Protein AF-0000000079328866 (afdb_homodimer)

Nearest PDB structures (foldseek):
  4ymw-assembly1_C  TM=9.526E-01  e=9.586E-12  Caldanaerobacter subterraneus subsp. tengcongensis MB4
  3tuz-assembly2_F  TM=8.081E-01  e=8.573E-06  Escherichia coli K-12
  3tui-assembly2_E  TM=7.629E-01  e=1.237E-05  Escherichia coli K-12
  3dhw-assembly1_B  TM=7.877E-01  e=1.539E-04  Escherichia coli K-12
  7mc0-assembly1_B  TM=7.507E-01  e=5.303E-04  Neisseria meningitidis MC58

InterPro domains:
  IPR000515 ABC transporter type 1, transmembrane domain MetI-like [PF00528] (30-203)
  IPR000515 ABC transporter type 1, transmembrane domain MetI-like [PS50928] (15-202)
  IPR000515 ABC transporter type 1, transmembrane domain MetI-like [cd06261] (15-198)
  IPR010065 Amino acid ABC transporter, permease protein, 3-TM do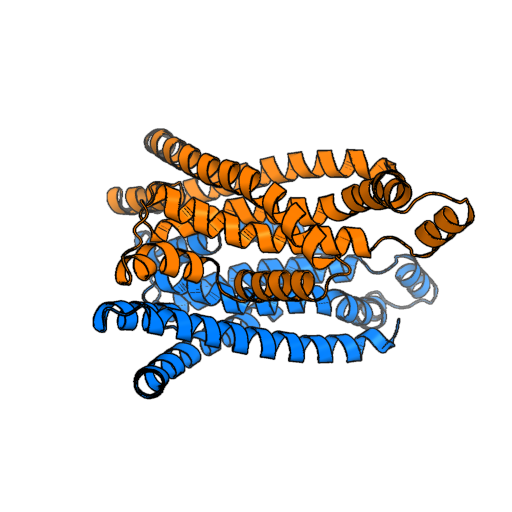main [TIGR01726] (8-105)
  IPR035906 MetI-like superfamily [G3DSA:1.10.3720.10] (1-211)
  IPR035906 MetI-like superfamily [SSF161098] (9-198)
  IPR043429 ABC transporter membrane protein permease protein ArtM/GltK/GlnP/TcyL/YhdX-like [PTHR30614] (10-210)

pLDDT: mean 95.21, std 7.02, range [45.97, 98.94]

Foldseek 3Di:
DVVCVVLVVLLVVLAVLLVVLLVLLCVQLLVLLQVLLCLCPDPDPVSNVVSVVLLCVLVVDDLLVLLCCQAVVVVVVPDHDDLSVSSSVSSSSNVSSVSNVLLNCLLVVDDVCQVVVCVVVVDDPVCCCVPPRPLRSVLSSLVVVLVSSLVSSVCSCSSVVVVDSHNQVSLVVCCVVVVHPVSNVSSVVVNVVVSVVSNVVSVVVSVVSVVVD/DVVCVVLVVLLVVQAVLLVVLLVLLCVQLLVLLQVLLCLCPDPDPVSNVVSVVLLCVLVVDDLLVLLCCQAVVVVVVPDHDQLSVSSSVSSSSNVSSVSNVLLNCLLVVDDVCQVVVCVVVVDDPVCCCVPPRPLRSVLSSLVVVLVSSLVSSVCSCSSVVVVDSHNQVSLVVVCVVVVHPVSNVSSVVVNVVVSVVSNVVSVVVSVVSVVVD

Radius of gyration: 23.21 Å; Cα contacts (8 Å, |Δi|>4): 507; chains: 2; bounding box: 57×63×56 Å

Structure (mmCIF, N/CA/C/O backbone):
data_AF-0000000079328866-model_v1
#
loop_
_entity.id
_entity.type
_entity.pdbx_description
1 polymer 'Amino acid ABC transporter permease'
#
loop_
_atom_site.group_PDB
_atom_site.id
_atom_site.type_symbol
_atom_site.label_atom_id
_atom_site.label_alt_id
_atom_site.label_comp_id
_atom_site.label_asym_id
_atom_site.label_entity_id
_atom_site.label_seq_id
_atom_site.pdbx_PDB_ins_code
_atom_site.Cartn_x
_atom_site.Cartn_y
_atom_site.Cartn_z
_atom_site.occupancy
_atom_site.B_iso_or_equiv
_atom_site.auth_seq_id
_atom_site.auth_comp_id
_atom_site.auth_asym_id
_atom_site.auth_atom_id
_atom_site.pdbx_PDB_model_num
ATOM 1 N N . MET A 1 1 ? 17.172 -3.062 -29.016 1 66.31 1 MET A N 1
ATOM 2 C CA . MET A 1 1 ? 16.125 -2.242 -29.609 1 66.31 1 MET A CA 1
ATOM 3 C C . MET A 1 1 ? 15.086 -3.113 -30.312 1 66.31 1 MET A C 1
ATOM 5 O O . MET A 1 1 ? 13.883 -2.926 -30.125 1 66.31 1 MET A O 1
ATOM 9 N N . THR A 1 2 ? 15.641 -4.188 -30.797 1 81.12 2 THR A N 1
ATOM 10 C CA . THR A 1 2 ? 14.75 -5.047 -31.578 1 81.12 2 THR A CA 1
ATOM 11 C C . THR A 1 2 ? 13.844 -5.855 -30.656 1 81.12 2 THR A C 1
ATOM 13 O O . THR A 1 2 ? 12.641 -5.977 -30.922 1 81.12 2 THR A O 1
ATOM 16 N N . TYR A 1 3 ? 14.344 -6.211 -29.547 1 87.94 3 TYR A N 1
ATOM 17 C CA . TYR A 1 3 ? 13.531 -7.043 -28.672 1 87.94 3 TYR A CA 1
ATOM 18 C C . TYR A 1 3 ? 12.406 -6.234 -28.031 1 87.94 3 TYR A C 1
ATOM 20 O O . TYR A 1 3 ? 11.281 -6.723 -27.906 1 87.94 3 TYR A O 1
ATOM 28 N N . ILE A 1 4 ? 12.758 -5.008 -27.719 1 87.12 4 ILE A N 1
ATOM 29 C CA . ILE A 1 4 ? 11.766 -4.113 -27.125 1 87.12 4 ILE A CA 1
ATOM 30 C C . ILE A 1 4 ? 10.602 -3.922 -28.094 1 87.12 4 ILE A C 1
ATOM 32 O O . ILE A 1 4 ? 9.438 -3.969 -27.688 1 87.12 4 ILE A O 1
ATOM 36 N N . LEU A 1 5 ? 10.93 -3.789 -29.266 1 88.38 5 LEU A N 1
ATOM 37 C CA . LEU A 1 5 ? 9.891 -3.578 -30.281 1 88.38 5 LEU A CA 1
ATOM 38 C C . LEU A 1 5 ? 9.039 -4.832 -30.453 1 88.38 5 LEU A C 1
ATOM 40 O O . LEU A 1 5 ? 7.848 -4.738 -30.766 1 88.38 5 LEU A O 1
ATOM 44 N N . GLU A 1 6 ? 9.609 -5.941 -30.266 1 88.31 6 GLU A N 1
ATOM 45 C CA . GLU A 1 6 ? 8.922 -7.219 -30.406 1 88.31 6 GLU A CA 1
ATOM 46 C C . GLU A 1 6 ? 7.938 -7.453 -29.266 1 88.31 6 GLU A C 1
ATOM 48 O O . GLU A 1 6 ? 6.832 -7.953 -29.484 1 88.31 6 GLU A O 1
ATOM 53 N N . ILE A 1 7 ? 8.289 -7.047 -28.109 1 91.56 7 ILE A N 1
ATOM 54 C CA . ILE A 1 7 ? 7.492 -7.414 -26.938 1 91.56 7 ILE A CA 1
ATOM 55 C C . ILE A 1 7 ? 6.531 -6.277 -26.594 1 91.56 7 ILE A C 1
ATOM 57 O O . ILE A 1 7 ? 5.531 -6.492 -25.906 1 91.56 7 ILE A O 1
ATOM 61 N N . MET A 1 8 ? 6.809 -5.082 -27.094 1 93.44 8 MET A N 1
ATOM 62 C CA . MET A 1 8 ? 6.102 -3.875 -26.688 1 93.44 8 MET A CA 1
ATOM 63 C C . MET A 1 8 ? 4.617 -3.975 -27 1 93.44 8 MET A C 1
ATOM 65 O O . MET A 1 8 ? 3.771 -3.576 -26.203 1 93.44 8 MET A O 1
ATOM 69 N N . PRO A 1 9 ? 4.262 -4.539 -28.156 1 93.69 9 PRO A N 1
ATOM 70 C CA . PRO A 1 9 ? 2.826 -4.664 -28.422 1 93.69 9 PRO A CA 1
ATOM 71 C C . PRO A 1 9 ? 2.098 -5.492 -27.359 1 93.69 9 PRO A C 1
ATOM 73 O O . PRO A 1 9 ? 0.992 -5.137 -26.953 1 93.69 9 PRO A O 1
ATOM 76 N N . GLN A 1 10 ? 2.646 -6.578 -26.953 1 94.94 10 GLN A N 1
ATOM 77 C CA . GLN A 1 10 ? 2.049 -7.406 -25.906 1 94.94 10 GLN A CA 1
ATOM 78 C C . GLN A 1 10 ? 1.97 -6.656 -24.578 1 94.94 10 GLN A C 1
ATOM 80 O O . GLN A 1 10 ? 0.965 -6.738 -23.875 1 94.94 10 GLN A O 1
ATOM 85 N N . VAL A 1 11 ? 3.053 -5.941 -24.281 1 95.88 11 VAL A N 1
ATOM 86 C CA . VAL A 1 11 ? 3.104 -5.172 -23.047 1 95.88 11 VAL A CA 1
ATOM 87 C C . VAL A 1 11 ? 2.023 -4.09 -23.062 1 95.88 11 VAL A C 1
ATOM 89 O O . VAL A 1 11 ? 1.354 -3.859 -22.062 1 95.88 11 VAL A O 1
ATOM 92 N N . LEU A 1 12 ? 1.841 -3.471 -24.188 1 96.62 12 LEU A N 1
ATOM 93 C CA . LEU A 1 12 ? 0.836 -2.422 -24.328 1 96.62 12 LEU A CA 1
ATOM 94 C C . LEU A 1 12 ? -0.571 -2.998 -24.203 1 96.62 12 LEU A C 1
ATOM 96 O O . LEU A 1 12 ? -1.476 -2.338 -23.688 1 96.62 12 LEU A O 1
ATOM 100 N N . GLU A 1 13 ? -0.761 -4.223 -24.719 1 96.81 13 GLU A N 1
ATOM 101 C CA . GLU A 1 13 ? -2.039 -4.902 -24.516 1 96.81 13 GLU A CA 1
ATOM 102 C C . GLU A 1 13 ? -2.303 -5.164 -23.047 1 96.81 13 GLU A C 1
ATOM 104 O O . GLU A 1 13 ? -3.43 -5.004 -22.562 1 96.81 13 GLU A O 1
ATOM 109 N N . GLY A 1 14 ? -1.274 -5.605 -22.312 1 97.81 14 GLY A N 1
ATOM 110 C CA . GLY A 1 14 ? -1.385 -5.754 -20.859 1 97.81 14 GLY A CA 1
ATOM 111 C C . GLY A 1 14 ? -1.671 -4.449 -20.141 1 97.81 14 GLY A C 1
ATOM 112 O O . GLY A 1 14 ? -2.447 -4.418 -19.188 1 97.81 14 GLY A O 1
ATOM 113 N N . LEU A 1 15 ? -0.981 -3.406 -20.641 1 98.44 15 LEU A N 1
ATOM 114 C CA . LEU A 1 15 ? -1.183 -2.078 -20.078 1 98.44 15 LEU A CA 1
ATOM 115 C C . LEU A 1 15 ? -2.639 -1.647 -20.203 1 98.44 15 LEU A C 1
ATOM 117 O O . LEU A 1 15 ? -3.182 -1.002 -19.312 1 98.44 15 LEU A O 1
ATOM 121 N N . LYS A 1 16 ? -3.262 -1.952 -21.312 1 98.31 16 LYS A N 1
ATOM 122 C CA . LYS A 1 16 ? -4.672 -1.635 -21.516 1 98.31 16 LYS A CA 1
ATOM 123 C C . LYS A 1 16 ? -5.531 -2.246 -20.406 1 98.31 16 LYS A C 1
ATOM 125 O O . LYS A 1 16 ? -6.395 -1.576 -19.844 1 98.31 16 LYS A O 1
ATOM 130 N N . VAL A 1 17 ? -5.316 -3.5 -20.141 1 98.38 17 VAL A N 1
ATOM 131 C CA . VAL A 1 17 ? -6.062 -4.195 -19.094 1 98.38 17 VAL A CA 1
ATOM 132 C C . VAL A 1 17 ? -5.766 -3.561 -17.734 1 98.38 17 VAL A C 1
ATOM 134 O O . VAL A 1 17 ? -6.672 -3.346 -16.938 1 98.38 17 VAL A O 1
ATOM 137 N N . THR A 1 18 ? -4.469 -3.271 -17.469 1 98.69 18 THR A N 1
ATOM 138 C CA . THR A 1 18 ? -4.055 -2.588 -16.25 1 98.69 18 THR A CA 1
ATOM 139 C C . THR A 1 18 ? -4.809 -1.273 -16.094 1 98.69 18 THR A C 1
ATOM 141 O O . THR A 1 18 ? -5.363 -1.003 -15.016 1 98.69 18 THR A O 1
ATOM 144 N N . LEU A 1 19 ? -4.891 -0.497 -17.141 1 98.69 19 LEU A N 1
ATOM 145 C CA . LEU A 1 19 ? -5.539 0.808 -17.094 1 98.69 19 LEU A CA 1
ATOM 146 C C . LEU A 1 19 ? -7.051 0.658 -16.953 1 98.69 19 LEU A C 1
ATOM 148 O O . LEU A 1 19 ? -7.707 1.488 -16.328 1 98.69 19 LEU A O 1
ATOM 152 N N . GLU A 1 20 ? -7.613 -0.384 -17.531 1 98.75 20 GLU A N 1
ATOM 153 C CA . GLU A 1 20 ? -9.039 -0.656 -17.375 1 98.75 20 GLU A CA 1
ATOM 154 C C . GLU A 1 20 ? -9.391 -0.96 -15.922 1 98.75 20 GLU A C 1
ATOM 156 O O . GLU A 1 20 ? -10.359 -0.42 -15.383 1 98.75 20 GLU A O 1
ATOM 161 N N . ILE A 1 21 ? -8.625 -1.846 -15.312 1 98.81 21 ILE A N 1
ATOM 162 C CA . ILE A 1 21 ? -8.828 -2.184 -13.906 1 98.81 21 ILE A CA 1
ATOM 163 C C . ILE A 1 21 ? -8.688 -0.931 -13.047 1 98.81 21 ILE A C 1
ATOM 165 O O . ILE A 1 21 ? -9.516 -0.672 -12.172 1 98.81 21 ILE A O 1
ATOM 169 N N . PHE A 1 22 ? -7.633 -0.188 -13.336 1 98.88 22 PHE A N 1
ATOM 170 C CA . PHE A 1 22 ? -7.34 1.052 -12.633 1 98.88 22 PHE A CA 1
ATOM 171 C C . PHE A 1 22 ? -8.508 2.029 -12.742 1 98.88 22 PHE A C 1
ATOM 173 O O . PHE A 1 22 ? -9.023 2.506 -11.734 1 98.88 22 PHE A O 1
ATOM 180 N N . ALA A 1 23 ? -8.945 2.307 -13.938 1 98.81 23 ALA A N 1
ATOM 181 C CA . ALA A 1 23 ? -9.977 3.311 -14.203 1 98.81 23 ALA A CA 1
ATOM 182 C C . ALA A 1 23 ? -11.32 2.893 -13.609 1 98.81 23 ALA A C 1
ATOM 184 O O . ALA A 1 23 ? -11.984 3.689 -12.945 1 98.81 23 ALA A O 1
ATOM 185 N N . LEU A 1 24 ? -11.695 1.701 -13.82 1 98.88 24 LEU A N 1
ATOM 186 C CA . LEU A 1 24 ? -12.984 1.233 -13.328 1 98.88 24 LEU A CA 1
ATOM 187 C C . LEU A 1 24 ? -13.016 1.202 -11.805 1 98.88 24 LEU A C 1
ATOM 189 O O . LEU A 1 24 ? -14.023 1.557 -11.188 1 98.88 24 LEU A O 1
ATOM 193 N N . THR A 1 25 ? -11.922 0.708 -11.188 1 98.94 25 THR A N 1
ATOM 194 C CA . THR A 1 25 ? -11.844 0.711 -9.734 1 98.94 25 THR A CA 1
ATOM 195 C C . THR A 1 25 ? -11.984 2.129 -9.188 1 98.94 25 THR A C 1
ATOM 197 O O . THR A 1 25 ? -12.734 2.359 -8.234 1 98.94 25 THR A O 1
ATOM 200 N N . LEU A 1 26 ? -11.281 3.066 -9.805 1 98.69 26 LEU A N 1
ATOM 201 C CA . LEU A 1 26 ? -11.328 4.449 -9.352 1 98.69 26 LEU A CA 1
ATOM 202 C C . LEU A 1 26 ? -12.742 5.016 -9.492 1 98.69 26 LEU A C 1
ATOM 204 O O . LEU A 1 26 ? -13.258 5.641 -8.562 1 98.69 26 LEU A O 1
ATOM 208 N N . ILE A 1 27 ? -13.352 4.816 -10.586 1 98.75 27 ILE A N 1
ATOM 209 C CA . ILE A 1 27 ? -14.672 5.355 -10.906 1 98.75 27 ILE A CA 1
ATOM 210 C C . ILE A 1 27 ? -15.703 4.809 -9.93 1 98.75 27 ILE A C 1
ATOM 212 O O . ILE A 1 27 ? -16.609 5.527 -9.508 1 98.75 27 ILE A O 1
ATOM 216 N N . LEU A 1 28 ? -15.547 3.596 -9.539 1 98.88 28 LEU A N 1
ATOM 217 C CA . LEU A 1 28 ? -16.531 2.953 -8.688 1 98.88 28 LEU A CA 1
ATOM 218 C C . LEU A 1 28 ? -16.219 3.189 -7.211 1 98.88 28 LEU A C 1
ATOM 220 O O . LEU A 1 28 ? -17.141 3.354 -6.398 1 98.88 28 LEU A O 1
ATOM 224 N N . SER A 1 29 ? -14.977 3.211 -6.875 1 98.88 29 SER A N 1
ATOM 225 C CA . SER A 1 29 ? -14.602 3.244 -5.465 1 98.88 29 SER A CA 1
ATOM 226 C C . SER A 1 29 ? -14.727 4.652 -4.895 1 98.88 29 SER A C 1
ATOM 228 O O . SER A 1 29 ? -14.992 4.824 -3.703 1 98.88 29 SER A O 1
ATOM 230 N N . ILE A 1 30 ? -14.523 5.684 -5.699 1 98.62 30 ILE A N 1
ATOM 231 C CA . ILE A 1 30 ? -14.57 7.055 -5.203 1 98.62 30 ILE A CA 1
ATOM 232 C C . ILE A 1 30 ? -15.992 7.391 -4.746 1 98.62 30 ILE A C 1
ATOM 234 O O . ILE A 1 30 ? -16.203 7.797 -3.602 1 98.62 30 ILE A O 1
ATOM 238 N N . PRO A 1 31 ? -17.062 7.184 -5.609 1 98.62 31 PRO A N 1
ATOM 239 C CA . PRO A 1 31 ? -18.422 7.426 -5.137 1 98.62 31 PRO A CA 1
ATOM 240 C C . PRO A 1 31 ? -18.797 6.562 -3.936 1 98.62 31 PRO A C 1
ATOM 242 O O . PRO A 1 31 ? -19.438 7.047 -3 1 98.62 31 PRO A O 1
ATOM 245 N N . LEU A 1 32 ? -18.406 5.328 -3.959 1 98.81 32 LEU A N 1
ATOM 246 C CA . LEU A 1 32 ? -18.688 4.461 -2.822 1 98.81 32 LEU A CA 1
ATOM 247 C C . LEU A 1 32 ? -17.953 4.949 -1.573 1 98.81 32 LEU A C 1
ATOM 249 O O . LEU A 1 32 ? -18.484 4.836 -0.462 1 98.81 32 LEU A O 1
ATOM 253 N N . GLY A 1 33 ? -16.719 5.406 -1.758 1 98.81 33 GLY A N 1
ATOM 254 C CA . GLY A 1 33 ? -15.969 5.996 -0.658 1 98.81 33 GLY A CA 1
ATOM 255 C C . GLY A 1 33 ? -16.656 7.203 -0.047 1 98.81 33 GLY A C 1
ATOM 256 O O . GLY A 1 33 ? -16.609 7.398 1.169 1 98.81 33 GLY A O 1
ATOM 257 N N . ILE A 1 34 ? -17.281 8.008 -0.891 1 97.75 34 ILE A N 1
ATOM 258 C CA . ILE A 1 34 ? -18.047 9.156 -0.41 1 97.75 34 ILE A CA 1
ATOM 259 C C . ILE A 1 34 ? -19.203 8.68 0.459 1 97.75 34 ILE A C 1
ATOM 261 O O . ILE A 1 34 ? -19.438 9.227 1.539 1 97.75 34 ILE A O 1
ATOM 265 N N . VAL A 1 35 ? -19.922 7.672 0.02 1 98.44 35 VAL A N 1
ATOM 266 C CA . VAL A 1 35 ? -21.016 7.102 0.789 1 98.44 35 VAL A CA 1
ATOM 267 C C . VAL A 1 35 ? -20.5 6.609 2.141 1 98.44 35 VAL A C 1
ATOM 269 O O . VAL A 1 35 ? -21.109 6.883 3.18 1 98.44 35 VAL A O 1
ATOM 272 N N . VAL A 1 36 ? -19.391 5.93 2.164 1 98.75 36 VAL A N 1
ATOM 273 C CA . VAL A 1 36 ? -18.781 5.418 3.393 1 98.75 36 VAL A CA 1
ATOM 274 C C . VAL A 1 36 ? -18.438 6.582 4.32 1 98.75 36 VAL A C 1
ATOM 276 O O . VAL A 1 36 ? -18.703 6.52 5.527 1 98.75 36 VAL A O 1
ATOM 279 N N . ALA A 1 37 ? -17.859 7.633 3.76 1 98.12 37 ALA A N 1
ATOM 280 C CA . ALA A 1 37 ? -17.484 8.797 4.551 1 98.12 37 ALA A CA 1
ATOM 281 C C . ALA A 1 37 ? -18.703 9.438 5.211 1 98.12 37 ALA A C 1
ATOM 283 O O . ALA A 1 37 ? -18.656 9.828 6.383 1 98.12 37 ALA A O 1
ATOM 284 N N . VAL A 1 38 ? -19.797 9.578 4.449 1 95.69 38 VAL A N 1
ATOM 285 C CA . VAL A 1 38 ? -21.031 10.156 4.973 1 95.69 38 VAL A CA 1
ATOM 286 C C . VAL A 1 38 ? -21.578 9.281 6.102 1 95.69 38 VAL A C 1
ATOM 288 O O . VAL A 1 38 ? -22 9.797 7.141 1 95.69 38 VAL A O 1
ATOM 291 N N . MET A 1 39 ? -21.531 8.008 5.906 1 98.19 39 MET A N 1
ATOM 292 C CA . MET A 1 39 ? -22 7.102 6.949 1 98.19 39 MET A CA 1
ATOM 293 C C . MET A 1 39 ? -21.125 7.211 8.195 1 98.19 39 MET A C 1
ATOM 295 O O . MET A 1 39 ? -21.625 7.211 9.32 1 98.19 39 MET A O 1
ATOM 299 N N . ARG A 1 40 ? -19.875 7.336 7.996 1 97.75 40 ARG A N 1
ATOM 300 C CA . ARG A 1 40 ? -18.906 7.395 9.094 1 97.75 40 ARG A CA 1
ATOM 301 C C . ARG A 1 40 ? -19.078 8.672 9.906 1 97.75 40 ARG A C 1
ATOM 303 O O . ARG A 1 40 ? -18.734 8.711 11.094 1 97.75 40 ARG A O 1
ATOM 310 N N . THR A 1 41 ? -19.578 9.75 9.273 1 94.44 41 THR A N 1
ATOM 311 C CA . THR A 1 41 ? -19.719 11.031 9.945 1 94.44 41 THR A CA 1
ATOM 312 C C . THR A 1 41 ? -21.172 11.273 10.352 1 94.44 41 THR A C 1
ATOM 314 O O . THR A 1 41 ? -21.516 12.359 10.812 1 94.44 41 THR A O 1
ATOM 317 N N . SER A 1 42 ? -22.016 10.305 10.156 1 94.19 42 SER A N 1
ATOM 318 C CA . SER A 1 42 ? -23.453 10.414 10.453 1 94.19 42 SER A CA 1
ATOM 319 C C . SER A 1 42 ? -23.703 10.445 11.953 1 94.19 42 SER A C 1
ATOM 321 O O . SER A 1 42 ? -22.891 9.945 12.734 1 94.19 42 SER A O 1
ATOM 323 N N . LYS A 1 43 ? -24.766 11.039 12.375 1 92.88 43 LYS A N 1
ATOM 324 C CA . LYS A 1 43 ? -25.203 11.031 13.766 1 92.88 43 LYS A CA 1
ATOM 325 C C . LYS A 1 43 ? -25.75 9.672 14.164 1 92.88 43 LYS A C 1
ATOM 327 O O . LYS A 1 43 ? -25.797 9.328 15.352 1 92.88 43 LYS A O 1
ATOM 332 N N . SER A 1 44 ? -26.219 8.953 13.219 1 97.19 44 SER A N 1
ATOM 333 C CA . SER A 1 44 ? -26.781 7.625 13.469 1 97.19 44 SER A CA 1
ATOM 334 C C . SER A 1 44 ? -25.703 6.637 13.898 1 97.19 44 SER A C 1
ATOM 336 O O . SER A 1 44 ? -24.75 6.391 13.156 1 97.19 44 SER A O 1
ATOM 338 N N . LEU A 1 45 ? -25.906 6.012 15.039 1 97.38 45 LEU A N 1
ATOM 339 C CA . LEU A 1 45 ? -24.969 5.035 15.57 1 97.38 45 LEU A CA 1
ATOM 340 C C . LEU A 1 45 ? -24.875 3.812 14.664 1 97.38 45 LEU A C 1
ATOM 342 O O . LEU A 1 45 ? -23.797 3.256 14.469 1 97.38 45 LEU A O 1
ATOM 346 N N . ILE A 1 46 ? -25.969 3.443 14.164 1 98.19 46 ILE A N 1
ATOM 347 C CA . ILE A 1 46 ? -26.031 2.254 13.32 1 98.19 46 ILE A CA 1
ATOM 348 C C . ILE A 1 46 ? -25.203 2.465 12.062 1 98.19 46 ILE A C 1
ATOM 350 O O . ILE A 1 46 ? -24.391 1.606 11.695 1 98.19 46 ILE A O 1
ATOM 354 N N . LEU A 1 47 ? -25.281 3.588 11.422 1 98.31 47 LEU A N 1
ATOM 355 C CA . LEU A 1 47 ? -24.531 3.891 10.211 1 98.31 47 LEU A CA 1
ATOM 356 C C . LEU A 1 47 ? -23.031 3.986 10.508 1 98.31 47 LEU A C 1
ATOM 358 O O . LEU A 1 47 ? -22.219 3.49 9.727 1 98.31 47 LEU A O 1
ATOM 362 N N . ARG A 1 48 ? -22.719 4.516 11.562 1 98.12 48 ARG A N 1
ATOM 363 C CA . ARG A 1 48 ? -21.312 4.664 11.961 1 98.12 48 ARG A CA 1
ATOM 364 C C . ARG A 1 48 ? -20.688 3.303 12.234 1 98.12 48 ARG A C 1
ATOM 366 O O . ARG A 1 48 ? -19.547 3.045 11.812 1 98.12 48 ARG A O 1
ATOM 373 N N . GLU A 1 49 ? -21.422 2.455 12.898 1 98 49 GLU A N 1
ATOM 374 C CA . GLU A 1 49 ? -20.875 1.151 13.266 1 98 49 GLU A CA 1
ATOM 375 C C . GLU A 1 49 ? -20.734 0.251 12.039 1 98 49 GLU A C 1
ATOM 377 O O . GLU A 1 49 ? -19.734 -0.474 11.914 1 98 49 GLU A O 1
ATOM 382 N N . ILE A 1 50 ? -21.688 0.29 11.164 1 98.5 50 ILE A N 1
ATOM 383 C CA . ILE A 1 50 ? -21.641 -0.533 9.961 1 98.5 50 ILE A CA 1
ATOM 384 C C . ILE A 1 50 ? -20.469 -0.096 9.078 1 98.5 50 ILE A C 1
ATOM 386 O O . ILE A 1 50 ? -19.672 -0.928 8.625 1 98.5 50 ILE A O 1
ATOM 390 N N . SER A 1 51 ? -20.391 1.218 8.844 1 98.69 51 SER A N 1
ATOM 391 C CA . SER A 1 51 ? -19.297 1.718 8.016 1 98.69 51 SER A CA 1
ATOM 392 C C . SER A 1 51 ? -17.953 1.522 8.695 1 98.69 51 SER A C 1
ATOM 394 O O . SER A 1 51 ? -16.938 1.243 8.039 1 98.69 51 SER A O 1
ATOM 396 N N . GLY A 1 52 ? -17.969 1.627 9.969 1 98.38 52 GLY A N 1
ATOM 397 C CA . GLY A 1 52 ? -16.75 1.375 10.727 1 98.38 52 GLY A CA 1
ATOM 398 C C . GLY A 1 52 ? -16.25 -0.055 10.602 1 98.38 52 GLY A C 1
ATOM 399 O O . GLY A 1 52 ? -15.062 -0.293 10.43 1 98.38 52 GLY A O 1
ATOM 400 N N . LEU A 1 53 ? -17.141 -0.979 10.727 1 98.38 53 LEU A N 1
ATOM 401 C CA . LEU A 1 53 ? -16.812 -2.393 10.586 1 98.38 53 LEU A CA 1
ATOM 402 C C . LEU A 1 53 ? -16.328 -2.697 9.172 1 98.38 53 LEU A C 1
ATOM 404 O O . LEU A 1 53 ? -15.367 -3.449 8.984 1 98.38 53 LEU A O 1
ATOM 408 N N . TYR A 1 54 ? -17.062 -2.123 8.234 1 98.75 54 TYR A N 1
ATOM 409 C CA . TYR A 1 54 ? -16.672 -2.266 6.836 1 98.75 54 TYR A CA 1
ATOM 410 C C . TYR A 1 54 ? -15.242 -1.793 6.617 1 98.75 54 TYR A C 1
ATOM 412 O O . TYR A 1 54 ? -14.422 -2.516 6.043 1 98.75 54 TYR A O 1
ATOM 420 N N . VAL A 1 55 ? -14.906 -0.639 7.102 1 98.75 55 VAL A N 1
ATOM 421 C CA . VAL A 1 55 ? -13.586 -0.043 6.938 1 98.75 55 VAL A CA 1
ATOM 422 C C . VAL A 1 55 ? -12.539 -0.881 7.676 1 98.75 55 VAL A C 1
ATOM 424 O O . VAL A 1 55 ? -11.453 -1.129 7.156 1 98.75 55 VAL A O 1
ATOM 427 N N . LEU A 1 56 ? -12.922 -1.319 8.844 1 97.94 56 LEU A N 1
ATOM 428 C CA . LEU A 1 56 ? -12.023 -2.141 9.648 1 97.94 56 LEU A CA 1
ATOM 429 C C . LEU A 1 56 ? -11.625 -3.404 8.891 1 97.94 56 LEU A C 1
ATOM 431 O O . LEU A 1 56 ? -10.445 -3.752 8.844 1 97.94 56 LEU A O 1
ATOM 435 N N . ILE A 1 57 ? -12.516 -4.016 8.297 1 98.56 57 ILE A N 1
ATOM 436 C CA . ILE A 1 57 ? -12.281 -5.285 7.613 1 98.56 57 ILE A CA 1
ATOM 437 C C . ILE A 1 57 ? -11.484 -5.043 6.336 1 98.56 57 ILE A C 1
ATOM 439 O O . ILE A 1 57 ? -10.469 -5.711 6.094 1 98.56 57 ILE A O 1
ATOM 443 N N . MET A 1 58 ? -11.93 -4.094 5.539 1 98.75 58 MET A N 1
ATOM 444 C CA . MET A 1 58 ? -11.32 -3.873 4.227 1 98.75 58 MET A CA 1
ATOM 445 C C . MET A 1 58 ? -9.914 -3.311 4.363 1 98.75 58 MET A C 1
ATOM 447 O O . MET A 1 58 ? -9.016 -3.678 3.6 1 98.75 58 MET A O 1
ATOM 451 N N . ARG A 1 59 ? -9.641 -2.438 5.32 1 98 59 ARG A N 1
ATOM 452 C CA . ARG A 1 59 ? -8.328 -1.83 5.496 1 98 59 ARG A CA 1
ATOM 453 C C . ARG A 1 59 ? -7.453 -2.67 6.418 1 98 59 ARG A C 1
ATOM 455 O O . ARG A 1 59 ? -6.238 -2.477 6.48 1 98 59 ARG A O 1
ATOM 462 N N . GLY A 1 60 ? -8.125 -3.637 7.121 1 97.94 60 GLY A N 1
ATOM 463 C CA . GLY A 1 60 ? -7.391 -4.418 8.102 1 97.94 60 GLY A CA 1
ATOM 464 C C . GLY A 1 60 ? -6.969 -5.781 7.586 1 97.94 60 GLY A C 1
ATOM 465 O O . GLY A 1 60 ? -6.32 -6.547 8.305 1 97.94 60 GLY A O 1
ATOM 466 N N . THR A 1 61 ? -7.328 -6.117 6.375 1 98.56 61 THR A N 1
ATOM 467 C CA . THR A 1 61 ? -6.926 -7.371 5.75 1 98.56 61 THR A CA 1
ATOM 468 C C . THR A 1 61 ? -6.227 -7.113 4.418 1 98.56 61 THR A C 1
ATOM 470 O O . THR A 1 61 ? -6.438 -6.074 3.791 1 98.56 61 THR A O 1
ATOM 473 N N . PRO A 1 62 ? -5.328 -8.008 4.027 1 98.69 62 PRO A N 1
ATOM 474 C CA . PRO A 1 62 ? -4.625 -7.816 2.758 1 98.69 62 PRO A CA 1
ATOM 475 C C . PRO A 1 62 ? -5.57 -7.805 1.558 1 98.69 62 PRO A C 1
ATOM 477 O O . PRO A 1 62 ? -6.484 -8.625 1.479 1 98.69 62 PRO A O 1
ATOM 480 N N . LEU A 1 63 ? -5.34 -6.852 0.686 1 98.88 63 LEU A N 1
ATOM 481 C CA . LEU A 1 63 ? -6.109 -6.801 -0.553 1 98.88 63 LEU A CA 1
ATOM 482 C C . LEU A 1 63 ? -6 -8.117 -1.313 1 98.88 63 LEU A C 1
ATOM 484 O O . LEU A 1 63 ? -6.984 -8.586 -1.893 1 98.88 63 LEU A O 1
ATOM 488 N N . LEU A 1 64 ? -4.805 -8.742 -1.304 1 98.81 64 LEU A N 1
ATOM 489 C CA . LEU A 1 64 ? -4.621 -10.016 -1.986 1 98.81 64 LEU A CA 1
ATOM 490 C C . LEU A 1 64 ? -5.531 -11.086 -1.394 1 98.81 64 LEU A C 1
ATOM 492 O O . LEU A 1 64 ? -6.098 -11.898 -2.127 1 98.81 64 LEU A O 1
ATOM 496 N N . LEU A 1 65 ? -5.652 -11.109 -0.079 1 98.81 65 LEU A N 1
ATOM 497 C CA . LEU A 1 65 ? -6.574 -12.031 0.574 1 98.81 65 LEU A CA 1
ATOM 498 C C . LEU A 1 65 ? -8.008 -11.797 0.105 1 98.81 65 LEU A C 1
ATOM 500 O O . LEU A 1 65 ? -8.742 -12.75 -0.164 1 98.81 65 LEU A O 1
ATOM 504 N N . GLN A 1 66 ? -8.414 -10.555 0.012 1 98.88 66 GLN A N 1
ATOM 505 C CA . GLN A 1 66 ? -9.758 -10.203 -0.423 1 98.88 66 GLN A CA 1
ATOM 506 C C . GLN A 1 66 ? -10.023 -10.688 -1.847 1 98.88 66 GLN A C 1
ATOM 508 O O . GLN A 1 66 ? -11.094 -11.227 -2.139 1 98.88 66 GLN A O 1
ATOM 513 N N . ILE A 1 67 ? -9.062 -10.523 -2.689 1 98.75 67 ILE A N 1
ATOM 514 C CA . ILE A 1 67 ? -9.172 -10.992 -4.066 1 98.75 67 ILE A CA 1
ATOM 515 C C . ILE A 1 67 ? -9.359 -12.508 -4.082 1 98.75 67 ILE A C 1
ATOM 517 O O . ILE A 1 67 ? -10.234 -13.023 -4.781 1 98.75 67 ILE A O 1
ATOM 521 N N . ILE A 1 68 ? -8.57 -13.211 -3.316 1 98.56 68 ILE A N 1
ATOM 522 C CA . ILE A 1 68 ? -8.594 -14.672 -3.273 1 98.56 68 ILE A CA 1
ATOM 523 C C . ILE A 1 68 ? -9.93 -15.148 -2.711 1 98.56 68 ILE A C 1
ATOM 525 O O . ILE A 1 68 ? -10.523 -16.109 -3.217 1 98.56 68 ILE A O 1
ATOM 529 N N . VAL A 1 69 ? -10.438 -14.477 -1.666 1 98.56 69 VAL A N 1
ATOM 530 C CA . VAL A 1 69 ? -11.719 -14.844 -1.072 1 98.56 69 VAL A CA 1
ATOM 531 C C . VAL A 1 69 ? -12.836 -14.688 -2.107 1 98.56 69 VAL A C 1
ATOM 533 O O . VAL A 1 69 ? -13.664 -15.586 -2.277 1 98.56 69 VAL A O 1
ATOM 536 N N . ILE A 1 70 ? -12.82 -13.648 -2.852 1 98.56 70 ILE A N 1
ATOM 537 C CA . ILE A 1 70 ? -13.906 -13.328 -3.775 1 98.56 70 ILE A CA 1
ATOM 538 C C . ILE A 1 70 ? -13.859 -14.273 -4.973 1 98.56 70 ILE A C 1
ATOM 540 O O . ILE A 1 70 ? -14.891 -14.789 -5.402 1 98.56 70 ILE A O 1
ATOM 544 N N . PHE A 1 71 ? -12.672 -14.562 -5.473 1 98.06 71 PHE A N 1
ATOM 545 C CA . PHE A 1 71 ? -12.578 -15.32 -6.715 1 98.06 71 PHE A CA 1
ATOM 546 C C . PHE A 1 71 ? -12.531 -16.812 -6.43 1 98.06 71 PHE A C 1
ATOM 548 O O . PHE A 1 71 ? -13.133 -17.609 -7.152 1 98.06 71 PHE A O 1
ATOM 555 N N . PHE A 1 72 ? -11.836 -17.234 -5.457 1 96.62 72 PHE A N 1
ATOM 556 C CA . PHE A 1 72 ? -11.641 -18.656 -5.195 1 96.62 72 PHE A CA 1
ATOM 557 C C . PHE A 1 72 ? -12.516 -19.109 -4.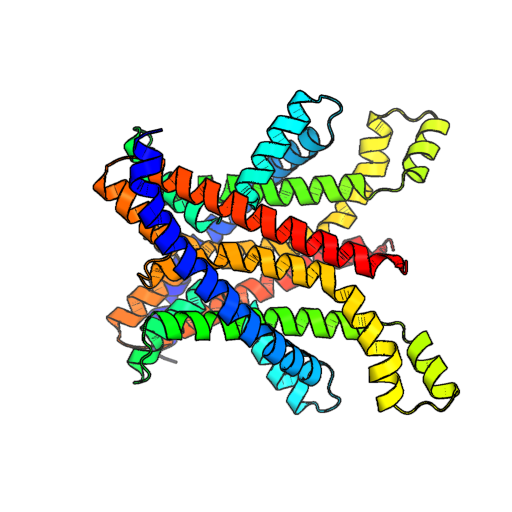031 1 96.62 72 PHE A C 1
ATOM 559 O O . PHE A 1 72 ? -12.883 -20.281 -3.951 1 96.62 72 PHE A O 1
ATOM 566 N N . GLY A 1 73 ? -12.828 -18.234 -3.07 1 96.94 73 GLY A N 1
ATOM 567 C CA . GLY A 1 73 ? -13.555 -18.594 -1.862 1 96.94 73 GLY A CA 1
ATOM 568 C C . GLY A 1 73 ? -15.062 -18.625 -2.055 1 96.94 73 GLY A C 1
ATOM 569 O O . GLY A 1 73 ? -15.711 -19.625 -1.732 1 96.94 73 GLY A O 1
ATOM 570 N N . LEU A 1 74 ? -15.586 -17.594 -2.688 1 97.19 74 LEU A N 1
ATOM 571 C CA . LEU A 1 74 ? -17.031 -17.422 -2.789 1 97.19 74 LEU A CA 1
ATOM 572 C C . LEU A 1 74 ? -17.656 -18.531 -3.623 1 97.19 74 LEU A C 1
ATOM 574 O O . LEU A 1 74 ? -18.797 -18.938 -3.371 1 97.19 74 LEU A O 1
ATOM 578 N N . PRO A 1 75 ? -16.922 -19.031 -4.598 1 96.5 75 PRO A N 1
ATOM 579 C CA . PRO A 1 75 ? -17.516 -20.125 -5.371 1 96.5 75 PRO A CA 1
ATOM 580 C C . PRO A 1 75 ? -17.859 -21.328 -4.512 1 96.5 75 PRO A C 1
ATOM 582 O O . PRO A 1 75 ? -18.781 -22.078 -4.832 1 96.5 75 PRO A O 1
ATOM 585 N N . ILE A 1 76 ? -17.141 -21.562 -3.438 1 94.31 76 ILE A N 1
ATOM 586 C CA . ILE A 1 76 ? -17.359 -22.688 -2.543 1 94.31 76 ILE A CA 1
ATOM 587 C C . ILE A 1 76 ? -18.766 -22.625 -1.956 1 94.31 76 ILE A C 1
ATOM 589 O O . ILE A 1 76 ? -19.375 -23.656 -1.676 1 94.31 76 ILE A O 1
ATOM 593 N N . VAL A 1 77 ? -19.328 -21.375 -1.889 1 94.69 77 VAL A N 1
ATOM 594 C CA . VAL A 1 77 ? -20.672 -21.219 -1.342 1 94.69 77 VAL A CA 1
ATOM 595 C C . VAL A 1 77 ? -21.656 -20.859 -2.461 1 94.69 77 VAL A C 1
ATOM 597 O O . VAL A 1 77 ? -22.719 -20.312 -2.203 1 94.69 77 VAL A O 1
ATOM 600 N N . GLY A 1 78 ? -21.25 -21 -3.744 1 95.81 78 GLY A N 1
ATOM 601 C CA . GLY A 1 78 ? -22.172 -20.938 -4.871 1 95.81 78 GLY A CA 1
ATOM 602 C C . GLY A 1 78 ? -22.156 -19.594 -5.582 1 95.81 78 GLY A C 1
ATOM 603 O O . GLY A 1 78 ? -22.922 -19.359 -6.512 1 95.81 78 GLY A O 1
ATOM 604 N N . ILE A 1 79 ? -21.312 -18.625 -5.242 1 97.19 79 ILE A N 1
ATOM 605 C CA . ILE A 1 79 ? -21.203 -17.328 -5.879 1 97.19 79 ILE A CA 1
ATOM 606 C C . ILE A 1 79 ? -19.938 -17.266 -6.738 1 97.19 79 ILE A C 1
ATOM 608 O O . ILE A 1 79 ? -18.828 -17.297 -6.215 1 97.19 79 ILE A O 1
ATOM 612 N N . THR A 1 80 ? -20.172 -17.219 -8.031 1 96.94 80 THR A N 1
ATOM 613 C CA . THR A 1 80 ? -19.031 -17.281 -8.938 1 96.94 80 THR A CA 1
ATOM 614 C C . THR A 1 80 ? -18.922 -16 -9.766 1 96.94 80 THR A C 1
ATOM 616 O O . THR A 1 80 ? -19.938 -15.445 -10.188 1 96.94 80 THR A O 1
ATOM 619 N N . PHE A 1 81 ? -17.766 -15.453 -9.836 1 97.56 81 PHE A N 1
ATOM 620 C CA . PHE A 1 81 ? -17.422 -14.32 -10.688 1 97.56 81 PHE A CA 1
ATOM 621 C C . PHE A 1 81 ? -16.406 -14.719 -11.742 1 97.56 81 PHE A C 1
ATOM 623 O O . PHE A 1 81 ? -15.555 -15.578 -11.5 1 97.56 81 PHE A O 1
ATOM 630 N N . ASP A 1 82 ? -16.562 -14.086 -12.914 1 98.12 82 ASP A N 1
ATOM 631 C CA . ASP A 1 82 ? -15.422 -14.148 -13.82 1 98.12 82 ASP A CA 1
ATOM 632 C C . ASP A 1 82 ? -14.227 -13.375 -13.266 1 98.12 82 ASP A C 1
ATOM 634 O O . ASP A 1 82 ? -14.383 -12.57 -12.344 1 98.12 82 ASP A O 1
ATOM 638 N N . ARG A 1 83 ? -13.016 -13.664 -13.805 1 98.19 83 ARG A N 1
ATOM 639 C CA . ARG A 1 83 ? -11.773 -13.102 -13.289 1 98.19 83 ARG A CA 1
ATOM 640 C C . ARG A 1 83 ? -11.844 -11.586 -13.211 1 98.19 83 ARG A C 1
ATOM 642 O O . ARG A 1 83 ? -11.586 -11 -12.156 1 98.19 83 ARG A O 1
ATOM 649 N N . PHE A 1 84 ? -12.242 -10.922 -14.328 1 98.62 84 PHE A N 1
ATOM 650 C CA . PHE A 1 84 ? -12.211 -9.469 -14.414 1 98.62 84 PHE A CA 1
ATOM 651 C C . PHE A 1 84 ? -13.219 -8.852 -13.453 1 98.62 84 PHE A C 1
ATOM 653 O O . PHE A 1 84 ? -12.867 -8.008 -12.625 1 98.62 84 PHE A O 1
ATOM 660 N N . PRO A 1 85 ? -14.492 -9.273 -13.398 1 98.56 85 PRO A N 1
ATOM 661 C CA . PRO A 1 85 ? -15.453 -8.742 -12.422 1 98.56 85 PRO A CA 1
ATOM 662 C C . PRO A 1 85 ? -15.031 -9 -10.984 1 98.56 85 PRO A C 1
ATOM 664 O O . PRO A 1 85 ? -15.281 -8.172 -10.102 1 98.56 85 PRO A O 1
ATOM 667 N N . ALA A 1 86 ? -14.445 -10.18 -10.727 1 98.62 86 ALA A N 1
ATOM 668 C CA . ALA A 1 86 ? -13.969 -10.484 -9.375 1 98.62 86 ALA A CA 1
ATOM 669 C C . ALA A 1 86 ? -12.938 -9.453 -8.922 1 98.62 86 ALA A C 1
ATOM 671 O O . ALA A 1 86 ? -12.984 -8.977 -7.785 1 98.62 86 ALA A O 1
ATOM 672 N N . ALA A 1 87 ? -12.016 -9.148 -9.836 1 98.75 87 ALA A N 1
ATOM 673 C CA . ALA A 1 87 ? -10.984 -8.156 -9.547 1 98.75 87 ALA A CA 1
ATOM 674 C C . ALA A 1 87 ? -11.609 -6.793 -9.242 1 98.75 87 ALA A C 1
ATOM 676 O O . ALA A 1 87 ? -11.297 -6.176 -8.219 1 98.75 87 ALA A O 1
ATOM 677 N N . ILE A 1 88 ? -12.516 -6.355 -10.109 1 98.88 88 ILE A N 1
ATOM 678 C CA . ILE A 1 88 ? -13.148 -5.051 -9.969 1 98.88 88 ILE A CA 1
ATOM 679 C C . ILE A 1 88 ? -13.906 -4.988 -8.641 1 98.88 88 ILE A C 1
ATOM 681 O O . ILE A 1 88 ? -13.836 -3.99 -7.926 1 98.88 88 ILE A O 1
ATOM 685 N N . PHE A 1 89 ? -14.594 -6.02 -8.352 1 98.88 89 PHE A N 1
ATOM 686 C CA . PHE A 1 89 ? -15.383 -6.082 -7.125 1 98.88 89 PHE A CA 1
ATOM 687 C C . PHE A 1 89 ? -14.492 -5.977 -5.895 1 98.88 89 PHE A C 1
ATOM 689 O O . PHE A 1 89 ? -14.75 -5.164 -5.004 1 98.88 89 PHE A O 1
ATOM 696 N N . ALA A 1 90 ? -13.461 -6.801 -5.836 1 98.81 90 ALA A N 1
ATOM 697 C CA . ALA A 1 90 ? -12.547 -6.805 -4.699 1 98.81 90 ALA A CA 1
ATOM 698 C C . ALA A 1 90 ? -11.852 -5.457 -4.547 1 98.81 90 ALA A C 1
ATOM 700 O O . ALA A 1 90 ? -11.812 -4.891 -3.453 1 98.81 90 ALA A O 1
ATOM 701 N N . PHE A 1 91 ? -11.328 -4.895 -5.668 1 98.94 91 PHE A N 1
ATOM 702 C CA . PHE A 1 91 ? -10.609 -3.627 -5.652 1 98.94 91 PHE A CA 1
ATOM 703 C C . PHE A 1 91 ? -11.539 -2.486 -5.242 1 98.94 91 PHE A C 1
ATOM 705 O O . PHE A 1 91 ? -11.156 -1.623 -4.449 1 98.94 91 PHE A O 1
ATOM 712 N N . THR A 1 92 ? -12.703 -2.506 -5.801 1 98.94 92 THR A N 1
ATOM 713 C CA . THR A 1 92 ? -13.656 -1.436 -5.52 1 98.94 92 THR A CA 1
ATOM 714 C C . THR A 1 92 ? -14 -1.396 -4.035 1 98.94 92 THR A C 1
ATOM 716 O O . THR A 1 92 ? -13.961 -0.334 -3.41 1 98.94 92 THR A O 1
ATOM 719 N N . LEU A 1 93 ? -14.336 -2.523 -3.463 1 98.88 93 LEU A N 1
ATOM 720 C CA . LEU A 1 93 ? -14.688 -2.584 -2.049 1 98.88 93 LEU A CA 1
ATOM 721 C C . LEU A 1 93 ? -13.516 -2.154 -1.176 1 98.88 93 LEU A C 1
ATOM 723 O O . LEU A 1 93 ? -13.695 -1.425 -0.199 1 98.88 93 LEU A O 1
ATOM 727 N N . ASN A 1 94 ? -12.344 -2.621 -1.526 1 98.88 94 ASN A N 1
ATOM 728 C CA . ASN A 1 94 ? -11.156 -2.275 -0.751 1 98.88 94 ASN A CA 1
ATOM 729 C C . ASN A 1 94 ? -10.852 -0.782 -0.824 1 98.88 94 ASN A C 1
ATOM 731 O O . ASN A 1 94 ? -10.766 -0.112 0.206 1 98.88 94 ASN A O 1
ATOM 735 N N . TYR A 1 95 ? -10.766 -0.242 -2.014 1 98.94 95 TYR A N 1
ATOM 736 C CA . TYR A 1 95 ? -10.367 1.148 -2.195 1 98.94 95 TYR A CA 1
ATOM 737 C C . TYR A 1 95 ? -11.461 2.098 -1.732 1 98.94 95 TYR A C 1
ATOM 739 O O . TYR A 1 95 ? -11.188 3.227 -1.319 1 98.94 95 TYR A O 1
ATOM 747 N N . ALA A 1 96 ? -12.75 1.649 -1.807 1 98.94 96 ALA A N 1
ATOM 748 C CA . ALA A 1 96 ? -13.82 2.461 -1.241 1 98.94 96 ALA A CA 1
ATOM 749 C C . ALA A 1 96 ? -13.594 2.715 0.246 1 98.94 96 ALA A C 1
ATOM 751 O O . ALA A 1 96 ? -13.875 3.805 0.748 1 98.94 96 ALA A O 1
ATOM 752 N N . ALA A 1 97 ? -13.172 1.736 0.933 1 98.94 97 ALA A N 1
ATOM 753 C CA . ALA A 1 97 ? -12.875 1.894 2.354 1 98.94 97 ALA A CA 1
ATOM 754 C C . ALA A 1 97 ? -11.758 2.906 2.572 1 98.94 97 ALA A C 1
ATOM 756 O O . ALA A 1 97 ? -11.844 3.754 3.465 1 98.94 97 ALA A O 1
ATOM 757 N N . TYR A 1 98 ? -10.734 2.838 1.764 1 98.69 98 TYR A N 1
ATOM 758 C CA . TYR A 1 98 ? -9.617 3.77 1.88 1 98.69 98 TYR A CA 1
ATOM 759 C C . TYR A 1 98 ? -10.055 5.191 1.546 1 98.69 98 TYR A C 1
ATOM 761 O O . TYR A 1 98 ? -9.766 6.129 2.291 1 98.69 98 TYR A O 1
ATOM 769 N N . PHE A 1 99 ? -10.742 5.324 0.482 1 98.81 99 PHE A N 1
ATOM 770 C CA . PHE A 1 99 ? -11.234 6.645 0.11 1 98.81 99 PHE A CA 1
ATOM 771 C C . PHE A 1 99 ? -12.219 7.164 1.15 1 98.81 99 PHE A C 1
ATOM 773 O O . PHE A 1 99 ? -12.203 8.352 1.487 1 98.81 99 PHE A O 1
ATOM 780 N N . GLY A 1 100 ? -13.078 6.285 1.624 1 98.75 100 GLY A N 1
ATOM 781 C CA . GLY A 1 100 ? -14.016 6.691 2.66 1 98.75 100 GLY A CA 1
ATOM 782 C C . GLY A 1 100 ? -13.336 7.289 3.877 1 98.75 100 GLY A C 1
ATOM 783 O O . GLY A 1 100 ? -13.773 8.328 4.387 1 98.75 100 GLY A O 1
ATOM 784 N N . GLU A 1 101 ? -12.328 6.664 4.324 1 98.25 101 GLU A N 1
ATOM 785 C CA . GLU A 1 101 ? -11.594 7.152 5.492 1 98.25 101 GLU A CA 1
ATOM 786 C C . GLU A 1 101 ? -10.875 8.461 5.184 1 98.25 101 GLU A C 1
ATOM 788 O O . GLU A 1 101 ? -10.758 9.328 6.047 1 98.25 101 GLU A O 1
ATOM 793 N N . ILE A 1 102 ? -10.336 8.578 4 1 98.19 102 ILE A N 1
ATOM 794 C CA . ILE A 1 102 ? -9.68 9.812 3.58 1 98.19 102 ILE A CA 1
ATOM 795 C C . ILE A 1 102 ? -10.688 10.961 3.576 1 98.19 102 ILE A C 1
ATOM 797 O O . ILE A 1 102 ? -10.414 12.031 4.121 1 98.19 102 ILE A O 1
ATOM 801 N N . PHE A 1 103 ? -11.836 10.664 3.029 1 98 103 PHE A N 1
ATOM 802 C CA . PHE A 1 103 ? -12.875 11.68 2.961 1 98 103 PHE A CA 1
ATOM 803 C C . PHE A 1 103 ? -13.391 12.023 4.352 1 98 103 PHE A C 1
ATOM 805 O O . PHE A 1 103 ? -13.602 13.195 4.672 1 98 103 PHE A O 1
ATOM 812 N N . ARG A 1 104 ? -13.641 11.062 5.133 1 97.62 104 ARG A N 1
ATOM 813 C CA . ARG A 1 104 ? -14.055 11.305 6.512 1 97.62 104 ARG A CA 1
ATOM 814 C C . ARG A 1 104 ? -13.047 12.188 7.238 1 97.62 104 ARG A C 1
ATOM 816 O O . ARG A 1 104 ? -13.43 13.156 7.902 1 97.62 104 ARG A O 1
ATOM 823 N N . SER A 1 105 ? -11.766 11.82 7.125 1 96.81 105 SER A N 1
ATOM 824 C CA . SER A 1 105 ? -10.703 12.586 7.77 1 96.81 105 SER A CA 1
ATOM 825 C C . SER A 1 105 ? -10.672 14.023 7.25 1 96.81 105 SER A C 1
ATOM 827 O O . SER A 1 105 ? -10.398 14.953 8.008 1 96.81 105 SER A O 1
ATOM 829 N N . GLY A 1 106 ? -10.859 14.172 5.965 1 95.94 106 GLY A N 1
ATOM 830 C CA . GLY A 1 106 ? -10.938 15.5 5.387 1 95.94 106 GLY A CA 1
ATOM 831 C C . GLY A 1 106 ? -12.055 16.344 5.969 1 95.94 106 GLY A C 1
ATOM 832 O O . GLY A 1 106 ? -11.844 17.516 6.305 1 95.94 106 GLY A O 1
ATOM 833 N N . ILE A 1 107 ? -13.18 15.797 6.152 1 94.62 107 ILE A N 1
ATOM 834 C CA . ILE A 1 107 ? -14.336 16.484 6.715 1 94.62 107 ILE A CA 1
ATOM 835 C C . ILE A 1 107 ? -14.062 16.844 8.172 1 94.62 107 ILE A C 1
ATOM 837 O O . ILE A 1 107 ? -14.336 17.969 8.602 1 94.62 107 ILE A O 1
ATOM 841 N N . MET A 1 108 ? -13.477 15.938 8.875 1 94.06 108 MET A N 1
ATOM 842 C CA . MET A 1 108 ? -13.258 16.109 10.312 1 94.06 108 MET A CA 1
ATOM 843 C C . MET A 1 108 ? -12.102 17.078 10.57 1 94.06 108 MET A C 1
ATOM 845 O O . MET A 1 108 ? -11.945 17.562 11.688 1 94.06 108 MET A O 1
ATOM 849 N N . SER A 1 109 ? -11.312 17.266 9.578 1 93.5 109 SER A N 1
ATOM 850 C CA . SER A 1 109 ? -10.141 18.109 9.75 1 93.5 109 SER A CA 1
ATOM 851 C C . SER A 1 109 ? -10.523 19.578 9.758 1 93.5 109 SER A C 1
ATOM 853 O O . SER A 1 109 ? -9.703 20.438 10.102 1 93.5 109 SER A O 1
ATOM 855 N N . ILE A 1 110 ? -11.742 19.922 9.422 1 92.31 110 ILE A N 1
ATOM 856 C CA . ILE A 1 110 ? -12.18 21.312 9.336 1 92.31 110 ILE A CA 1
ATOM 857 C C . ILE A 1 110 ? -12.398 21.875 10.742 1 92.31 110 ILE A C 1
ATOM 859 O O . ILE A 1 110 ? -13.008 21.219 11.586 1 92.31 110 ILE A O 1
ATOM 863 N N . ASP A 1 111 ? -11.961 23.094 10.992 1 90.62 111 ASP A N 1
ATOM 864 C CA . ASP A 1 111 ? -11.977 23.766 12.289 1 90.62 111 ASP A CA 1
ATOM 865 C C . ASP A 1 111 ? -13.406 23.969 12.789 1 90.62 111 ASP A C 1
ATOM 867 O O . ASP A 1 111 ? -14.258 24.469 12.055 1 90.62 111 ASP A O 1
ATOM 871 N N . ASP A 1 112 ? -13.555 23.703 13.977 1 90.06 112 ASP A N 1
ATOM 872 C CA . ASP A 1 112 ? -14.867 23.875 14.594 1 90.06 112 ASP A CA 1
ATOM 873 C C . ASP A 1 112 ? -15.273 25.344 14.633 1 90.06 112 ASP A C 1
ATOM 875 O O . ASP A 1 112 ? -16.453 25.672 14.57 1 90.06 112 ASP A O 1
ATOM 879 N N . GLY A 1 113 ? -14.234 26.125 14.766 1 89.31 113 GLY A N 1
ATOM 880 C CA . GLY A 1 113 ? -14.508 27.562 14.773 1 89.31 113 GLY A CA 1
ATOM 881 C C . GLY A 1 113 ? -15.227 28.031 13.531 1 89.31 113 GLY A C 1
ATOM 882 O O . GLY A 1 113 ? -16.125 28.859 13.609 1 89.31 113 GLY A O 1
ATOM 883 N N . GLN A 1 114 ? -14.828 27.484 12.414 1 90.81 114 GLN A N 1
ATOM 884 C CA . GLN A 1 114 ? -15.484 27.812 11.148 1 90.81 114 GLN A CA 1
ATOM 885 C C . GLN A 1 114 ? -16.938 27.375 11.156 1 90.81 114 GLN A C 1
ATOM 887 O O . GLN A 1 114 ? -17.828 28.109 10.703 1 90.81 114 GLN A O 1
ATOM 892 N N . VAL A 1 115 ? -17.203 26.25 11.703 1 90.62 115 VAL A N 1
ATOM 893 C CA . VAL A 1 115 ? -18.547 25.688 11.758 1 90.62 115 VAL A CA 1
ATOM 894 C C . VAL A 1 115 ? -19.391 26.469 12.758 1 90.62 115 VAL A C 1
ATOM 896 O O . VAL A 1 115 ? -20.516 26.844 12.453 1 90.62 115 VAL A O 1
ATOM 899 N N . GLU A 1 116 ? -18.797 26.734 13.898 1 92.62 116 GLU A N 1
ATOM 900 C CA . GLU A 1 116 ? -19.484 27.5 14.938 1 92.62 116 GLU A CA 1
ATOM 901 C C . GLU A 1 116 ? -19.812 28.922 14.469 1 92.62 116 GLU A C 1
ATOM 903 O O . GLU A 1 116 ? -20.891 29.438 14.734 1 92.62 116 GLU A O 1
ATOM 908 N N . GLY A 1 117 ? -18.797 29.453 13.906 1 92.75 117 GLY A N 1
ATOM 909 C CA . GLY A 1 117 ? -19.016 30.781 13.367 1 92.75 117 GLY A CA 1
ATOM 910 C C . GLY A 1 117 ? -20.172 30.844 12.391 1 92.75 117 GLY A C 1
ATOM 911 O O . GLY A 1 117 ? -20.984 31.766 12.43 1 92.75 117 GLY A O 1
ATOM 912 N N . ALA A 1 118 ? -20.234 29.922 11.5 1 92.69 118 ALA A N 1
ATOM 913 C CA . ALA A 1 118 ? -21.312 29.859 10.508 1 92.69 118 ALA A CA 1
ATOM 914 C C . ALA A 1 118 ? -22.672 29.625 11.18 1 92.69 118 ALA A C 1
ATOM 916 O O . ALA A 1 118 ? -23.688 30.156 10.727 1 92.69 118 ALA A O 1
ATOM 917 N N . GLN A 1 119 ? -22.672 28.844 12.211 1 91.69 119 GLN A N 1
ATOM 918 C CA . GLN A 1 119 ? -23.891 28.578 12.961 1 91.69 119 GLN A CA 1
ATOM 919 C C . GLN A 1 119 ? -24.406 29.844 13.641 1 91.69 119 GLN A C 1
ATOM 921 O O . GLN A 1 119 ? -25.609 30.094 13.672 1 91.69 119 GLN A O 1
ATOM 926 N N . VAL A 1 120 ? -23.516 30.578 14.141 1 94.38 120 VAL A N 1
ATOM 927 C CA . VAL A 1 120 ? -23.859 31.828 14.797 1 94.38 120 VAL A CA 1
ATOM 928 C C . VAL A 1 120 ? -24.469 32.812 13.781 1 94.38 120 VAL A C 1
ATOM 930 O O . VAL A 1 120 ? -25.359 33.594 14.125 1 94.38 120 VAL A O 1
ATOM 933 N N . LEU A 1 121 ? -23.969 32.719 12.57 1 94.25 121 LEU A N 1
ATOM 934 C CA . LEU A 1 121 ? -24.453 33.594 11.5 1 94.25 121 LEU A CA 1
ATOM 935 C C . LEU A 1 121 ? -25.797 33.125 10.977 1 94.25 121 LEU A C 1
ATOM 937 O O . LEU A 1 121 ? -26.406 33.75 10.125 1 94.25 121 LEU A O 1
ATOM 941 N N . GLY A 1 122 ? -26.297 31.969 11.461 1 93.31 122 GLY A N 1
ATOM 942 C CA . GLY A 1 122 ? -27.625 31.484 11.141 1 93.31 122 GLY A CA 1
ATOM 943 C C . GLY A 1 122 ? -27.641 30.562 9.93 1 93.31 122 GLY A C 1
ATOM 944 O O . GLY A 1 122 ? -28.719 30.297 9.375 1 93.31 122 GLY A O 1
ATOM 945 N N . LEU A 1 123 ? -26.5 30.203 9.516 1 93.38 123 LEU A N 1
ATOM 946 C CA . LEU A 1 123 ? -26.469 29.281 8.383 1 93.38 123 LEU A CA 1
ATOM 947 C C . LEU A 1 123 ? -26.984 27.906 8.781 1 93.38 123 LEU A C 1
ATOM 949 O O . LEU A 1 123 ? -26.719 27.438 9.891 1 93.38 123 LEU A O 1
ATOM 953 N N . SER A 1 124 ? -27.734 27.297 7.863 1 94 124 SER A N 1
ATOM 954 C CA . SER A 1 124 ? -28.234 25.953 8.109 1 94 124 SER A CA 1
ATOM 955 C C . SER A 1 124 ? -27.125 24.906 8.008 1 94 124 SER A C 1
ATOM 957 O O . SER A 1 124 ? -26.078 25.172 7.391 1 94 124 SER A O 1
ATOM 959 N N . SER A 1 125 ? -27.359 23.75 8.594 1 90.06 125 SER A N 1
ATOM 960 C CA . SER A 1 125 ? -26.391 22.672 8.562 1 90.06 125 SER A CA 1
ATOM 961 C C . SER A 1 125 ? -26.047 22.266 7.133 1 90.06 125 SER A C 1
ATOM 963 O O . SER A 1 125 ? -24.906 21.953 6.82 1 90.06 125 SER A O 1
ATOM 965 N N . LYS A 1 126 ? -27.047 22.266 6.371 1 92.19 126 LYS A N 1
ATOM 966 C CA . LYS A 1 126 ? -26.844 21.938 4.965 1 92.19 126 LYS A CA 1
ATOM 967 C C . LYS A 1 126 ? -25.969 22.969 4.266 1 92.19 126 LYS A C 1
ATOM 969 O O . LYS A 1 126 ? -25.062 22.609 3.504 1 92.19 126 LYS A O 1
ATOM 974 N N . ASN A 1 127 ? -26.25 24.203 4.555 1 93.62 127 ASN A N 1
ATOM 975 C CA . ASN A 1 127 ? -25.453 25.281 3.973 1 93.62 127 ASN A CA 1
ATOM 976 C C . ASN A 1 127 ? -24.016 25.25 4.477 1 93.62 127 ASN A C 1
ATOM 978 O O . ASN A 1 127 ? -23.062 25.453 3.705 1 93.62 127 ASN A O 1
ATOM 982 N N . ILE A 1 128 ? -23.875 24.969 5.719 1 93.69 128 ILE A N 1
ATOM 983 C CA . ILE A 1 128 ? -22.547 24.891 6.32 1 93.69 128 ILE A CA 1
ATOM 984 C C . ILE A 1 128 ? -21.766 23.75 5.68 1 93.69 128 ILE A C 1
ATOM 986 O O . ILE A 1 128 ? -20.594 23.938 5.301 1 93.69 128 ILE A O 1
ATOM 990 N N . PHE A 1 129 ? -22.422 22.672 5.504 1 90.75 129 PHE A N 1
ATOM 991 C CA . PHE A 1 129 ? -21.75 21.516 4.945 1 90.75 129 PHE A CA 1
ATOM 992 C C . PHE A 1 129 ? -21.328 21.766 3.504 1 90.75 129 PHE A C 1
ATOM 994 O O . PHE A 1 129 ? -20.172 21.562 3.146 1 90.75 129 PHE A O 1
ATOM 1001 N N . PHE A 1 130 ? -22.188 22.281 2.688 1 92.31 130 PHE A N 1
ATOM 1002 C CA . PHE A 1 130 ? -21.938 22.375 1.253 1 92.31 130 PHE A CA 1
ATOM 1003 C C . PHE A 1 130 ? -21.109 23.609 0.925 1 92.31 130 PHE A C 1
ATOM 1005 O O . PHE A 1 130 ? -20.328 23.594 -0.022 1 92.31 130 PHE A O 1
ATOM 1012 N N . ARG A 1 131 ? -21.156 24.625 1.758 1 92.25 131 ARG A N 1
ATOM 1013 C CA . ARG A 1 131 ? -20.516 25.891 1.406 1 92.25 131 ARG A CA 1
ATOM 1014 C C . ARG A 1 131 ? -19.203 26.062 2.166 1 92.25 131 ARG A C 1
ATOM 1016 O O . ARG A 1 131 ? -18.312 26.797 1.713 1 92.25 131 ARG A O 1
ATOM 1023 N N . ILE A 1 132 ? -19.094 25.422 3.244 1 92.56 132 ILE A N 1
ATOM 1024 C CA . ILE A 1 132 ? -17.922 25.688 4.078 1 92.56 132 ILE A CA 1
ATOM 1025 C C . ILE A 1 132 ? -17.094 24.406 4.23 1 92.56 132 ILE A C 1
ATOM 1027 O O . ILE A 1 132 ? -15.945 24.359 3.803 1 92.56 132 ILE A O 1
ATOM 1031 N N . ILE A 1 133 ? -17.75 23.375 4.707 1 92.62 133 ILE A N 1
ATOM 1032 C CA . ILE A 1 133 ? -17.031 22.172 5.066 1 92.62 133 ILE A CA 1
ATOM 1033 C C . ILE A 1 133 ? -16.562 21.438 3.805 1 92.62 133 ILE A C 1
ATOM 1035 O O . ILE A 1 133 ? -15.375 21.172 3.637 1 92.62 133 ILE A O 1
ATOM 1039 N N . LEU A 1 134 ? -17.422 21.25 2.91 1 92.06 134 LEU A N 1
ATOM 1040 C CA . LEU A 1 134 ? -17.172 20.375 1.763 1 92.06 134 LEU A CA 1
ATOM 1041 C C . LEU A 1 134 ? -16.078 20.953 0.878 1 92.06 134 LEU A C 1
ATOM 1043 O O . LEU A 1 134 ? -15.141 20.25 0.506 1 92.06 134 LEU A O 1
ATOM 1047 N N . PRO A 1 135 ? -16.172 22.203 0.536 1 92.19 135 PRO A N 1
ATOM 1048 C CA . PRO A 1 135 ? -15.109 22.766 -0.311 1 92.19 135 PRO A CA 1
ATOM 1049 C C . PRO A 1 135 ? -13.734 22.703 0.342 1 92.19 135 PRO A C 1
ATOM 1051 O O . PRO A 1 135 ? -12.742 22.406 -0.329 1 92.19 135 PRO A O 1
ATOM 1054 N N . GLN A 1 136 ? -13.625 22.953 1.611 1 93.5 136 GLN A N 1
ATOM 1055 C CA . GLN A 1 136 ? -12.359 22.906 2.33 1 93.5 136 GLN A CA 1
ATOM 1056 C C . GLN A 1 136 ? -11.859 21.484 2.48 1 93.5 136 GLN A C 1
ATOM 1058 O O . GLN A 1 136 ? -10.664 21.219 2.336 1 93.5 136 GLN A O 1
ATOM 1063 N N . ALA A 1 137 ? -12.797 20.641 2.754 1 93.94 137 ALA A N 1
ATOM 1064 C CA . ALA A 1 137 ? -12.445 19.219 2.885 1 93.94 137 ALA A CA 1
ATOM 1065 C C . ALA A 1 137 ? -11.891 18.672 1.573 1 93.94 137 ALA A C 1
ATOM 1067 O O . ALA A 1 137 ? -10.945 17.875 1.577 1 93.94 137 ALA A O 1
ATOM 1068 N N . PHE A 1 138 ? -12.477 19.062 0.525 1 93.06 138 PHE A N 1
ATOM 1069 C CA . PHE A 1 138 ? -12.047 18.625 -0.796 1 93.06 138 PHE A CA 1
ATOM 1070 C C . PHE A 1 138 ? -10.578 18.984 -1.037 1 93.06 138 PHE A C 1
ATOM 1072 O O . PHE A 1 138 ? -9.812 18.156 -1.533 1 93.06 138 PHE A O 1
ATOM 1079 N N . LYS A 1 139 ? -10.156 20.141 -0.671 1 92.31 139 LYS A N 1
ATOM 1080 C CA . LYS A 1 139 ? -8.781 20.578 -0.835 1 92.31 139 LYS A CA 1
ATOM 1081 C C . LYS A 1 139 ? -7.828 19.75 0.031 1 92.31 139 LYS A C 1
ATOM 1083 O O . LYS A 1 139 ? -6.73 19.406 -0.404 1 92.31 139 LYS A O 1
ATOM 1088 N N . ARG A 1 140 ? -8.312 19.422 1.168 1 93.94 140 ARG A N 1
ATOM 1089 C CA . ARG A 1 140 ? -7.469 18.734 2.137 1 93.94 140 ARG A CA 1
ATOM 1090 C C . ARG A 1 140 ? -7.246 17.281 1.729 1 93.94 140 ARG A C 1
ATOM 1092 O O . ARG A 1 140 ? -6.234 16.672 2.094 1 93.94 140 ARG A O 1
ATOM 1099 N N . VAL A 1 141 ? -8.141 16.734 0.96 1 96.44 141 VAL A N 1
ATOM 1100 C CA . VAL A 1 141 ? -8.062 15.297 0.706 1 96.44 141 VAL A CA 1
ATOM 1101 C C . VAL A 1 141 ? -7.309 15.039 -0.594 1 96.44 141 VAL A C 1
ATOM 1103 O O . VAL A 1 141 ? -6.941 13.898 -0.892 1 96.44 141 VAL A O 1
ATOM 1106 N N . ILE A 1 142 ? -6.969 16.062 -1.336 1 95.56 142 ILE A N 1
ATOM 1107 C CA . ILE A 1 142 ? -6.367 15.906 -2.654 1 95.56 142 ILE A CA 1
ATOM 1108 C C . ILE A 1 142 ? -5.043 15.148 -2.531 1 95.56 142 ILE A C 1
ATOM 1110 O O . ILE A 1 142 ? -4.82 14.156 -3.229 1 95.56 142 ILE A O 1
ATOM 1114 N N . PRO A 1 143 ? -4.129 15.5 -1.587 1 94.38 143 PRO A N 1
ATOM 1115 C CA . PRO A 1 143 ? -2.84 14.812 -1.503 1 94.38 143 PRO A CA 1
ATOM 1116 C C . PRO A 1 143 ? -2.982 13.336 -1.154 1 94.38 143 PRO A C 1
ATOM 1118 O O . PRO A 1 143 ? -2.451 12.477 -1.862 1 94.38 143 PRO A O 1
ATOM 1121 N N . PRO A 1 144 ? -3.777 13.016 -0.1 1 96.5 144 PRO A N 1
ATOM 1122 C CA . PRO A 1 144 ? -3.895 11.586 0.208 1 96.5 144 PRO A CA 1
ATOM 1123 C C . PRO A 1 144 ? -4.645 10.812 -0.872 1 96.5 144 PRO A C 1
ATOM 1125 O O . PRO A 1 144 ? -4.375 9.625 -1.084 1 96.5 144 PRO A O 1
ATOM 1128 N N . VAL A 1 145 ? -5.613 11.398 -1.535 1 97.31 145 VAL A N 1
ATOM 1129 C CA . VAL A 1 145 ? -6.297 10.758 -2.652 1 97.31 145 VAL A CA 1
ATOM 1130 C C . VAL A 1 145 ? -5.297 10.484 -3.777 1 97.31 145 VAL A C 1
ATOM 1132 O O . VAL A 1 145 ? -5.293 9.398 -4.359 1 97.31 145 VAL A O 1
ATOM 1135 N N . ALA A 1 146 ? -4.43 11.5 -4.074 1 96.12 146 ALA A N 1
ATOM 1136 C CA . ALA A 1 146 ? -3.391 11.336 -5.086 1 96.12 146 ALA A CA 1
ATOM 1137 C C . ALA A 1 146 ? -2.486 10.148 -4.754 1 96.12 146 ALA A C 1
ATOM 1139 O O . ALA A 1 146 ? -2.137 9.359 -5.633 1 96.12 146 ALA A O 1
ATOM 1140 N N . ASN A 1 147 ? -2.162 10.016 -3.523 1 95.44 147 ASN A N 1
ATOM 1141 C CA . ASN A 1 147 ? -1.333 8.898 -3.084 1 95.44 147 ASN A CA 1
ATOM 1142 C C . ASN A 1 147 ? -2.029 7.559 -3.307 1 95.44 147 ASN A C 1
ATOM 1144 O O . ASN A 1 147 ? -1.407 6.602 -3.764 1 95.44 147 ASN A O 1
ATOM 1148 N N . GLU A 1 148 ? -3.32 7.516 -2.969 1 97.62 148 GLU A N 1
ATOM 1149 C CA . GLU A 1 148 ? -4.074 6.281 -3.156 1 97.62 148 GLU A CA 1
ATOM 1150 C C . GLU A 1 148 ? -4.203 5.93 -4.637 1 97.62 148 GLU A C 1
ATOM 1152 O O . GLU A 1 148 ? -4.207 4.75 -5 1 97.62 148 GLU A O 1
ATOM 1157 N N . ILE A 1 149 ? -4.32 6.926 -5.426 1 98 149 ILE A N 1
ATOM 1158 C CA . ILE A 1 149 ? -4.449 6.707 -6.863 1 98 149 ILE A CA 1
ATOM 1159 C C . ILE A 1 149 ? -3.162 6.094 -7.41 1 98 149 ILE A C 1
ATOM 1161 O O . ILE A 1 149 ? -3.203 5.133 -8.18 1 98 149 ILE A O 1
ATOM 1165 N N . THR A 1 150 ? -2.008 6.602 -7.07 1 97.5 150 THR A N 1
ATOM 1166 C CA . THR A 1 150 ? -0.739 6.051 -7.531 1 97.5 150 THR A CA 1
ATOM 1167 C C . THR A 1 150 ? -0.52 4.648 -6.969 1 97.5 150 THR A C 1
ATOM 1169 O O . THR A 1 150 ? 0.026 3.779 -7.652 1 97.5 150 THR A O 1
ATOM 1172 N N . THR A 1 151 ? -0.942 4.422 -5.734 1 98.12 151 THR A N 1
ATOM 1173 C CA . THR A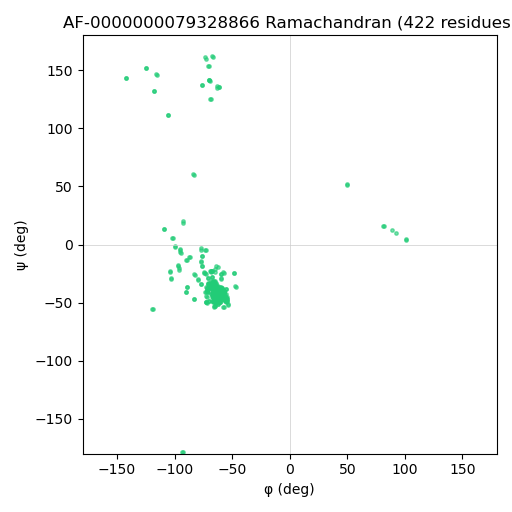 1 151 ? -0.85 3.096 -5.133 1 98.12 151 THR A CA 1
ATOM 1174 C C . THR A 1 151 ? -1.701 2.09 -5.906 1 98.12 151 THR A C 1
ATOM 1176 O O . THR A 1 151 ? -1.294 0.942 -6.098 1 98.12 151 THR A O 1
ATOM 1179 N N . LEU A 1 152 ? -2.887 2.533 -6.32 1 98.75 152 LEU A N 1
ATOM 1180 C CA . LEU A 1 152 ? -3.801 1.663 -7.051 1 98.75 152 LEU A CA 1
ATOM 1181 C C . LEU A 1 152 ? -3.156 1.15 -8.336 1 98.75 152 LEU A C 1
ATOM 1183 O O . LEU A 1 152 ? -3.352 -0.006 -8.711 1 98.75 152 LEU A O 1
ATOM 1187 N N . VAL A 1 153 ? -2.389 1.973 -9.008 1 98.31 153 VAL A N 1
ATOM 1188 C CA . VAL A 1 153 ? -1.693 1.539 -10.211 1 98.31 153 VAL A CA 1
ATOM 1189 C C . VAL A 1 153 ? -0.81 0.335 -9.898 1 98.31 153 VAL A C 1
ATOM 1191 O O . VAL A 1 153 ? -0.828 -0.664 -10.617 1 98.31 153 VAL A O 1
ATOM 1194 N N . LYS A 1 154 ? -0.072 0.409 -8.867 1 98.5 154 LYS A N 1
ATOM 1195 C CA . LYS A 1 154 ? 0.834 -0.664 -8.469 1 98.5 154 LYS A CA 1
ATOM 1196 C C . LYS A 1 154 ? 0.061 -1.896 -8.008 1 98.5 154 LYS A C 1
ATOM 1198 O O . LYS A 1 154 ? 0.441 -3.027 -8.32 1 98.5 154 LYS A O 1
ATOM 1203 N N . ASP A 1 155 ? -1.092 -1.661 -7.305 1 98.69 155 ASP A N 1
ATOM 1204 C CA . ASP A 1 155 ? -1.89 -2.76 -6.77 1 98.69 155 ASP A CA 1
ATOM 1205 C C . ASP A 1 155 ? -2.533 -3.568 -7.895 1 98.69 155 ASP A C 1
ATOM 1207 O O . ASP A 1 155 ? -2.912 -4.727 -7.695 1 98.69 155 ASP A O 1
ATOM 1211 N N . THR A 1 156 ? -2.686 -2.938 -9.07 1 98.69 156 THR A N 1
ATOM 1212 C CA . THR A 1 156 ? -3.279 -3.67 -10.18 1 98.69 156 THR A CA 1
ATOM 1213 C C . THR A 1 156 ? -2.477 -4.934 -10.484 1 98.69 156 THR A C 1
ATOM 1215 O O . THR A 1 156 ? -3.014 -5.898 -11.031 1 98.69 156 THR A O 1
ATOM 1218 N N . SER A 1 157 ? -1.212 -4.945 -10.125 1 98.69 157 SER A N 1
ATOM 1219 C CA . SER A 1 157 ? -0.379 -6.117 -10.359 1 98.69 157 SER A CA 1
ATOM 1220 C C . SER A 1 157 ? -0.897 -7.328 -9.594 1 98.69 157 SER A C 1
ATOM 1222 O O . SER A 1 157 ? -0.601 -8.469 -9.945 1 98.69 157 SER A O 1
ATOM 1224 N N . LEU A 1 158 ? -1.702 -7.145 -8.578 1 98.75 158 LEU A N 1
ATOM 1225 C CA . LEU A 1 158 ? -2.164 -8.219 -7.707 1 98.75 158 LEU A CA 1
ATOM 1226 C C . LEU A 1 158 ? -3.102 -9.164 -8.453 1 98.75 158 LEU A C 1
ATOM 1228 O O . LEU A 1 158 ? -3.258 -10.32 -8.078 1 98.75 158 LEU A O 1
ATOM 1232 N N . VAL A 1 159 ? -3.711 -8.688 -9.516 1 98.25 159 VAL A N 1
ATOM 1233 C CA . VAL A 1 159 ? -4.664 -9.531 -10.227 1 98.25 159 VAL A CA 1
ATOM 1234 C C . VAL A 1 159 ? -3.918 -10.609 -11.008 1 98.25 159 VAL A C 1
ATOM 1236 O O . VAL A 1 159 ? -4.535 -11.492 -11.602 1 98.25 159 VAL A O 1
ATOM 1239 N N . TYR A 1 160 ? -2.578 -10.523 -10.977 1 97.69 160 TYR A N 1
ATOM 1240 C CA . TYR A 1 160 ? -1.728 -11.609 -11.453 1 97.69 160 TYR A CA 1
ATOM 1241 C C . TYR A 1 160 ? -2.188 -12.945 -10.883 1 97.69 160 TYR A C 1
ATOM 1243 O O . TYR A 1 160 ? -2.16 -13.969 -11.578 1 97.69 160 TYR A O 1
ATOM 1251 N N . VAL A 1 161 ? -2.645 -12.922 -9.68 1 96.44 161 VAL A N 1
ATOM 1252 C CA . VAL A 1 161 ? -3.029 -14.141 -8.977 1 96.44 161 VAL A CA 1
ATOM 1253 C C . VAL A 1 161 ? -4.277 -14.742 -9.617 1 96.44 161 VAL A C 1
ATOM 1255 O O . VAL A 1 161 ? -4.531 -15.938 -9.5 1 96.44 161 VAL A O 1
ATOM 1258 N N . LEU A 1 162 ? -5.062 -13.945 -10.305 1 97.62 162 LEU A N 1
ATOM 1259 C CA . LEU A 1 162 ? -6.285 -14.398 -10.961 1 97.62 162 LEU A CA 1
ATOM 1260 C C . LEU A 1 162 ? -5.996 -14.914 -12.359 1 97.62 162 LEU A C 1
ATOM 1262 O O . LEU A 1 162 ? -6.879 -15.484 -13.016 1 97.62 162 LEU A O 1
ATOM 1266 N N . GLY A 1 163 ? -4.793 -14.68 -12.852 1 96.94 163 GLY A N 1
ATOM 1267 C CA . GLY A 1 163 ? -4.441 -15.086 -14.203 1 96.94 163 GLY A CA 1
ATOM 1268 C C . GLY A 1 163 ? -4.918 -14.109 -15.258 1 96.94 163 GLY A C 1
ATOM 1269 O O . GLY A 1 163 ? -5.031 -14.469 -16.438 1 96.94 163 GLY A O 1
ATOM 1270 N N . LEU A 1 164 ? -5.27 -12.938 -14.805 1 97.62 164 LEU A N 1
ATOM 1271 C CA . LEU A 1 164 ? -5.652 -11.914 -15.766 1 97.62 164 LEU A CA 1
ATOM 1272 C C . LEU A 1 164 ? -4.445 -11.438 -16.562 1 97.62 164 LEU A C 1
ATOM 1274 O O . LEU A 1 164 ? -3.355 -11.266 -16.016 1 97.62 164 LEU A O 1
ATOM 1278 N N . ASP A 1 165 ? -4.648 -11.195 -17.844 1 96.56 165 ASP A N 1
ATOM 1279 C CA . ASP A 1 165 ? -3.545 -10.812 -18.734 1 96.56 165 ASP A CA 1
ATOM 1280 C C . ASP A 1 165 ? -3.266 -9.312 -18.641 1 96.56 165 ASP A C 1
ATOM 1282 O O . ASP A 1 165 ? -3.375 -8.602 -19.641 1 96.56 165 ASP A O 1
ATOM 1286 N N . GLU A 1 166 ? -2.93 -8.906 -17.422 1 97.81 166 GLU A N 1
ATOM 1287 C CA . GLU A 1 166 ? -2.459 -7.531 -17.234 1 97.81 166 GLU A CA 1
ATOM 1288 C C . GLU A 1 166 ? -0.938 -7.453 -17.328 1 97.81 166 GLU A C 1
ATOM 1290 O O . GLU A 1 166 ? -0.275 -8.453 -17.609 1 97.81 166 GLU A O 1
ATOM 1295 N N . MET A 1 167 ? -0.289 -6.309 -17.156 1 98 167 MET A N 1
ATOM 1296 C CA . MET A 1 167 ? 1.097 -6.012 -17.516 1 98 167 MET A CA 1
ATOM 1297 C C . MET A 1 167 ? 2.049 -7.004 -16.859 1 98 167 MET A C 1
ATOM 1299 O O . MET A 1 167 ? 2.945 -7.535 -17.516 1 98 167 MET A O 1
ATOM 1303 N N . LEU A 1 168 ? 1.867 -7.258 -15.586 1 98.06 168 LEU A N 1
ATOM 1304 C CA . LEU A 1 168 ? 2.805 -8.117 -14.883 1 98.06 168 LEU A CA 1
ATOM 1305 C C . LEU A 1 168 ? 2.73 -9.547 -15.406 1 98.06 168 LEU A C 1
ATOM 1307 O O . LEU A 1 168 ? 3.764 -10.18 -15.641 1 98.06 168 LEU A O 1
ATOM 1311 N N . LYS A 1 169 ? 1.517 -10.078 -15.594 1 97.94 169 LYS A N 1
ATOM 1312 C CA . LYS A 1 169 ? 1.379 -11.438 -16.109 1 97.94 169 LYS A CA 1
ATOM 1313 C C . LYS A 1 169 ? 1.992 -11.562 -17.5 1 97.94 169 LYS A C 1
ATOM 1315 O O . LYS A 1 169 ? 2.691 -12.531 -17.797 1 97.94 169 LYS A O 1
ATOM 1320 N N . ILE A 1 170 ? 1.686 -10.594 -18.344 1 97.31 170 ILE A N 1
ATOM 1321 C CA . ILE A 1 170 ? 2.217 -10.602 -19.703 1 97.31 170 ILE A CA 1
ATOM 1322 C C . ILE A 1 170 ? 3.744 -10.609 -19.656 1 97.31 170 ILE A C 1
ATOM 1324 O O . ILE A 1 170 ? 4.391 -11.344 -20.406 1 97.31 170 ILE A O 1
ATOM 1328 N N . GLY A 1 171 ? 4.324 -9.727 -18.812 1 97.12 171 GLY A N 1
ATOM 1329 C CA . GLY A 1 171 ? 5.77 -9.695 -18.656 1 97.12 171 GLY A CA 1
ATOM 1330 C C . GLY A 1 171 ? 6.344 -11.023 -18.188 1 97.12 171 GLY A C 1
ATOM 1331 O O . GLY A 1 171 ? 7.363 -11.484 -18.703 1 97.12 171 GLY A O 1
ATOM 1332 N N . LYS A 1 172 ? 5.656 -11.617 -17.203 1 97.19 172 LYS A N 1
ATOM 1333 C CA . LYS A 1 172 ? 6.117 -12.891 -16.672 1 97.19 172 LYS A CA 1
ATOM 1334 C C . LYS A 1 172 ? 6.043 -13.992 -17.719 1 97.19 172 LYS A C 1
ATOM 1336 O O . LYS A 1 172 ? 6.957 -14.805 -17.844 1 97.19 172 LYS A O 1
ATOM 1341 N N . MET A 1 173 ? 4.957 -14.062 -18.484 1 96.88 173 MET A N 1
ATOM 1342 C CA . MET A 1 173 ? 4.789 -15.047 -19.547 1 96.88 173 MET A CA 1
ATOM 1343 C C . MET A 1 173 ? 5.875 -14.891 -20.609 1 96.88 173 MET A C 1
ATOM 1345 O O . MET A 1 173 ? 6.457 -15.875 -21.062 1 96.88 173 MET A O 1
ATOM 1349 N N . ALA A 1 174 ? 6.109 -13.664 -21 1 96.81 174 ALA A N 1
ATOM 1350 C CA . ALA A 1 174 ? 7.129 -13.383 -22 1 96.81 174 ALA A CA 1
ATOM 1351 C C . ALA A 1 174 ? 8.516 -13.742 -21.484 1 96.81 174 ALA A C 1
ATOM 1353 O O . ALA A 1 174 ? 9.352 -14.258 -22.234 1 96.81 174 ALA A O 1
ATOM 1354 N N . ALA A 1 175 ? 8.797 -13.406 -20.234 1 96.44 175 ALA A N 1
ATOM 1355 C CA . ALA A 1 175 ? 10.086 -13.734 -19.625 1 96.44 175 ALA A CA 1
ATOM 1356 C C . ALA A 1 175 ? 10.336 -15.242 -19.672 1 96.44 175 ALA A C 1
ATOM 1358 O O . ALA A 1 175 ? 11.453 -15.688 -19.938 1 96.44 175 ALA A O 1
ATOM 1359 N N . ASN A 1 176 ? 9.297 -16 -19.406 1 95.56 176 ASN A N 1
ATOM 1360 C CA . ASN A 1 176 ? 9.406 -17.453 -19.422 1 95.56 176 ASN A CA 1
ATOM 1361 C C . ASN A 1 176 ? 9.586 -17.984 -20.844 1 95.56 176 ASN A C 1
ATOM 1363 O O . ASN A 1 176 ? 10.453 -18.828 -21.094 1 95.56 176 ASN A O 1
ATOM 1367 N N . ARG A 1 177 ? 8.727 -17.484 -21.688 1 95.12 177 ARG A N 1
ATOM 1368 C CA . ARG A 1 177 ? 8.734 -17.922 -23.078 1 95.12 177 ARG A CA 1
ATOM 1369 C C . ARG A 1 177 ? 10.094 -17.656 -23.719 1 95.12 177 ARG A C 1
ATOM 1371 O O . ARG A 1 177 ? 10.641 -18.516 -24.406 1 95.12 177 ARG A O 1
ATOM 1378 N N . ASP A 1 178 ? 10.633 -16.438 -23.438 1 95.69 178 ASP A N 1
ATOM 1379 C CA . ASP A 1 178 ? 11.852 -16 -24.125 1 95.69 178 ASP A CA 1
ATOM 1380 C C . ASP A 1 178 ? 13.094 -16.312 -23.281 1 95.69 178 ASP A C 1
ATOM 1382 O O . ASP A 1 178 ? 14.219 -16.062 -23.703 1 95.69 178 ASP A O 1
ATOM 1386 N N . VAL A 1 179 ? 12.852 -16.828 -22.094 1 95.62 179 VAL A N 1
ATOM 1387 C CA . VAL A 1 179 ? 13.93 -17.094 -21.156 1 95.62 179 VAL A CA 1
ATOM 1388 C C . VAL A 1 179 ? 14.82 -15.859 -21.031 1 95.62 179 VAL A C 1
ATOM 1390 O O . VAL A 1 179 ? 16.031 -15.938 -21.234 1 95.62 179 VAL A O 1
ATOM 1393 N N . SER A 1 180 ? 14.234 -14.812 -20.781 1 96.5 180 SER A N 1
ATOM 1394 C CA . SER A 1 180 ? 14.914 -13.523 -20.688 1 96.5 180 SER A CA 1
ATOM 1395 C C . SER A 1 180 ? 14.32 -12.664 -19.578 1 96.5 180 SER A C 1
ATOM 1397 O O . SER A 1 180 ? 13.102 -12.656 -19.375 1 96.5 180 SER A O 1
ATOM 1399 N N . LEU A 1 181 ? 15.195 -11.914 -18.891 1 96 181 LEU A N 1
ATOM 1400 C CA . LEU A 1 181 ? 14.797 -11 -17.828 1 96 181 LEU A CA 1
ATOM 1401 C C . LEU A 1 181 ? 14.211 -9.719 -18.406 1 96 181 LEU A C 1
ATOM 1403 O O . LEU A 1 181 ? 13.523 -8.969 -17.703 1 96 181 LEU A O 1
ATOM 1407 N N . MET A 1 182 ? 14.398 -9.477 -19.609 1 95.81 182 MET A N 1
ATOM 1408 C CA . MET A 1 182 ? 14.148 -8.188 -20.25 1 95.81 182 MET A CA 1
ATOM 1409 C C . MET A 1 182 ? 12.664 -7.84 -20.203 1 95.81 182 MET A C 1
ATOM 1411 O O . MET A 1 182 ? 12.297 -6.699 -19.922 1 95.81 182 MET A O 1
ATOM 1415 N N . PRO A 1 183 ? 11.766 -8.805 -20.469 1 97.19 183 PRO A N 1
ATOM 1416 C CA . PRO A 1 183 ? 10.344 -8.445 -20.422 1 97.19 183 PRO A CA 1
ATOM 1417 C C . PRO A 1 183 ? 9.914 -7.898 -19.062 1 97.19 183 PRO A C 1
ATOM 1419 O O . PRO A 1 183 ? 9.125 -6.949 -19 1 97.19 183 PRO A O 1
ATOM 1422 N N . LEU A 1 184 ? 10.414 -8.469 -18.031 1 97.75 184 LEU A N 1
ATOM 1423 C CA . LEU A 1 184 ? 10.078 -8 -16.688 1 97.75 184 LEU A CA 1
ATOM 1424 C C . LEU A 1 184 ? 10.633 -6.602 -16.453 1 97.75 184 LEU A C 1
ATOM 1426 O O . LEU A 1 184 ? 9.969 -5.766 -15.828 1 97.75 184 LEU A O 1
ATOM 1430 N N . LEU A 1 185 ? 11.797 -6.332 -16.891 1 97.44 185 LEU A N 1
ATOM 1431 C CA . LEU A 1 185 ? 12.398 -5.008 -16.75 1 97.44 185 LEU A CA 1
ATOM 1432 C C . LEU A 1 185 ? 11.617 -3.975 -17.562 1 97.44 185 LEU A C 1
ATOM 1434 O O . LEU A 1 185 ? 11.43 -2.846 -17.094 1 97.44 185 LEU A O 1
ATOM 1438 N N . ILE A 1 186 ? 11.211 -4.371 -18.75 1 97.62 186 ILE A N 1
ATOM 1439 C CA . ILE A 1 186 ? 10.422 -3.482 -19.594 1 97.62 186 ILE A CA 1
ATOM 1440 C C . ILE A 1 186 ? 9.102 -3.141 -18.891 1 97.62 186 ILE A C 1
ATOM 1442 O O . ILE A 1 186 ? 8.703 -1.975 -18.844 1 97.62 186 ILE A O 1
ATOM 1446 N N . VAL A 1 187 ? 8.422 -4.148 -18.344 1 98.31 187 VAL A N 1
ATOM 1447 C CA . VAL A 1 187 ? 7.191 -3.938 -17.594 1 98.31 187 VAL A CA 1
ATOM 1448 C C . VAL A 1 187 ? 7.449 -2.98 -16.438 1 98.31 187 VAL A C 1
ATOM 1450 O O . VAL A 1 187 ? 6.645 -2.086 -16.172 1 98.31 187 VAL A O 1
ATOM 1453 N N . GLY A 1 188 ? 8.594 -3.195 -15.711 1 98.44 188 GLY A N 1
ATOM 1454 C CA . GLY A 1 188 ? 8.977 -2.283 -14.641 1 98.44 188 GLY A CA 1
ATOM 1455 C C . GLY A 1 188 ? 9.102 -0.844 -15.102 1 98.44 188 GLY A C 1
ATOM 1456 O O . GLY A 1 188 ? 8.617 0.073 -14.438 1 98.44 188 GLY A O 1
ATOM 1457 N N . VAL A 1 189 ? 9.695 -0.654 -16.219 1 98.12 189 VAL A N 1
ATOM 1458 C CA . VAL A 1 189 ? 9.883 0.68 -16.781 1 98.12 189 VAL A CA 1
ATOM 1459 C C . VAL A 1 189 ? 8.523 1.285 -17.141 1 98.12 189 VAL A C 1
ATOM 1461 O O . VAL A 1 189 ? 8.289 2.473 -16.906 1 98.12 189 VAL A O 1
ATOM 1464 N N . VAL A 1 190 ? 7.645 0.512 -17.719 1 98.31 190 VAL A N 1
ATOM 1465 C CA . VAL A 1 190 ? 6.324 1.009 -18.094 1 98.31 190 VAL A CA 1
ATOM 1466 C C . VAL A 1 190 ? 5.555 1.411 -16.828 1 98.31 190 VAL A C 1
ATOM 1468 O O . VAL A 1 190 ? 4.902 2.457 -16.812 1 98.31 190 VAL A O 1
ATOM 1471 N N . TYR A 1 191 ? 5.637 0.575 -15.82 1 98.5 191 TYR A N 1
ATOM 1472 C CA . TYR A 1 191 ? 5.023 0.965 -14.562 1 98.5 191 TYR A CA 1
ATOM 1473 C C . TYR A 1 191 ? 5.555 2.311 -14.086 1 98.5 191 TYR A C 1
ATOM 1475 O O . TYR A 1 191 ? 4.789 3.174 -13.656 1 98.5 191 TYR A O 1
ATOM 1483 N N . LEU A 1 192 ? 6.871 2.492 -14.133 1 98.38 192 LEU A N 1
ATOM 1484 C CA . LEU A 1 192 ? 7.5 3.732 -13.695 1 98.38 192 LEU A CA 1
ATOM 1485 C C . LEU A 1 192 ? 6.965 4.922 -14.484 1 98.38 192 LEU A C 1
ATOM 1487 O O . LEU A 1 192 ? 6.695 5.98 -13.914 1 98.38 192 LEU A O 1
ATOM 1491 N N . ILE A 1 193 ? 6.82 4.723 -15.719 1 98.31 193 ILE A N 1
ATOM 1492 C CA . ILE A 1 193 ? 6.34 5.785 -16.594 1 98.31 193 ILE A CA 1
ATOM 1493 C C . ILE A 1 193 ? 4.891 6.121 -16.25 1 98.31 193 ILE A C 1
ATOM 1495 O O . ILE A 1 193 ? 4.535 7.293 -16.109 1 98.31 193 ILE A O 1
ATOM 1499 N N . VAL A 1 194 ? 4.02 5.113 -16.125 1 98.25 194 VAL A N 1
ATOM 1500 C CA . VAL A 1 194 ? 2.611 5.312 -15.812 1 98.25 194 VAL A CA 1
ATOM 1501 C C . VAL A 1 194 ? 2.48 6.027 -14.469 1 98.25 194 VAL A C 1
ATOM 1503 O O . VAL A 1 194 ? 1.723 6.992 -14.344 1 98.25 194 VAL A O 1
ATOM 1506 N N . ILE A 1 195 ? 3.256 5.578 -13.508 1 97.38 195 ILE A N 1
ATOM 1507 C CA . ILE A 1 195 ? 3.219 6.176 -12.172 1 97.38 195 ILE A CA 1
ATOM 1508 C C . ILE A 1 195 ? 3.695 7.621 -12.242 1 97.38 195 ILE A C 1
ATOM 1510 O O . ILE A 1 195 ? 3.105 8.508 -11.617 1 97.38 195 ILE A O 1
ATOM 1514 N N . ALA A 1 196 ? 4.75 7.859 -12.992 1 96.62 196 ALA A N 1
ATOM 1515 C CA . ALA A 1 196 ? 5.258 9.219 -13.172 1 96.62 196 ALA A CA 1
ATOM 1516 C C . ALA A 1 196 ? 4.203 10.117 -13.805 1 96.62 196 ALA A C 1
ATOM 1518 O O . ALA A 1 196 ? 4.031 11.266 -13.398 1 96.62 196 ALA A O 1
ATOM 1519 N N . ILE A 1 197 ? 3.523 9.633 -14.758 1 97.44 197 ILE A N 1
ATOM 1520 C CA . ILE A 1 197 ? 2.479 10.391 -15.438 1 97.44 197 ILE A CA 1
ATOM 1521 C C . ILE A 1 197 ? 1.373 10.75 -14.453 1 97.44 197 ILE A C 1
ATOM 1523 O O . ILE A 1 197 ? 0.998 11.914 -14.328 1 97.44 197 ILE A O 1
ATOM 1527 N N . PHE A 1 198 ? 0.9 9.789 -13.695 1 96.12 198 PHE A N 1
ATOM 1528 C CA . PHE A 1 198 ? -0.185 10.047 -12.758 1 96.12 198 PHE A CA 1
ATOM 1529 C C . PHE A 1 198 ? 0.277 10.961 -11.633 1 96.12 198 PHE A C 1
ATOM 1531 O O . PHE A 1 198 ? -0.482 11.812 -11.172 1 96.12 198 PHE A O 1
ATOM 1538 N N . THR A 1 199 ? 1.498 10.727 -11.234 1 94.75 199 THR A N 1
ATOM 1539 C CA . THR A 1 199 ? 2.047 11.594 -10.203 1 94.75 199 THR A CA 1
ATOM 1540 C C . THR A 1 199 ? 2.086 13.047 -10.672 1 94.75 199 THR A C 1
ATOM 1542 O O . THR A 1 199 ? 1.69 13.953 -9.945 1 94.75 199 THR A O 1
ATOM 1545 N N . GLN A 1 200 ? 2.518 13.312 -11.875 1 95.19 200 GLN A N 1
ATOM 1546 C CA . GLN A 1 200 ? 2.619 14.656 -12.43 1 95.19 200 GLN A CA 1
ATOM 1547 C C . GLN A 1 200 ? 1.238 15.281 -12.625 1 95.19 200 GLN A C 1
ATOM 1549 O O . GLN A 1 200 ? 1.038 16.453 -12.336 1 95.19 200 GLN A O 1
ATOM 1554 N N . VAL A 1 201 ? 0.352 14.492 -13.102 1 95.31 201 VAL A N 1
ATOM 1555 C CA . VAL A 1 201 ? -1.01 14.969 -13.312 1 95.31 201 VAL A CA 1
ATOM 1556 C C . VAL A 1 201 ? -1.638 15.359 -11.977 1 95.31 201 VAL A C 1
ATOM 1558 O O . VAL A 1 201 ? -2.254 16.422 -11.859 1 95.31 201 VAL A O 1
ATOM 1561 N N . LEU A 1 202 ? -1.455 14.531 -11 1 92.56 202 LEU A N 1
ATOM 1562 C CA . LEU A 1 202 ? -2.064 14.758 -9.688 1 92.56 202 LEU A CA 1
ATOM 1563 C C . LEU A 1 202 ? -1.388 15.922 -8.969 1 92.56 202 LEU A C 1
ATOM 1565 O O . LEU A 1 202 ? -2.039 16.656 -8.227 1 92.56 202 LEU A O 1
ATOM 1569 N N . LYS A 1 203 ? -0.119 16.062 -9.18 1 92.31 203 LYS A N 1
ATOM 1570 C CA . LYS A 1 203 ? 0.598 17.219 -8.633 1 92.31 203 LYS A CA 1
ATOM 1571 C C . LYS A 1 203 ? 0.058 18.516 -9.203 1 92.31 203 LYS A C 1
ATOM 1573 O O . LYS A 1 203 ? -0.083 19.516 -8.477 1 92.31 203 LYS A O 1
ATOM 1578 N N . LYS A 1 204 ? -0.192 18.578 -10.469 1 93 204 LYS A N 1
ATOM 1579 C CA . LYS A 1 204 ? -0.76 19.766 -11.109 1 93 204 LYS A CA 1
ATOM 1580 C C . LYS A 1 204 ? -2.133 20.094 -10.531 1 93 204 LYS A C 1
ATOM 1582 O O . LYS A 1 204 ? -2.461 21.266 -10.32 1 93 204 LYS A O 1
ATOM 1587 N N . ILE A 1 205 ? -2.871 19.062 -10.234 1 90.12 205 ILE A N 1
ATOM 1588 C CA . ILE A 1 205 ? -4.188 19.25 -9.633 1 90.12 205 ILE A CA 1
ATOM 1589 C C . ILE A 1 205 ? -4.031 19.797 -8.219 1 90.12 205 ILE A C 1
ATOM 1591 O O . ILE A 1 205 ? -4.766 20.703 -7.812 1 90.12 205 ILE A O 1
ATOM 1595 N N . GLU A 1 206 ? -3.082 19.234 -7.512 1 88.75 206 GLU A N 1
ATOM 1596 C CA . GLU A 1 206 ? -2.807 19.688 -6.156 1 88.75 206 GLU A CA 1
ATOM 1597 C C . GLU A 1 206 ? -2.4 21.156 -6.137 1 88.75 206 GLU A C 1
ATOM 1599 O O . GLU A 1 206 ? -2.828 21.922 -5.266 1 88.75 206 GLU A O 1
ATOM 1604 N N . GLU A 1 207 ? -1.573 21.594 -7.035 1 88.69 207 GLU A N 1
ATOM 1605 C CA . GLU A 1 207 ? -1.071 22.953 -7.105 1 88.69 207 GLU A CA 1
ATOM 1606 C C . GLU A 1 207 ? -2.188 23.938 -7.457 1 88.69 207 GLU A C 1
ATOM 1608 O O . GLU A 1 207 ? -2.195 25.078 -6.98 1 88.69 207 GLU A O 1
ATOM 1613 N N . LYS A 1 208 ? -2.986 23.5 -8.211 1 85.69 208 LYS A N 1
ATOM 1614 C CA . LYS A 1 208 ? -4.109 24.359 -8.602 1 85.69 208 LYS A CA 1
ATOM 1615 C C . LYS A 1 208 ? -5.02 24.641 -7.406 1 85.69 208 LYS A C 1
ATOM 1617 O O . LYS A 1 208 ? -5.559 25.734 -7.281 1 85.69 208 LYS A O 1
ATOM 1622 N N . TYR A 1 209 ? -5.105 23.734 -6.547 1 80 209 TYR A N 1
ATOM 1623 C CA . TYR A 1 209 ? -5.996 23.891 -5.406 1 80 209 TYR A CA 1
ATOM 1624 C C . TYR A 1 209 ? -5.234 24.406 -4.188 1 80 209 TYR A C 1
ATOM 1626 O O . TYR A 1 209 ? -5.836 24.781 -3.18 1 80 209 TYR A O 1
ATOM 1634 N N . ASP A 1 210 ? -3.865 24.25 -4.078 1 70.56 210 ASP A N 1
ATOM 1635 C CA . ASP A 1 210 ? -3.033 24.766 -2.994 1 70.56 210 ASP A CA 1
ATOM 1636 C C . ASP A 1 210 ? -3.029 26.297 -2.984 1 70.56 210 ASP A C 1
ATOM 1638 O O . ASP A 1 210 ? -2.635 26.906 -1.994 1 70.56 210 ASP A O 1
ATOM 1642 N N . TYR A 1 211 ? -3.357 27.016 -4.07 1 50.72 211 TYR A N 1
ATOM 1643 C CA . TYR A 1 211 ? -3.285 28.484 -4.094 1 50.72 211 TYR A CA 1
ATOM 1644 C C . TYR A 1 211 ? -3.959 29.078 -2.865 1 50.72 211 TYR A C 1
ATOM 1646 O O . TYR A 1 211 ? -3.57 30.156 -2.398 1 50.72 211 TYR A O 1
ATOM 1654 N N . TYR A 1 212 ? -4.824 28.438 -2.27 1 47.69 212 TYR A N 1
ATOM 1655 C CA . TYR A 1 212 ? -5.48 29.188 -1.202 1 47.69 212 TYR A CA 1
ATOM 1656 C C . TYR A 1 212 ? -4.797 28.953 0.136 1 47.69 212 TYR A C 1
ATOM 1658 O O . TYR A 1 212 ? -5.363 29.234 1.193 1 47.69 212 TYR A O 1
ATOM 1666 N N . LYS A 1 213 ? -3.541 28.453 0.207 1 46.09 213 LYS A N 1
ATOM 1667 C CA . LYS A 1 213 ? -2.84 28.578 1.481 1 46.09 213 LYS A CA 1
ATOM 1668 C C . LYS A 1 213 ? -2.211 29.953 1.631 1 46.09 213 LYS A C 1
ATOM 1670 O O . LYS A 1 213 ? -1.723 30.531 0.656 1 46.09 213 LYS A O 1
ATOM 1675 N N . MET B 1 1 ? -16.906 -24.469 16.078 1 66.31 1 MET B N 1
ATOM 1676 C CA . MET B 1 1 ? -15.852 -24.406 17.078 1 66.31 1 MET B CA 1
ATOM 1677 C C . MET B 1 1 ? -14.82 -25.5 16.859 1 66.31 1 MET B C 1
ATOM 1679 O O . MET B 1 1 ? -13.617 -25.234 16.875 1 66.31 1 MET B O 1
ATOM 1683 N N . THR B 1 2 ? -15.352 -26.547 16.344 1 81.19 2 THR B N 1
ATOM 1684 C CA . THR B 1 2 ? -14.469 -27.703 16.172 1 81.19 2 THR B CA 1
ATOM 1685 C C . THR B 1 2 ? -13.555 -27.5 14.961 1 81.19 2 THR B C 1
ATOM 1687 O O . THR B 1 2 ? -12.359 -27.781 15.023 1 81.19 2 THR B O 1
ATOM 1690 N N . TYR B 1 3 ? -14.055 -26.859 13.984 1 88 3 TYR B N 1
ATOM 1691 C CA . TYR B 1 3 ? -13.25 -26.703 12.773 1 88 3 TYR B CA 1
ATOM 1692 C C . TYR B 1 3 ? -12.117 -25.719 13 1 88 3 TYR B C 1
ATOM 1694 O O . TYR B 1 3 ? -11 -25.922 12.539 1 88 3 TYR B O 1
ATOM 1702 N N . ILE B 1 4 ? -12.477 -24.672 13.75 1 87.25 4 ILE B N 1
ATOM 1703 C CA . ILE B 1 4 ? -11.484 -23.656 14.062 1 87.25 4 ILE B CA 1
ATOM 1704 C C . ILE B 1 4 ? -10.32 -24.281 14.82 1 87.25 4 ILE B C 1
ATOM 1706 O O . ILE B 1 4 ? -9.156 -24 14.523 1 87.25 4 ILE B O 1
ATOM 1710 N N . LEU B 1 5 ? -10.633 -25.109 15.672 1 88.56 5 LEU B N 1
ATOM 1711 C CA . LEU B 1 5 ? -9.602 -25.766 16.469 1 88.56 5 LEU B CA 1
ATOM 1712 C C . LEU B 1 5 ? -8.75 -26.688 15.602 1 88.56 5 LEU B C 1
ATOM 1714 O O . LEU B 1 5 ? -7.562 -26.875 15.875 1 88.56 5 LEU B O 1
ATOM 1718 N N . GLU B 1 6 ? -9.328 -27.25 14.625 1 88.38 6 GLU B N 1
ATOM 1719 C CA . GLU B 1 6 ? -8.641 -28.172 13.727 1 88.38 6 GLU B CA 1
ATOM 1720 C C . GLU B 1 6 ? -7.66 -27.438 12.828 1 88.38 6 GLU B C 1
ATOM 1722 O O . GLU B 1 6 ? -6.555 -27.922 12.57 1 88.38 6 GLU B O 1
ATOM 1727 N N . ILE B 1 7 ? -8.008 -26.281 12.406 1 91.62 7 ILE B N 1
ATOM 1728 C CA . ILE B 1 7 ? -7.207 -25.609 11.391 1 91.62 7 ILE B CA 1
ATOM 1729 C C . ILE B 1 7 ? -6.242 -24.625 12.047 1 91.62 7 ILE B C 1
ATOM 1731 O O . ILE B 1 7 ? -5.238 -24.234 11.453 1 91.62 7 ILE B O 1
ATOM 1735 N N . MET B 1 8 ? -6.52 -24.266 13.297 1 93.62 8 MET B N 1
ATOM 1736 C CA . MET B 1 8 ? -5.809 -23.172 13.969 1 93.62 8 MET B CA 1
ATOM 1737 C C . MET B 1 8 ? -4.324 -23.5 14.094 1 93.62 8 MET B C 1
ATOM 1739 O O . MET B 1 8 ? -3.479 -22.625 13.891 1 93.62 8 MET B O 1
ATOM 1743 N N . PRO B 1 9 ? -3.975 -24.75 14.383 1 93.75 9 PRO B N 1
ATOM 1744 C CA . PRO B 1 9 ? -2.539 -25.031 14.445 1 93.75 9 PRO B CA 1
ATOM 1745 C C . PRO B 1 9 ? -1.814 -24.734 13.141 1 93.75 9 PRO B C 1
ATOM 1747 O O . PRO B 1 9 ? -0.706 -24.203 13.148 1 93.75 9 PRO B O 1
ATOM 1750 N N . GLN B 1 10 ? -2.363 -25.094 12.031 1 95 10 GLN B N 1
ATOM 1751 C CA . GLN B 1 10 ? -1.769 -24.812 10.727 1 95 10 GLN B CA 1
ATOM 1752 C C . GLN B 1 10 ? -1.685 -23.312 10.477 1 95 10 GLN B C 1
ATOM 1754 O O . GLN B 1 10 ? -0.679 -22.812 9.969 1 95 10 GLN B O 1
ATOM 1759 N N . VAL B 1 11 ? -2.764 -22.625 10.844 1 96.06 11 VAL B N 1
ATOM 1760 C CA . VAL B 1 11 ? -2.812 -21.172 10.664 1 96.06 11 VAL B CA 1
ATOM 1761 C C . VAL B 1 11 ? -1.729 -20.516 11.508 1 96.06 11 VAL B C 1
ATOM 1763 O O . VAL B 1 11 ? -1.056 -19.578 11.047 1 96.06 11 VAL B O 1
ATOM 1766 N N . LEU B 1 12 ? -1.541 -20.984 12.703 1 96.69 12 LEU B N 1
ATOM 1767 C CA . LEU B 1 12 ? -0.532 -20.438 13.602 1 96.69 12 LEU B CA 1
ATOM 1768 C C . LEU B 1 12 ? 0.873 -20.719 13.07 1 96.69 12 LEU B C 1
ATOM 1770 O O . LEU B 1 12 ? 1.78 -19.891 13.258 1 96.69 12 LEU B O 1
ATOM 1774 N N . GLU B 1 13 ? 1.055 -21.891 12.438 1 96.81 13 GLU B N 1
ATOM 1775 C CA . GLU B 1 13 ? 2.33 -22.172 11.789 1 96.81 13 GLU B CA 1
ATOM 1776 C C . GLU B 1 13 ? 2.594 -21.188 10.648 1 96.81 13 GLU B C 1
ATOM 1778 O O . GLU B 1 13 ? 3.721 -20.719 10.477 1 96.81 13 GLU B O 1
ATOM 1783 N N . GLY B 1 14 ? 1.562 -20.891 9.852 1 97.81 14 GLY B N 1
ATOM 1784 C CA . GLY B 1 14 ? 1.672 -19.859 8.82 1 97.81 14 GLY B CA 1
ATOM 1785 C C . GLY B 1 14 ? 1.963 -18.484 9.383 1 97.81 14 GLY B C 1
ATOM 1786 O O . GLY B 1 14 ? 2.74 -17.719 8.805 1 97.81 14 GLY B O 1
ATOM 1787 N N . LEU B 1 15 ? 1.279 -18.219 10.508 1 98.44 15 LEU B N 1
ATOM 1788 C CA . LEU B 1 15 ? 1.485 -16.938 11.18 1 98.44 15 LEU B CA 1
ATOM 1789 C C . LEU B 1 15 ? 2.945 -16.766 11.586 1 98.44 15 LEU B C 1
ATOM 1791 O O . LEU B 1 15 ? 3.49 -15.664 11.516 1 98.44 15 LEU B O 1
ATOM 1795 N N . LYS B 1 16 ? 3.557 -17.812 12.055 1 98.31 16 LYS B N 1
ATOM 1796 C CA . LYS B 1 16 ? 4.969 -17.766 12.422 1 98.31 16 LYS B CA 1
ATOM 1797 C C . LYS B 1 16 ? 5.824 -17.297 11.25 1 98.31 16 LYS B C 1
ATOM 1799 O O . LYS B 1 16 ? 6.695 -16.438 11.406 1 98.31 16 LYS B O 1
ATOM 1804 N N . VAL B 1 17 ? 5.609 -17.891 10.102 1 98.38 17 VAL B N 1
ATOM 1805 C CA . VAL B 1 17 ? 6.359 -17.516 8.906 1 98.38 17 VAL B CA 1
ATOM 1806 C C . VAL B 1 17 ? 6.062 -16.062 8.539 1 98.38 17 VAL B C 1
ATOM 1808 O O . VAL B 1 17 ? 6.973 -15.305 8.195 1 98.38 17 VAL B O 1
ATOM 1811 N N . THR B 1 18 ? 4.773 -15.68 8.594 1 98.69 18 THR B N 1
ATOM 1812 C CA . THR B 1 18 ? 4.359 -14.305 8.352 1 98.69 18 THR B CA 1
ATOM 1813 C C . THR B 1 18 ? 5.117 -13.344 9.258 1 98.69 18 THR B C 1
ATOM 1815 O O . THR B 1 18 ? 5.672 -12.344 8.797 1 98.69 18 THR B O 1
ATOM 1818 N N . LEU B 1 19 ? 5.195 -13.656 10.531 1 98.69 19 LEU B N 1
ATOM 1819 C CA . LEU B 1 19 ? 5.852 -12.797 11.516 1 98.69 19 LEU B CA 1
ATOM 1820 C C . LEU B 1 19 ? 7.359 -12.789 11.312 1 98.69 19 LEU B C 1
ATOM 1822 O O . LEU B 1 19 ? 8.016 -11.781 11.555 1 98.69 19 LEU B O 1
ATOM 1826 N N . GLU B 1 20 ? 7.918 -13.898 10.867 1 98.75 20 GLU B N 1
ATOM 1827 C CA . GLU B 1 20 ? 9.344 -13.953 10.555 1 98.75 20 GLU B CA 1
ATOM 1828 C C . GLU B 1 20 ? 9.695 -13.023 9.398 1 98.75 20 GLU B C 1
ATOM 1830 O O . GLU B 1 20 ? 10.664 -12.266 9.477 1 98.75 20 GLU B O 1
ATOM 1835 N N . ILE B 1 21 ? 8.93 -13.109 8.328 1 98.81 21 ILE B N 1
ATOM 1836 C CA . ILE B 1 21 ? 9.141 -12.242 7.176 1 98.81 21 ILE B CA 1
ATOM 1837 C C . ILE B 1 21 ? 8.992 -10.781 7.602 1 98.81 21 ILE B C 1
ATOM 1839 O O . ILE B 1 21 ? 9.82 -9.938 7.246 1 98.81 21 ILE B O 1
ATOM 1843 N N . PHE B 1 22 ? 7.949 -10.539 8.359 1 98.88 22 PHE B N 1
ATOM 1844 C CA . PHE B 1 22 ? 7.66 -9.203 8.875 1 98.88 22 PHE B CA 1
ATOM 1845 C C . PHE B 1 22 ? 8.828 -8.68 9.703 1 98.88 22 PHE B C 1
ATOM 1847 O O . PHE B 1 22 ? 9.344 -7.598 9.438 1 98.88 22 PHE B O 1
ATOM 1854 N N . ALA B 1 23 ? 9.266 -9.422 10.68 1 98.81 23 ALA B N 1
ATOM 1855 C CA . ALA B 1 23 ? 10.297 -9 11.625 1 98.81 23 ALA B CA 1
ATOM 1856 C C . ALA B 1 23 ? 11.641 -8.805 10.922 1 98.81 23 ALA B C 1
ATOM 1858 O O . ALA B 1 23 ? 12.312 -7.789 11.117 1 98.81 23 ALA B O 1
ATOM 1859 N N . LEU B 1 24 ? 12.016 -9.727 10.133 1 98.88 24 LEU B N 1
ATOM 1860 C CA . LEU B 1 24 ? 13.305 -9.648 9.461 1 98.88 24 LEU B CA 1
ATOM 1861 C C . LEU B 1 24 ? 13.336 -8.484 8.477 1 98.88 24 LEU B C 1
ATOM 1863 O O . LEU B 1 24 ? 14.344 -7.789 8.359 1 98.88 24 LEU B O 1
ATOM 1867 N N . THR B 1 25 ? 12.234 -8.312 7.695 1 98.94 25 THR B N 1
ATOM 1868 C CA . THR B 1 25 ? 12.164 -7.188 6.777 1 98.94 25 THR B CA 1
ATOM 1869 C C . THR B 1 25 ? 12.312 -5.867 7.531 1 98.94 25 THR B C 1
ATOM 1871 O O . THR B 1 25 ? 13.062 -4.984 7.102 1 98.94 25 THR B O 1
ATOM 1874 N N . LEU B 1 26 ? 11.609 -5.758 8.648 1 98.69 26 LEU B N 1
ATOM 1875 C CA . LEU B 1 26 ? 11.672 -4.527 9.438 1 98.69 26 LEU B CA 1
ATOM 1876 C C . LEU B 1 26 ? 13.078 -4.285 9.961 1 98.69 26 LEU B C 1
ATOM 1878 O O . LEU B 1 26 ? 13.602 -3.172 9.859 1 98.69 26 LEU B O 1
ATOM 1882 N N . ILE B 1 27 ? 13.688 -5.266 10.5 1 98.75 27 ILE B N 1
ATOM 1883 C CA . ILE B 1 27 ? 15 -5.176 11.117 1 98.75 27 ILE B CA 1
ATOM 1884 C C . ILE B 1 27 ? 16.031 -4.766 10.078 1 98.75 27 ILE B C 1
ATOM 1886 O O . ILE B 1 27 ? 16.953 -3.988 10.367 1 98.75 27 ILE B O 1
ATOM 1890 N N . LEU B 1 28 ? 15.883 -5.227 8.891 1 98.88 28 LEU B N 1
ATOM 1891 C CA . LEU B 1 28 ? 16.875 -4.977 7.855 1 98.88 28 LEU B CA 1
ATOM 1892 C C . LEU B 1 28 ? 16.562 -3.684 7.109 1 98.88 28 LEU B C 1
ATOM 1894 O O . LEU B 1 28 ? 17.484 -2.949 6.723 1 98.88 28 LEU B O 1
ATOM 1898 N N . SER B 1 29 ? 15.312 -3.406 6.906 1 98.88 29 SER B N 1
ATOM 1899 C CA . SER B 1 29 ? 14.945 -2.289 6.047 1 98.88 29 SER B CA 1
ATOM 1900 C C . SER B 1 29 ? 15.07 -0.958 6.781 1 98.88 29 SER B C 1
ATOM 1902 O O . SER B 1 29 ? 15.344 0.074 6.164 1 98.88 29 SER B O 1
ATOM 1904 N N . ILE B 1 30 ? 14.875 -0.941 8.086 1 98.56 30 ILE B N 1
ATOM 1905 C CA . ILE B 1 30 ? 14.93 0.308 8.844 1 98.56 30 ILE B CA 1
ATOM 1906 C C . ILE B 1 30 ? 16.344 0.869 8.805 1 98.56 30 ILE B C 1
ATOM 1908 O O . ILE B 1 30 ? 16.562 2.014 8.398 1 98.56 30 ILE B O 1
ATOM 1912 N N . PRO B 1 31 ? 17.422 0.07 9.195 1 98.62 31 PRO B N 1
ATOM 1913 C CA . PRO B 1 31 ? 18.781 0.584 9.078 1 98.62 31 PRO B CA 1
ATOM 1914 C C . PRO B 1 31 ? 19.156 0.969 7.648 1 98.62 31 PRO B C 1
ATOM 1916 O O . PRO B 1 31 ? 19.797 1.997 7.43 1 98.62 31 PRO B O 1
ATOM 1919 N N . LEU B 1 32 ? 18.766 0.173 6.707 1 98.81 32 LEU B N 1
ATOM 1920 C CA . LEU B 1 32 ? 19.031 0.504 5.316 1 98.81 32 LEU B CA 1
ATOM 1921 C C . LEU B 1 32 ? 18.312 1.784 4.906 1 98.81 32 LEU B C 1
ATOM 1923 O O . LEU B 1 32 ? 18.844 2.574 4.121 1 98.81 32 LEU B O 1
ATOM 1927 N N . GLY B 1 33 ? 17.078 1.934 5.379 1 98.81 33 GLY B N 1
ATOM 1928 C CA . GLY B 1 33 ? 16.328 3.162 5.141 1 98.81 33 GLY B CA 1
ATOM 1929 C C . GLY B 1 33 ? 17.016 4.395 5.691 1 98.81 33 GLY B C 1
ATOM 1930 O O . GLY B 1 33 ? 16.984 5.461 5.078 1 98.81 33 GLY B O 1
ATOM 1931 N N . ILE B 1 34 ? 17.656 4.242 6.84 1 97.69 34 ILE B N 1
ATOM 1932 C CA . ILE B 1 34 ? 18.422 5.336 7.43 1 97.69 34 ILE B CA 1
ATOM 1933 C C . ILE B 1 34 ? 19.578 5.711 6.512 1 97.69 34 ILE B C 1
ATOM 1935 O O . ILE B 1 34 ? 19.828 6.891 6.254 1 97.69 34 ILE B O 1
ATOM 1939 N N . VAL B 1 35 ? 20.281 4.73 6.004 1 98.44 35 VAL B N 1
ATOM 1940 C CA . VAL B 1 35 ? 21.375 4.965 5.074 1 98.44 35 VAL B CA 1
ATOM 1941 C C . VAL B 1 35 ? 20.859 5.707 3.842 1 98.44 35 VAL B C 1
ATOM 1943 O O . VAL B 1 35 ? 21.469 6.684 3.398 1 98.44 35 VAL B O 1
ATOM 1946 N N . VAL B 1 36 ? 19.75 5.301 3.303 1 98.75 36 VAL B N 1
ATOM 1947 C CA . VAL B 1 36 ? 19.141 5.938 2.133 1 98.75 36 VAL B CA 1
ATOM 1948 C C . VAL B 1 36 ? 18.812 7.391 2.453 1 98.75 36 VAL B C 1
ATOM 1950 O O . VAL B 1 36 ? 19.062 8.289 1.644 1 98.75 36 VAL B O 1
ATOM 1953 N N . ALA B 1 37 ? 18.234 7.617 3.625 1 98.06 37 ALA B N 1
ATOM 1954 C CA . ALA B 1 37 ? 17.859 8.969 4.031 1 98.06 37 ALA B CA 1
ATOM 1955 C C . ALA B 1 37 ? 19.078 9.883 4.105 1 98.06 37 ALA B C 1
ATOM 1957 O O . ALA B 1 37 ? 19.031 11.031 3.668 1 98.06 37 ALA B O 1
ATOM 1958 N N . VAL B 1 38 ? 20.188 9.383 4.695 1 95.69 38 VAL B N 1
ATOM 1959 C CA . VAL B 1 38 ? 21.422 10.148 4.809 1 95.69 38 VAL B CA 1
ATOM 1960 C C . VAL B 1 38 ? 21.953 10.469 3.42 1 95.69 38 VAL B C 1
ATOM 1962 O O . VAL B 1 38 ? 22.391 11.602 3.16 1 95.69 38 VAL B O 1
ATOM 1965 N N . MET B 1 39 ? 21.906 9.516 2.555 1 98.19 39 MET B N 1
ATOM 1966 C CA . MET B 1 39 ? 22.375 9.75 1.188 1 98.19 39 MET B CA 1
ATOM 1967 C C . MET B 1 39 ? 21.5 10.781 0.49 1 98.19 39 MET B C 1
ATOM 1969 O O . MET B 1 39 ? 22 11.648 -0.223 1 98.19 39 MET B O 1
ATOM 1973 N N . ARG B 1 40 ? 20.234 10.711 0.724 1 97.69 40 ARG B N 1
ATOM 1974 C CA . ARG B 1 40 ? 19.281 11.602 0.08 1 97.69 40 ARG B CA 1
ATOM 1975 C C . ARG B 1 40 ? 19.453 13.039 0.551 1 97.69 40 ARG B C 1
ATOM 1977 O O . ARG B 1 40 ? 19.109 13.984 -0.163 1 97.69 40 ARG B O 1
ATOM 1984 N N . THR B 1 41 ? 19.953 13.219 1.792 1 94.38 41 THR B N 1
ATOM 1985 C CA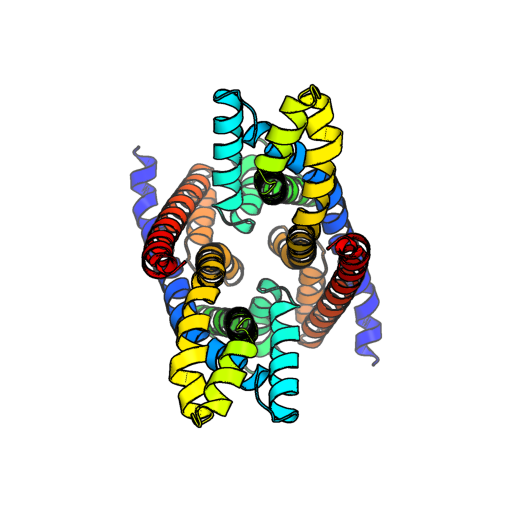 . THR B 1 41 ? 20.109 14.555 2.367 1 94.38 41 THR B CA 1
ATOM 1986 C C . THR B 1 41 ? 21.562 15.016 2.297 1 94.38 41 THR B C 1
ATOM 1988 O O . THR B 1 41 ? 21.906 16.062 2.848 1 94.38 41 THR B O 1
ATOM 1991 N N . SER B 1 42 ? 22.406 14.25 1.667 1 94.12 42 SER B N 1
ATOM 1992 C CA . SER B 1 42 ? 23.828 14.547 1.561 1 94.12 42 SER B CA 1
ATOM 1993 C C . SER B 1 42 ? 24.078 15.742 0.641 1 94.12 42 SER B C 1
ATOM 1995 O O . SER B 1 42 ? 23.266 16.031 -0.239 1 94.12 42 SER B O 1
ATOM 1997 N N . LYS B 1 43 ? 25.156 16.438 0.835 1 92.81 43 LYS B N 1
ATOM 1998 C CA . LYS B 1 43 ? 25.578 17.516 -0.047 1 92.81 43 LYS B CA 1
ATOM 1999 C C . LYS B 1 43 ? 26.141 16.969 -1.36 1 92.81 43 LYS B C 1
ATOM 2001 O O . LYS B 1 43 ? 26.172 17.672 -2.369 1 92.81 43 LYS B O 1
ATOM 2006 N N . SER B 1 44 ? 26.594 15.781 -1.339 1 97.12 44 SER B N 1
ATOM 2007 C CA . SER B 1 44 ? 27.156 15.141 -2.525 1 97.12 44 SER B CA 1
ATOM 2008 C C . SER B 1 44 ? 26.062 14.859 -3.559 1 97.12 44 SER B C 1
ATOM 2010 O O . SER B 1 44 ? 25.109 14.125 -3.279 1 97.12 44 SER B O 1
ATOM 2012 N N . LEU B 1 45 ? 26.266 15.352 -4.766 1 97.38 45 LEU B N 1
ATOM 2013 C CA . LEU B 1 45 ? 25.312 15.148 -5.855 1 97.38 45 LEU B CA 1
ATOM 2014 C C . LEU B 1 45 ? 25.219 13.672 -6.23 1 97.38 45 LEU B C 1
ATOM 2016 O O . LEU B 1 45 ? 24.141 13.172 -6.535 1 97.38 45 LEU B O 1
ATOM 2020 N N . ILE B 1 46 ? 26.328 13.047 -6.211 1 98.19 46 ILE B N 1
ATOM 2021 C CA . ILE B 1 46 ? 26.391 11.641 -6.605 1 98.19 46 ILE B CA 1
ATOM 2022 C C . ILE B 1 46 ? 25.547 10.797 -5.645 1 98.19 46 ILE B C 1
ATOM 2024 O O . ILE B 1 46 ? 24.75 9.969 -6.078 1 98.19 46 ILE B O 1
ATOM 2028 N N . LEU B 1 47 ? 25.641 11.008 -4.375 1 98.31 47 LEU B N 1
ATOM 2029 C CA . LEU B 1 47 ? 24.891 10.258 -3.373 1 98.31 47 LEU B CA 1
ATOM 2030 C C . LEU B 1 47 ? 23.406 10.547 -3.479 1 98.31 47 LEU B C 1
ATOM 2032 O O . LEU B 1 47 ? 22.578 9.633 -3.375 1 98.31 47 LEU B O 1
ATOM 2036 N N . ARG B 1 48 ? 23.078 11.703 -3.729 1 98.12 48 ARG B N 1
ATOM 2037 C CA . ARG B 1 48 ? 21.672 12.102 -3.861 1 98.12 48 ARG B CA 1
ATOM 2038 C C . ARG B 1 48 ? 21.031 11.461 -5.086 1 98.12 48 ARG B C 1
ATOM 2040 O O . ARG B 1 48 ? 19.906 10.969 -5.016 1 98.12 48 ARG B O 1
ATOM 2047 N N . GLU B 1 49 ? 21.781 11.438 -6.16 1 98 49 GLU B N 1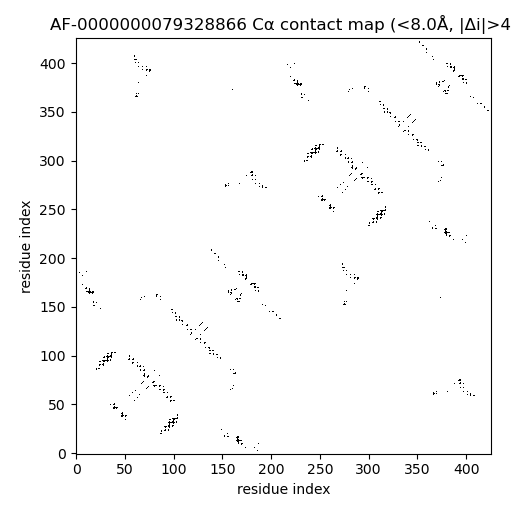
ATOM 2048 C CA . GLU B 1 49 ? 21.234 10.898 -7.402 1 98 49 GLU B CA 1
ATOM 2049 C C . GLU B 1 49 ? 21.094 9.383 -7.328 1 98 49 GLU B C 1
ATOM 2051 O O . GLU B 1 49 ? 20.094 8.828 -7.809 1 98 49 GLU B O 1
ATOM 2056 N N . ILE B 1 50 ? 22.047 8.727 -6.742 1 98.5 50 ILE B N 1
ATOM 2057 C CA . ILE B 1 50 ? 22 7.273 -6.617 1 98.5 50 ILE B CA 1
ATOM 2058 C C . ILE B 1 50 ? 20.828 6.867 -5.723 1 98.5 50 ILE B C 1
ATOM 2060 O O . ILE B 1 50 ? 20.031 5.992 -6.082 1 98.5 50 ILE B O 1
ATOM 2064 N N . SER B 1 51 ? 20.75 7.516 -4.559 1 98.69 51 SER B N 1
ATOM 2065 C CA . SER B 1 51 ? 19.656 7.191 -3.646 1 98.69 51 SER B CA 1
ATOM 2066 C C . SER B 1 51 ? 18.312 7.602 -4.23 1 98.69 51 SER B C 1
ATOM 2068 O O . SER B 1 51 ? 17.297 6.914 -4.027 1 98.69 51 SER B O 1
ATOM 2070 N N . GLY B 1 52 ? 18.328 8.648 -4.945 1 98.31 52 GLY B N 1
ATOM 2071 C CA . GLY B 1 52 ? 17.109 9.078 -5.617 1 98.31 52 GLY B CA 1
ATOM 2072 C C . GLY B 1 52 ? 16.609 8.078 -6.648 1 98.31 52 GLY B C 1
ATOM 2073 O O . GLY B 1 52 ? 15.414 7.801 -6.727 1 98.31 52 GLY B O 1
ATOM 2074 N N . LEU B 1 53 ? 17.5 7.59 -7.441 1 98.31 53 LEU B N 1
ATOM 2075 C CA . LEU B 1 53 ? 17.156 6.586 -8.445 1 98.31 53 LEU B CA 1
ATOM 2076 C C . LEU B 1 53 ? 16.672 5.297 -7.789 1 98.31 53 LEU B C 1
ATOM 2078 O O . LEU B 1 53 ? 15.719 4.68 -8.25 1 98.31 53 LEU B O 1
ATOM 2082 N N . TYR B 1 54 ? 17.422 4.934 -6.762 1 98.75 54 TYR B N 1
ATOM 2083 C CA . TYR B 1 54 ? 17.031 3.76 -5.988 1 98.75 54 TYR B CA 1
ATOM 2084 C C . TYR B 1 54 ? 15.594 3.895 -5.484 1 98.75 54 TYR B C 1
ATOM 2086 O O . TYR B 1 54 ? 14.773 2.996 -5.68 1 98.75 54 TYR B O 1
ATOM 2094 N N . VAL B 1 55 ? 15.258 5.004 -4.898 1 98.75 55 VAL B N 1
ATOM 2095 C CA . VAL B 1 55 ? 13.938 5.258 -4.332 1 98.75 55 VAL B CA 1
ATOM 2096 C C . VAL B 1 55 ? 12.891 5.305 -5.449 1 98.75 55 VAL B C 1
ATOM 2098 O O . VAL B 1 55 ? 11.805 4.746 -5.309 1 98.75 55 VAL B O 1
ATOM 2101 N N . LEU B 1 56 ? 13.273 5.934 -6.52 1 97.94 56 LEU B N 1
ATOM 2102 C CA . LEU B 1 56 ? 12.375 6.039 -7.664 1 97.94 56 LEU B CA 1
ATOM 2103 C C . LEU B 1 56 ? 11.969 4.66 -8.164 1 97.94 56 LEU B C 1
ATOM 2105 O O . LEU B 1 56 ? 10.781 4.402 -8.398 1 97.94 56 LEU B O 1
ATOM 2109 N N . ILE B 1 57 ? 12.852 3.809 -8.266 1 98.56 57 ILE B N 1
ATOM 2110 C CA . ILE B 1 57 ? 12.617 2.479 -8.812 1 98.56 57 ILE B CA 1
ATOM 2111 C C . ILE B 1 57 ? 11.812 1.642 -7.82 1 98.56 57 ILE B C 1
ATOM 2113 O O . ILE B 1 57 ? 10.805 1.039 -8.18 1 98.56 57 ILE B O 1
ATOM 2117 N N . MET B 1 58 ? 12.266 1.625 -6.578 1 98.75 58 MET B N 1
ATOM 2118 C CA . MET B 1 58 ? 11.664 0.749 -5.578 1 98.75 58 MET B CA 1
ATOM 2119 C C . MET B 1 58 ? 10.258 1.214 -5.223 1 98.75 58 MET B C 1
ATOM 2121 O O . MET B 1 58 ? 9.359 0.393 -5.02 1 98.75 58 MET B O 1
ATOM 2125 N N . ARG B 1 59 ? 9.984 2.502 -5.16 1 98 59 ARG B N 1
ATOM 2126 C CA . ARG B 1 59 ? 8.672 3.023 -4.797 1 98 59 ARG B CA 1
ATOM 2127 C C . ARG B 1 59 ? 7.793 3.215 -6.031 1 98 59 ARG B C 1
ATOM 2129 O O . ARG B 1 59 ? 6.578 3.389 -5.914 1 98 59 ARG B O 1
ATOM 2136 N N . GLY B 1 60 ? 8.461 3.145 -7.223 1 97.94 60 GLY B N 1
ATOM 2137 C CA . GLY B 1 60 ? 7.727 3.416 -8.445 1 97.94 60 GLY B CA 1
ATOM 2138 C C . GLY B 1 60 ? 7.301 2.158 -9.18 1 97.94 60 GLY B C 1
ATOM 2139 O O . GLY B 1 60 ? 6.645 2.23 -10.219 1 97.94 60 GLY B O 1
ATOM 2140 N N . THR B 1 61 ? 7.656 1.01 -8.672 1 98.62 61 THR B N 1
ATOM 2141 C CA . THR B 1 61 ? 7.246 -0.266 -9.25 1 98.62 61 THR B CA 1
ATOM 2142 C C . THR B 1 61 ? 6.547 -1.133 -8.211 1 98.62 61 THR B C 1
ATOM 2144 O O . THR B 1 61 ? 6.762 -0.961 -7.004 1 98.62 61 THR B O 1
ATOM 2147 N N . PRO B 1 62 ? 5.645 -1.998 -8.656 1 98.75 62 PRO B N 1
ATOM 2148 C CA . PRO B 1 62 ? 4.938 -2.857 -7.707 1 98.75 62 PRO B CA 1
ATOM 2149 C C . PRO B 1 62 ? 5.879 -3.783 -6.938 1 98.75 62 PRO B C 1
ATOM 2151 O O . PRO B 1 62 ? 6.793 -4.367 -7.523 1 98.75 62 PRO B O 1
ATOM 2154 N N . LEU B 1 63 ? 5.652 -3.863 -5.645 1 98.88 63 LEU B N 1
ATOM 2155 C CA . LEU B 1 63 ? 6.418 -4.793 -4.82 1 98.88 63 LEU B CA 1
ATOM 2156 C C . LEU B 1 63 ? 6.305 -6.215 -5.363 1 98.88 63 LEU B C 1
ATOM 2158 O O . LEU B 1 63 ? 7.285 -6.965 -5.363 1 98.88 63 LEU B O 1
ATOM 2162 N N . LEU B 1 64 ? 5.105 -6.598 -5.852 1 98.81 64 LEU B N 1
ATOM 2163 C CA . LEU B 1 64 ? 4.914 -7.934 -6.406 1 98.81 64 LEU B CA 1
ATOM 2164 C C . LEU B 1 64 ? 5.824 -8.156 -7.613 1 98.81 64 LEU B C 1
ATOM 2166 O O . LEU B 1 64 ? 6.387 -9.234 -7.781 1 98.81 64 LEU B O 1
ATOM 2170 N N . LEU B 1 65 ? 5.953 -7.148 -8.453 1 98.81 65 LEU B N 1
ATOM 2171 C CA . LEU B 1 65 ? 6.871 -7.23 -9.586 1 98.81 65 LEU B CA 1
ATOM 2172 C C . LEU B 1 65 ? 8.305 -7.453 -9.109 1 98.81 65 LEU B C 1
ATOM 2174 O O . LEU B 1 65 ? 9.031 -8.266 -9.68 1 98.81 65 LEU B O 1
ATOM 2178 N N . GLN B 1 66 ? 8.719 -6.738 -8.094 1 98.88 66 GLN B N 1
ATOM 2179 C CA . GLN B 1 66 ? 10.062 -6.855 -7.547 1 98.88 66 GLN B CA 1
ATOM 2180 C C . GLN B 1 66 ? 10.328 -8.266 -7.02 1 98.88 66 GLN B C 1
ATOM 2182 O O . GLN B 1 66 ? 11.391 -8.828 -7.254 1 98.88 66 GLN B O 1
ATOM 2187 N N .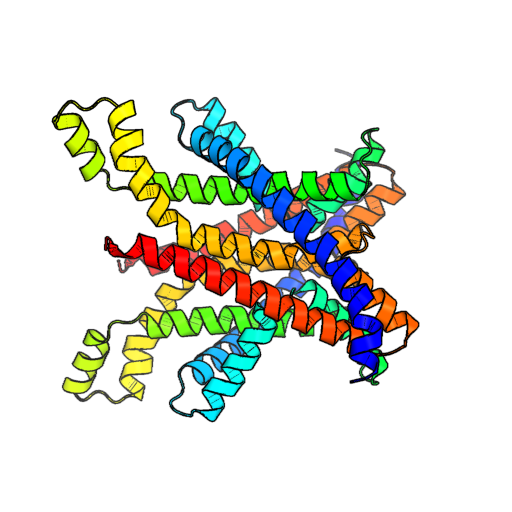 ILE B 1 67 ? 9.359 -8.812 -6.363 1 98.81 67 ILE B N 1
ATOM 2188 C CA . ILE B 1 67 ? 9.461 -10.172 -5.855 1 98.81 67 ILE B CA 1
ATOM 2189 C C . ILE B 1 67 ? 9.648 -11.141 -7.02 1 98.81 67 ILE B C 1
ATOM 2191 O O . ILE B 1 67 ? 10.523 -12.016 -6.98 1 98.81 67 ILE B O 1
ATOM 2195 N N . ILE B 1 68 ? 8.859 -10.992 -8.047 1 98.56 68 ILE B N 1
ATOM 2196 C CA . ILE B 1 68 ? 8.875 -11.875 -9.211 1 98.56 68 ILE B CA 1
ATOM 2197 C C . ILE B 1 68 ? 10.211 -11.75 -9.938 1 98.56 68 ILE B C 1
ATOM 2199 O O . ILE B 1 68 ? 10.797 -12.75 -10.367 1 98.56 68 ILE B O 1
ATOM 2203 N N . VAL B 1 69 ? 10.719 -10.523 -10.086 1 98.56 69 VAL B N 1
ATOM 2204 C CA . VAL B 1 69 ? 12 -10.297 -10.742 1 98.56 69 VAL B CA 1
ATOM 2205 C C . VAL B 1 69 ? 13.109 -11.008 -9.969 1 98.56 69 VAL B C 1
ATOM 2207 O O . VAL B 1 69 ? 13.938 -11.711 -10.562 1 98.56 69 VAL B O 1
ATOM 2210 N N . ILE B 1 70 ? 13.102 -10.922 -8.695 1 98.56 70 ILE B N 1
ATOM 2211 C CA . ILE B 1 70 ? 14.188 -11.438 -7.867 1 98.56 70 ILE B CA 1
ATOM 2212 C C . ILE B 1 70 ? 14.133 -12.969 -7.844 1 98.56 70 ILE B C 1
ATOM 2214 O O . ILE B 1 70 ? 15.164 -13.633 -7.98 1 98.56 70 ILE B O 1
ATOM 2218 N N . PHE B 1 71 ? 12.953 -13.539 -7.746 1 98.12 71 PHE B N 1
ATOM 2219 C CA . PHE B 1 71 ? 12.859 -14.977 -7.555 1 98.12 71 PHE B CA 1
ATOM 2220 C C . PHE B 1 71 ? 12.797 -15.703 -8.898 1 98.12 71 PHE B C 1
ATOM 2222 O O . PHE B 1 71 ? 13.398 -16.766 -9.062 1 98.12 71 PHE B O 1
ATOM 2229 N N . PHE B 1 72 ? 12.094 -15.203 -9.82 1 96.75 72 PHE B N 1
ATOM 2230 C CA . PHE B 1 72 ? 11.898 -15.898 -11.086 1 96.75 72 PHE B CA 1
ATOM 2231 C C . PHE B 1 72 ? 12.766 -15.281 -12.18 1 96.75 72 PHE B C 1
ATOM 2233 O O . PHE B 1 72 ? 13.125 -15.961 -13.148 1 96.75 72 PHE B O 1
ATOM 2240 N N . GLY B 1 73 ? 13.094 -13.984 -12.109 1 97.06 73 GLY B N 1
ATOM 2241 C CA . GLY B 1 73 ? 13.82 -13.273 -13.156 1 97.06 73 GLY B CA 1
ATOM 2242 C C . GLY B 1 73 ? 15.32 -13.453 -13.062 1 97.06 73 GLY B C 1
ATOM 2243 O O . GLY B 1 73 ? 15.969 -13.828 -14.039 1 97.06 73 GLY B O 1
ATOM 2244 N N . LEU B 1 74 ? 15.852 -13.297 -11.867 1 97.25 74 LEU B N 1
ATOM 2245 C CA . LEU B 1 74 ? 17.297 -13.266 -11.672 1 97.25 74 LEU B CA 1
ATOM 2246 C C . LEU B 1 74 ? 17.906 -14.617 -12 1 97.25 74 LEU B C 1
ATOM 2248 O O . LEU B 1 74 ? 19.047 -14.688 -12.484 1 97.25 74 LEU B O 1
ATOM 2252 N N . PRO B 1 75 ? 17.188 -15.68 -11.766 1 96.56 75 PRO B N 1
ATOM 2253 C CA . PRO B 1 75 ? 17.781 -16.969 -12.125 1 96.56 75 PRO B CA 1
ATOM 2254 C C . PRO B 1 75 ? 18.109 -17.078 -13.617 1 96.56 75 PRO B C 1
ATOM 2256 O O . PRO B 1 75 ? 19.031 -17.812 -14 1 96.56 75 PRO B O 1
ATOM 2259 N N . ILE B 1 76 ? 17.375 -16.391 -14.461 1 94.5 76 ILE B N 1
ATOM 2260 C CA . ILE B 1 76 ? 17.594 -16.422 -15.906 1 94.5 76 ILE B CA 1
ATOM 2261 C C . ILE B 1 76 ? 19 -15.93 -16.219 1 94.5 76 ILE B C 1
ATOM 2263 O O . ILE B 1 76 ? 19.609 -16.375 -17.203 1 94.5 76 ILE B O 1
ATOM 2267 N N . VAL B 1 77 ? 19.578 -15.086 -15.305 1 94.81 77 VAL B N 1
ATOM 2268 C CA . VAL B 1 77 ? 20.922 -14.578 -15.539 1 94.81 77 VAL B CA 1
ATOM 2269 C C . VAL B 1 77 ? 21.906 -15.227 -14.555 1 94.81 77 VAL B C 1
ATOM 2271 O O . VAL B 1 77 ? 22.984 -14.688 -14.297 1 94.81 77 VAL B O 1
ATOM 2274 N N . GLY B 1 78 ? 21.5 -16.297 -13.852 1 95.94 78 GLY B N 1
ATOM 2275 C CA . GLY B 1 78 ? 22.422 -17.141 -13.094 1 95.94 78 GLY B CA 1
ATOM 2276 C C . GLY B 1 78 ? 22.406 -16.828 -11.609 1 95.94 78 GLY B C 1
ATOM 2277 O O . GLY B 1 78 ? 23.172 -17.406 -10.844 1 95.94 78 GLY B O 1
ATOM 2278 N N . ILE B 1 79 ? 21.578 -15.961 -11.07 1 97.19 79 ILE B N 1
ATOM 2279 C CA . ILE B 1 79 ? 21.469 -15.625 -9.656 1 97.19 79 ILE B CA 1
ATOM 2280 C C . ILE B 1 79 ? 20.203 -16.25 -9.07 1 97.19 79 ILE B C 1
ATOM 2282 O O . ILE B 1 79 ? 19.094 -15.852 -9.406 1 97.19 79 ILE B O 1
ATOM 2286 N N . THR B 1 80 ? 20.422 -17.234 -8.203 1 96.94 80 THR B N 1
ATOM 2287 C CA . THR B 1 80 ? 19.281 -17.969 -7.68 1 96.94 80 THR B CA 1
ATOM 2288 C C . THR B 1 80 ? 19.188 -17.797 -6.164 1 96.94 80 THR B C 1
ATOM 2290 O O . THR B 1 80 ? 20.203 -17.781 -5.469 1 96.94 80 THR B O 1
ATOM 2293 N N . PHE B 1 81 ? 18.031 -17.5 -5.691 1 97.56 81 PHE B N 1
ATOM 2294 C CA . PHE B 1 81 ? 17.719 -17.438 -4.27 1 97.56 81 PHE B CA 1
ATOM 2295 C C . PHE B 1 81 ? 16.688 -18.5 -3.906 1 97.56 81 PHE B C 1
ATOM 2297 O O . PHE B 1 81 ? 15.828 -18.844 -4.723 1 97.56 81 PHE B O 1
ATOM 2304 N N . ASP B 1 82 ? 16.844 -19 -2.682 1 98.12 82 ASP B N 1
ATOM 2305 C CA . ASP B 1 82 ? 15.703 -19.75 -2.146 1 98.12 82 ASP B CA 1
ATOM 2306 C C . ASP B 1 82 ? 14.516 -18.828 -1.899 1 98.12 82 ASP B C 1
ATOM 2308 O O . ASP B 1 82 ? 14.664 -17.594 -1.856 1 98.12 82 ASP B O 1
ATOM 2312 N N . ARG B 1 83 ? 13.305 -19.422 -1.774 1 98.19 83 ARG B N 1
ATOM 2313 C CA . ARG B 1 83 ? 12.055 -18.672 -1.668 1 98.19 83 ARG B CA 1
ATOM 2314 C C . ARG B 1 83 ? 12.133 -17.641 -0.542 1 98.19 83 ARG B C 1
ATOM 2316 O O . ARG B 1 83 ? 11.875 -16.453 -0.757 1 98.19 83 ARG B O 1
ATOM 2323 N N . PHE B 1 84 ? 12.531 -18.094 0.673 1 98.56 84 PHE B N 1
ATOM 2324 C CA . PHE B 1 84 ? 12.508 -17.25 1.853 1 98.56 84 PHE B CA 1
ATOM 2325 C C . PHE B 1 84 ? 13.516 -16.109 1.722 1 98.56 84 PHE B C 1
ATOM 2327 O O . PHE B 1 84 ? 13.164 -14.938 1.854 1 98.56 84 PHE B O 1
ATOM 2334 N N . PRO B 1 85 ? 14.789 -16.344 1.365 1 98.56 85 PRO B N 1
ATOM 2335 C CA . PRO B 1 85 ? 15.75 -15.25 1.155 1 98.56 85 PRO B CA 1
ATOM 2336 C C . PRO B 1 85 ? 15.32 -14.289 0.045 1 98.56 85 PRO B C 1
ATOM 2338 O O . PRO B 1 85 ? 15.578 -13.086 0.13 1 98.56 85 PRO B O 1
ATOM 2341 N N . ALA B 1 86 ? 14.742 -14.836 -1.033 1 98.62 86 ALA B N 1
ATOM 2342 C CA . ALA B 1 86 ? 14.266 -13.984 -2.115 1 98.62 86 ALA B CA 1
ATOM 2343 C C . ALA B 1 86 ? 13.234 -12.984 -1.607 1 98.62 86 ALA B C 1
ATOM 2345 O O . ALA B 1 86 ? 13.281 -11.797 -1.959 1 98.62 86 ALA B O 1
ATOM 2346 N N . ALA B 1 87 ? 12.312 -13.492 -0.797 1 98.75 87 ALA B N 1
ATOM 2347 C CA . ALA B 1 87 ? 11.289 -12.633 -0.208 1 98.75 87 ALA B CA 1
ATOM 2348 C C . ALA B 1 87 ? 11.914 -11.539 0.652 1 98.75 87 ALA B C 1
ATOM 2350 O O . ALA B 1 87 ? 11.602 -10.359 0.489 1 98.75 87 ALA B O 1
ATOM 2351 N N . ILE B 1 88 ? 12.812 -11.945 1.541 1 98.88 88 ILE B N 1
ATOM 2352 C CA . ILE B 1 88 ? 13.453 -11.008 2.461 1 98.88 88 ILE B CA 1
ATOM 2353 C C . ILE B 1 88 ? 14.211 -9.945 1.672 1 98.88 88 ILE B C 1
ATOM 2355 O O . ILE B 1 88 ? 14.148 -8.758 1.991 1 98.88 88 ILE B O 1
ATOM 2359 N N . PHE B 1 89 ? 14.898 -10.367 0.687 1 98.88 89 PHE B N 1
ATOM 2360 C CA . PHE B 1 89 ? 15.695 -9.461 -0.132 1 98.88 89 PHE B CA 1
ATOM 2361 C C . PHE B 1 89 ? 14.805 -8.438 -0.828 1 98.88 89 PHE B C 1
ATOM 2363 O O . PHE B 1 89 ? 15.062 -7.234 -0.759 1 98.88 89 PHE B O 1
ATOM 2370 N N . ALA B 1 90 ? 13.766 -8.914 -1.499 1 98.81 90 ALA B N 1
ATOM 2371 C CA . ALA B 1 90 ? 12.852 -8.031 -2.221 1 98.81 90 ALA B CA 1
ATOM 2372 C C . ALA B 1 90 ? 12.164 -7.062 -1.269 1 98.81 90 ALA B C 1
ATOM 2374 O O . ALA B 1 90 ? 12.133 -5.855 -1.52 1 98.81 90 ALA B O 1
ATOM 2375 N N . PHE B 1 91 ? 11.648 -7.574 -0.131 1 98.94 91 PHE B N 1
ATOM 2376 C CA . PHE B 1 91 ? 10.938 -6.754 0.843 1 98.94 91 PHE B CA 1
ATOM 2377 C C . PHE B 1 91 ? 11.867 -5.723 1.466 1 98.94 91 PHE B C 1
ATOM 2379 O O . PHE B 1 91 ? 11.484 -4.559 1.636 1 98.94 91 PHE B O 1
ATOM 2386 N N . THR B 1 92 ? 13.023 -6.168 1.805 1 98.94 92 THR B N 1
ATOM 2387 C CA . THR B 1 92 ? 13.984 -5.277 2.455 1 98.94 92 THR B CA 1
ATOM 2388 C C . THR B 1 92 ? 14.328 -4.102 1.547 1 98.94 92 THR B C 1
ATOM 2390 O O . THR B 1 92 ? 14.297 -2.947 1.976 1 98.94 92 THR B O 1
ATOM 2393 N N . LEU B 1 93 ? 14.656 -4.375 0.31 1 98.88 93 LEU B N 1
ATOM 2394 C CA . LEU B 1 93 ? 15.016 -3.318 -0.63 1 98.88 93 LEU B CA 1
ATOM 2395 C C . LEU B 1 93 ? 13.844 -2.365 -0.848 1 98.88 93 LEU B C 1
ATOM 2397 O O . LEU B 1 93 ? 14.031 -1.147 -0.896 1 98.88 93 LEU B O 1
ATOM 2401 N N . ASN B 1 94 ? 12.672 -2.93 -0.987 1 98.88 94 ASN B N 1
ATOM 2402 C CA . ASN B 1 94 ? 11.484 -2.107 -1.208 1 98.88 94 ASN B CA 1
ATOM 2403 C C . ASN B 1 94 ? 11.188 -1.22 -0.003 1 98.88 94 ASN B C 1
ATOM 2405 O O . ASN B 1 94 ? 11.102 0.003 -0.132 1 98.88 94 ASN B O 1
ATOM 2409 N N . TYR B 1 95 ? 11.102 -1.799 1.163 1 98.94 95 TYR B N 1
ATOM 2410 C CA . TYR B 1 95 ? 10.703 -1.062 2.357 1 98.94 95 TYR B CA 1
ATOM 2411 C C . TYR B 1 95 ? 11.805 -0.107 2.801 1 98.94 95 TYR B C 1
ATOM 2413 O O . TYR B 1 95 ? 11.531 0.926 3.414 1 98.94 95 TYR B O 1
ATOM 2421 N N . ALA B 1 96 ? 13.086 -0.446 2.502 1 98.94 96 ALA B N 1
ATOM 2422 C CA . ALA B 1 96 ? 14.164 0.501 2.773 1 98.94 96 ALA B CA 1
ATOM 2423 C C . ALA B 1 96 ? 13.938 1.816 2.033 1 98.94 96 ALA B C 1
ATOM 2425 O O . ALA B 1 96 ? 14.227 2.893 2.562 1 98.94 96 ALA B O 1
ATOM 2426 N N . ALA B 1 97 ? 13.523 1.724 0.843 1 98.94 97 ALA B N 1
ATOM 2427 C CA . ALA B 1 97 ? 13.227 2.928 0.068 1 98.94 97 ALA B CA 1
ATOM 2428 C C . ALA B 1 97 ? 12.117 3.742 0.717 1 98.94 97 ALA B C 1
ATOM 2430 O O . ALA B 1 97 ? 12.211 4.969 0.81 1 98.94 97 ALA B O 1
ATOM 2431 N N . TYR B 1 98 ? 11.086 3.078 1.173 1 98.69 98 TYR B N 1
ATOM 2432 C CA . TYR B 1 98 ? 9.977 3.764 1.825 1 98.69 98 TYR B CA 1
ATOM 2433 C C . TYR B 1 98 ? 10.422 4.398 3.137 1 98.69 98 TYR B C 1
ATOM 2435 O O . TYR B 1 98 ? 10.133 5.566 3.396 1 98.69 98 TYR B O 1
ATOM 2443 N N . PHE B 1 99 ? 11.102 3.65 3.912 1 98.81 99 PHE B N 1
ATOM 2444 C CA . PHE B 1 99 ? 11.602 4.191 5.172 1 98.81 99 PHE B CA 1
ATOM 2445 C C . PHE B 1 99 ? 12.586 5.324 4.922 1 98.81 99 PHE B C 1
ATOM 2447 O O . PHE B 1 99 ? 12.578 6.332 5.629 1 98.81 99 PHE B O 1
ATOM 2454 N N . GLY B 1 100 ? 13.445 5.133 3.939 1 98.75 100 GLY B N 1
ATOM 2455 C CA . GLY B 1 100 ? 14.391 6.188 3.598 1 98.75 100 GLY B CA 1
ATOM 2456 C C . GLY B 1 100 ? 13.719 7.516 3.297 1 98.75 100 GLY B C 1
ATOM 2457 O O . GLY B 1 100 ? 14.156 8.562 3.777 1 98.75 100 GLY B O 1
ATOM 2458 N N . GLU B 1 101 ? 12.695 7.469 2.533 1 98.25 101 GLU B N 1
ATOM 2459 C CA . GLU B 1 101 ? 11.969 8.688 2.176 1 98.25 101 GLU B CA 1
ATOM 2460 C C . GLU B 1 101 ? 11.25 9.273 3.387 1 98.25 101 GLU B C 1
ATOM 2462 O O . GLU B 1 101 ? 11.141 10.492 3.518 1 98.25 101 GLU B O 1
ATOM 2467 N N . ILE B 1 102 ? 10.719 8.43 4.223 1 98.19 102 ILE B N 1
ATOM 2468 C CA . ILE B 1 102 ? 10.062 8.883 5.445 1 98.19 102 ILE B CA 1
ATOM 2469 C C . ILE B 1 102 ? 11.078 9.602 6.336 1 98.19 102 ILE B C 1
ATOM 2471 O O . ILE B 1 102 ? 10.812 10.703 6.824 1 98.19 102 ILE B O 1
ATOM 2475 N N . PHE B 1 103 ? 12.219 8.984 6.453 1 98 103 PHE B N 1
ATOM 2476 C CA . PHE B 1 103 ? 13.266 9.578 7.281 1 98 103 PHE B CA 1
ATOM 2477 C C . PHE B 1 103 ? 13.781 10.875 6.664 1 98 103 PHE B C 1
ATOM 2479 O O . PHE B 1 103 ? 13.992 11.859 7.371 1 98 103 PHE B O 1
ATOM 2486 N N . ARG B 1 104 ? 14.023 10.867 5.426 1 97.62 104 ARG B N 1
ATOM 2487 C CA . ARG B 1 104 ? 14.438 12.094 4.742 1 97.62 104 ARG B CA 1
ATOM 2488 C C . ARG B 1 104 ? 13.43 13.211 4.973 1 97.62 104 ARG B C 1
ATOM 2490 O O . ARG B 1 104 ? 13.82 14.336 5.297 1 97.62 104 ARG B O 1
ATOM 2497 N N . SER B 1 105 ? 12.148 12.891 4.754 1 96.81 105 SER B N 1
ATOM 2498 C CA . SER B 1 105 ? 11.094 13.883 4.949 1 96.81 105 SER B CA 1
ATOM 2499 C C . SER B 1 105 ? 11.062 14.383 6.387 1 96.81 105 SER B C 1
ATOM 2501 O O . SER B 1 105 ? 10.789 15.555 6.637 1 96.81 105 SER B O 1
ATOM 2503 N N . GLY B 1 106 ? 11.258 13.484 7.312 1 95.88 106 GLY B N 1
ATOM 2504 C CA . GLY B 1 106 ? 11.336 13.875 8.711 1 95.88 106 GLY B CA 1
ATOM 2505 C C . GLY B 1 106 ? 12.453 14.859 8.992 1 95.88 106 GLY B C 1
ATOM 2506 O O . GLY B 1 106 ? 12.25 15.859 9.695 1 95.88 106 GLY B O 1
ATOM 2507 N N . ILE B 1 107 ? 13.57 14.656 8.445 1 94.56 107 ILE B N 1
ATOM 2508 C CA . ILE B 1 107 ? 14.734 15.523 8.617 1 94.56 107 ILE B CA 1
ATOM 2509 C C . ILE B 1 107 ? 14.461 16.875 7.98 1 94.56 107 ILE B C 1
ATOM 2511 O O . ILE B 1 107 ? 14.734 17.922 8.586 1 94.56 107 ILE B O 1
ATOM 2515 N N . MET B 1 108 ? 13.867 16.859 6.832 1 94 108 MET B N 1
ATOM 2516 C CA . MET B 1 108 ? 13.641 18.078 6.062 1 94 108 MET B CA 1
ATOM 2517 C C . MET B 1 108 ? 12.492 18.891 6.652 1 94 108 MET B C 1
ATOM 2519 O O . MET B 1 108 ? 12.336 20.062 6.336 1 94 108 MET B O 1
ATOM 2523 N N . SER B 1 109 ? 11.711 18.234 7.426 1 93.44 109 SER B N 1
ATOM 2524 C CA . SER B 1 109 ? 10.539 18.906 7.98 1 93.44 109 SER B CA 1
ATOM 2525 C C . SER B 1 109 ? 10.922 19.844 9.117 1 93.44 109 SER B C 1
ATOM 2527 O O . SER B 1 109 ? 10.109 20.656 9.57 1 93.44 109 SER B O 1
ATOM 2529 N N . ILE B 1 110 ? 12.148 19.797 9.594 1 92.25 110 ILE B N 1
ATOM 2530 C CA . ILE B 1 110 ? 12.586 20.609 10.727 1 92.25 110 ILE B CA 1
ATOM 2531 C C . ILE B 1 110 ? 12.805 22.047 10.281 1 92.25 110 ILE B C 1
ATOM 2533 O O . ILE B 1 110 ? 13.406 22.297 9.234 1 92.25 110 ILE B O 1
ATOM 2537 N N . ASP B 1 111 ? 12.367 23.016 11.062 1 90.44 111 ASP B N 1
ATOM 2538 C CA . ASP B 1 111 ? 12.375 24.438 10.766 1 90.44 111 ASP B CA 1
ATOM 2539 C C . ASP B 1 111 ? 13.805 24.969 10.609 1 90.44 111 ASP B C 1
ATOM 2541 O O . ASP B 1 111 ? 14.656 24.719 11.461 1 90.44 111 ASP B O 1
ATOM 2545 N N . ASP B 1 112 ? 13.945 25.703 9.641 1 89.94 112 ASP B N 1
ATOM 2546 C CA . ASP B 1 112 ? 15.25 26.281 9.375 1 89.94 112 ASP B CA 1
ATOM 2547 C C . ASP B 1 112 ? 15.664 27.25 10.492 1 89.94 112 ASP B C 1
ATOM 2549 O O . ASP B 1 112 ? 16.859 27.406 10.773 1 89.94 112 ASP B O 1
ATOM 2553 N N . GLY B 1 113 ? 14.641 27.844 11.031 1 89.25 113 GLY B N 1
ATOM 2554 C CA . GLY B 1 113 ? 14.914 28.75 12.133 1 89.25 113 GLY B CA 1
ATOM 2555 C C . GLY B 1 113 ? 15.641 28.094 13.281 1 89.25 113 GLY B C 1
ATOM 2556 O O . GLY B 1 113 ? 16.547 28.672 13.875 1 89.25 113 GLY B O 1
ATOM 2557 N N . GLN B 1 114 ? 15.234 26.875 13.547 1 90.69 114 GLN B N 1
ATOM 2558 C CA . GLN B 1 114 ? 15.891 26.109 14.594 1 90.69 114 GLN B CA 1
ATOM 2559 C C . GLN B 1 114 ? 17.344 25.828 14.242 1 90.69 114 GLN B C 1
ATOM 2561 O O . GLN B 1 114 ? 18.234 25.938 15.102 1 90.69 114 GLN B O 1
ATOM 2566 N N . VAL B 1 115 ? 17.594 25.547 13.031 1 90.44 115 VAL B N 1
ATOM 2567 C CA . VAL B 1 115 ? 18.938 25.234 12.555 1 90.44 115 VAL B CA 1
ATOM 2568 C C . VAL B 1 115 ? 19.781 26.5 12.523 1 90.44 115 VAL B C 1
ATOM 2570 O O . VAL B 1 115 ? 20.922 26.516 13.008 1 90.44 115 VAL B O 1
ATOM 2573 N N . GLU B 1 116 ? 19.203 27.562 12.031 1 92.56 116 GLU B N 1
ATOM 2574 C CA . GLU B 1 116 ? 19.891 28.844 11.961 1 92.56 116 GLU B CA 1
ATOM 2575 C C . GLU B 1 116 ? 20.219 29.375 13.359 1 92.56 116 GLU B C 1
ATOM 2577 O O . GLU B 1 116 ? 21.297 29.906 13.586 1 92.56 116 GLU B O 1
ATOM 2582 N N . GLY B 1 117 ? 19.219 29.281 14.125 1 92.69 117 GLY B N 1
ATOM 2583 C CA . GLY B 1 117 ? 19.438 29.703 15.492 1 92.69 117 GLY B CA 1
ATOM 2584 C C . GLY B 1 117 ? 20.609 28.969 16.156 1 92.69 117 GLY B C 1
ATOM 2585 O O . GLY B 1 117 ? 21.422 29.594 16.844 1 92.69 117 GLY B O 1
ATOM 2586 N N . ALA B 1 118 ? 20.656 27.703 15.992 1 92.62 118 ALA B N 1
ATOM 2587 C CA . ALA B 1 118 ? 21.734 26.891 16.562 1 92.62 118 ALA B CA 1
ATOM 2588 C C . ALA B 1 118 ? 23.078 27.266 15.953 1 92.62 118 ALA B C 1
ATOM 2590 O O . ALA B 1 118 ? 24.109 27.234 16.641 1 92.62 118 ALA B O 1
ATOM 2591 N N . GLN B 1 119 ? 23.078 27.578 14.695 1 91.56 119 GLN B N 1
ATOM 2592 C CA . GLN B 1 119 ? 24.297 28 14.008 1 91.56 119 GLN B CA 1
ATOM 2593 C C . GLN B 1 119 ? 24.812 29.328 14.562 1 91.56 119 GLN B C 1
ATOM 2595 O O . GLN B 1 119 ? 26.016 29.5 14.727 1 91.56 119 GLN B O 1
ATOM 2600 N N . VAL B 1 120 ? 23.922 30.172 14.828 1 94.31 120 VAL B N 1
ATOM 2601 C CA . VAL B 1 120 ? 24.281 31.469 15.383 1 94.31 120 VAL B CA 1
ATOM 2602 C C . VAL B 1 120 ? 24.891 31.297 16.766 1 94.31 120 VAL B C 1
ATOM 2604 O O . VAL B 1 120 ? 25.781 32.062 17.156 1 94.31 120 VAL B O 1
ATOM 2607 N N . LEU B 1 121 ? 24.391 30.297 17.484 1 94.19 121 LEU B N 1
ATOM 2608 C CA . LEU B 1 121 ? 24.875 30.016 18.828 1 94.19 121 LEU B CA 1
ATOM 2609 C C . LEU B 1 121 ? 26.219 29.297 18.766 1 94.19 121 LEU B C 1
ATOM 2611 O O . LEU B 1 121 ? 26.844 29.047 19.812 1 94.19 121 LEU B O 1
ATOM 2615 N N . GLY B 1 122 ? 26.719 28.969 17.562 1 93.25 122 GLY B N 1
ATOM 2616 C CA . GLY B 1 122 ? 28.047 28.406 17.375 1 93.25 122 GLY B CA 1
ATOM 2617 C C . GLY B 1 122 ? 28.078 26.891 17.453 1 93.25 122 GLY B C 1
ATOM 2618 O O . GLY B 1 122 ? 29.141 26.297 17.578 1 93.25 122 GLY B O 1
ATOM 2619 N N . LEU B 1 123 ? 26.938 26.344 17.422 1 93.25 123 LEU B N 1
ATOM 2620 C CA . LEU B 1 123 ? 26.906 24.875 17.438 1 93.25 123 LEU B CA 1
ATOM 2621 C C . LEU B 1 123 ? 27.422 24.312 16.109 1 93.25 123 LEU B C 1
ATOM 2623 O O . LEU B 1 123 ? 27.156 24.875 15.047 1 93.25 123 LEU B O 1
ATOM 2627 N N . SER B 1 124 ? 28.156 23.219 16.219 1 94 124 SER B N 1
ATOM 2628 C CA . SER B 1 124 ? 28.656 22.562 15.016 1 94 124 SER B CA 1
ATOM 2629 C C . SER B 1 124 ? 27.547 21.828 14.281 1 94 124 SER B C 1
ATOM 2631 O O . SER B 1 124 ? 26.5 21.516 14.867 1 94 124 SER B O 1
ATOM 2633 N N . SER B 1 125 ? 27.781 21.531 13.008 1 89.94 125 SER B N 1
ATOM 2634 C CA . SER B 1 125 ? 26.781 20.828 12.195 1 89.94 125 SER B CA 1
ATOM 2635 C C . SER B 1 125 ? 26.453 19.469 12.789 1 89.94 125 SER B C 1
ATOM 2637 O O . SER B 1 125 ? 25.297 19.031 12.75 1 89.94 125 SER B O 1
ATOM 2639 N N . LYS B 1 126 ? 27.438 18.891 13.273 1 92.06 126 LYS B N 1
ATOM 2640 C CA . LYS B 1 126 ? 27.25 17.594 13.906 1 92.06 126 LYS B CA 1
ATOM 2641 C C . LYS B 1 126 ? 26.375 17.703 15.148 1 92.06 126 LYS B C 1
ATOM 2643 O O . LYS B 1 126 ? 25.469 16.891 15.359 1 92.06 126 LYS B O 1
ATOM 2648 N N . ASN B 1 127 ? 26.656 18.703 15.922 1 93.62 127 ASN B N 1
ATOM 2649 C CA . ASN B 1 127 ? 25.875 18.938 17.125 1 93.62 127 ASN B CA 1
ATOM 2650 C C . ASN B 1 127 ? 24.438 19.312 16.781 1 93.62 127 ASN B C 1
ATOM 2652 O O . ASN B 1 127 ? 23.5 18.828 17.438 1 93.62 127 ASN B O 1
ATOM 2656 N N . ILE B 1 128 ? 24.297 20.094 15.789 1 93.62 128 ILE B N 1
ATOM 2657 C CA . ILE B 1 128 ? 22.969 20.516 15.359 1 93.62 128 ILE B CA 1
ATOM 2658 C C . ILE B 1 128 ? 22.172 19.297 14.891 1 93.62 128 ILE B C 1
ATOM 2660 O O . ILE B 1 128 ? 21.016 19.125 15.273 1 93.62 128 ILE B O 1
ATOM 2664 N N . PHE B 1 129 ? 22.828 18.484 14.156 1 90.62 129 PHE B N 1
ATOM 2665 C CA . PHE B 1 129 ? 22.156 17.312 13.609 1 90.62 129 PHE B CA 1
ATOM 2666 C C . PHE B 1 129 ? 21.75 16.359 14.719 1 90.62 129 PHE B C 1
ATOM 2668 O O . PHE B 1 129 ? 20.578 15.953 14.797 1 90.62 129 PHE B O 1
ATOM 2675 N N . PHE B 1 130 ? 22.609 16.047 15.625 1 92.19 130 PHE B N 1
ATOM 2676 C CA . PHE B 1 130 ? 22.375 14.992 16.609 1 92.19 130 PHE B CA 1
ATOM 2677 C C . PHE B 1 130 ? 21.547 15.516 17.766 1 92.19 130 PHE B C 1
ATOM 2679 O O . PHE B 1 130 ? 20.766 14.773 18.375 1 92.19 130 PHE B O 1
ATOM 2686 N N . ARG B 1 131 ? 21.594 16.797 18.031 1 92.12 131 ARG B N 1
ATOM 2687 C CA . ARG B 1 131 ? 20.953 17.328 19.234 1 92.12 131 ARG B CA 1
ATOM 2688 C C . ARG B 1 131 ? 19.641 18.031 18.906 1 92.12 131 ARG B C 1
ATOM 2690 O O . ARG B 1 131 ? 18.766 18.141 19.766 1 92.12 131 ARG B O 1
ATOM 2697 N N . ILE B 1 132 ? 19.516 18.453 17.719 1 92.44 132 ILE B N 1
ATOM 2698 C CA . ILE B 1 132 ? 18.344 19.266 17.406 1 92.44 132 ILE B CA 1
ATOM 2699 C C . ILE B 1 132 ? 17.516 18.578 16.312 1 92.44 132 ILE B C 1
ATOM 2701 O O . ILE B 1 132 ? 16.375 18.203 16.547 1 92.44 132 ILE B O 1
ATOM 2705 N N . ILE B 1 133 ? 18.156 18.297 15.219 1 92.5 133 ILE B N 1
ATOM 2706 C CA . ILE B 1 133 ? 17.438 17.812 14.055 1 92.5 133 ILE B CA 1
ATOM 2707 C C . ILE B 1 133 ? 16.984 16.375 14.289 1 92.5 133 ILE B C 1
ATOM 2709 O O . ILE B 1 133 ? 15.789 16.078 14.188 1 92.5 133 ILE B O 1
ATOM 2713 N N . LEU B 1 134 ? 17.844 15.555 14.703 1 91.75 134 LEU B N 1
ATOM 2714 C CA . LEU B 1 134 ? 17.594 14.125 14.758 1 91.75 134 LEU B CA 1
ATOM 2715 C C . LEU B 1 134 ? 16.5 13.797 15.766 1 91.75 134 LEU B C 1
ATOM 2717 O O . LEU B 1 134 ? 15.555 13.062 15.445 1 91.75 134 LEU B O 1
ATOM 2721 N N . PRO B 1 135 ? 16.578 14.328 16.953 1 92.06 135 PRO B N 1
ATOM 2722 C CA . PRO B 1 135 ? 15.531 14.031 17.922 1 92.06 135 PRO B CA 1
ATOM 2723 C C . PRO B 1 135 ? 14.148 14.5 17.469 1 92.06 135 PRO B C 1
ATOM 2725 O O . PRO B 1 135 ? 13.156 13.789 17.656 1 92.06 135 PRO B O 1
ATOM 2728 N N . GLN B 1 136 ? 14.047 15.641 16.859 1 93.38 136 GLN B N 1
ATOM 2729 C CA . GLN B 1 136 ? 12.781 16.172 16.375 1 93.38 136 GLN B CA 1
ATOM 2730 C C . GLN B 1 136 ? 12.273 15.383 15.18 1 93.38 136 GLN B C 1
ATOM 2732 O O . GLN B 1 136 ? 11.078 15.102 15.062 1 93.38 136 GLN B O 1
ATOM 2737 N N . ALA B 1 137 ? 13.203 15.062 14.352 1 93.81 137 ALA B N 1
ATOM 2738 C CA . ALA B 1 137 ? 12.852 14.266 13.172 1 93.81 137 ALA B CA 1
ATOM 2739 C C . ALA B 1 137 ? 12.297 12.906 13.57 1 93.81 137 ALA B C 1
ATOM 2741 O O . ALA B 1 137 ? 11.352 12.406 12.961 1 93.81 137 ALA B O 1
ATOM 2742 N N . PHE B 1 138 ? 12.883 12.344 14.531 1 92.94 138 PHE B N 1
ATOM 2743 C CA . PHE B 1 138 ? 12.453 11.039 15.023 1 92.94 138 PHE B CA 1
ATOM 2744 C C . PHE B 1 138 ? 10.992 11.078 15.461 1 92.94 138 PHE B C 1
ATOM 2746 O O . PHE B 1 138 ? 10.219 10.172 15.141 1 92.94 138 PHE B O 1
ATOM 2753 N N . LYS B 1 139 ? 10.57 12.094 16.125 1 92.25 139 LYS B N 1
ATOM 2754 C CA . LYS B 1 139 ? 9.195 12.25 16.578 1 92.25 139 LYS B CA 1
ATOM 2755 C C . LYS B 1 139 ? 8.242 12.406 15.391 1 92.25 139 LYS B C 1
ATOM 2757 O O . LYS B 1 139 ? 7.145 11.844 15.391 1 92.25 139 LYS B O 1
ATOM 2762 N N . ARG B 1 140 ? 8.734 13.078 14.422 1 93.88 140 ARG B N 1
ATOM 2763 C CA . ARG B 1 140 ? 7.887 13.398 13.281 1 93.88 140 ARG B CA 1
ATOM 2764 C C . ARG B 1 140 ? 7.66 12.164 12.406 1 93.88 140 ARG B C 1
ATOM 2766 O O . ARG B 1 140 ? 6.648 12.07 11.711 1 93.88 140 ARG B O 1
ATOM 2773 N N . VAL B 1 141 ? 8.547 11.234 12.469 1 96.44 141 VAL B N 1
ATOM 2774 C CA . VAL B 1 141 ? 8.469 10.133 11.516 1 96.44 141 VAL B CA 1
ATOM 2775 C C . VAL B 1 141 ? 7.707 8.961 12.133 1 96.44 141 VAL B C 1
ATOM 2777 O O . VAL B 1 141 ? 7.34 8.016 11.438 1 96.44 141 VAL B O 1
ATOM 2780 N N . ILE B 1 142 ? 7.375 9.023 13.383 1 95.56 142 ILE B N 1
ATOM 2781 C CA . ILE B 1 142 ? 6.77 7.898 14.102 1 95.56 142 ILE B CA 1
ATOM 2782 C C . ILE B 1 142 ? 5.445 7.523 13.445 1 95.56 142 ILE B C 1
ATOM 2784 O O . ILE B 1 142 ? 5.219 6.359 13.109 1 95.56 142 ILE B O 1
ATOM 2788 N N . PRO B 1 143 ? 4.535 8.484 13.125 1 94.44 143 PRO B N 1
ATOM 2789 C CA . PRO B 1 143 ? 3.242 8.125 12.539 1 94.44 143 PRO B CA 1
ATOM 2790 C C . PRO B 1 143 ? 3.375 7.461 11.172 1 94.44 143 PRO B C 1
ATOM 2792 O O . PRO B 1 143 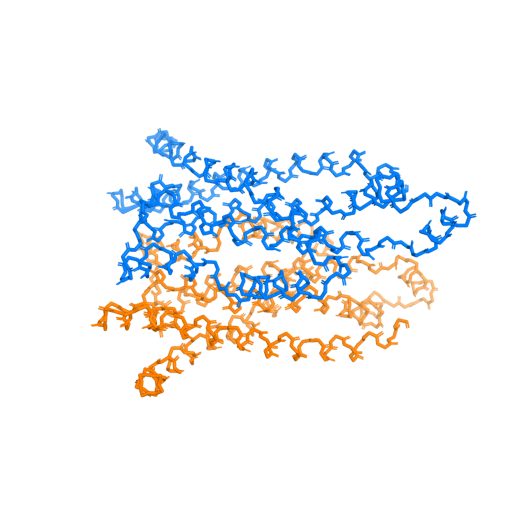? 2.838 6.371 10.953 1 94.44 143 PRO B O 1
ATOM 2795 N N . PRO B 1 144 ? 4.164 8.07 10.258 1 96.5 144 PRO B N 1
ATOM 2796 C CA . PRO B 1 144 ? 4.277 7.406 8.953 1 96.5 144 PRO B CA 1
ATOM 2797 C C . PRO B 1 144 ? 5.023 6.078 9.031 1 96.5 144 PRO B C 1
ATOM 2799 O O . PRO B 1 144 ? 4.746 5.164 8.242 1 96.5 144 PRO B O 1
ATOM 2802 N N . VAL B 1 145 ? 5.996 5.934 9.906 1 97.38 145 VAL B N 1
ATOM 2803 C CA . VAL B 1 145 ? 6.672 4.656 10.109 1 97.38 145 VAL B CA 1
ATOM 2804 C C . VAL B 1 145 ? 5.676 3.617 10.609 1 97.38 145 VAL B C 1
ATOM 2806 O O . VAL B 1 145 ? 5.668 2.479 10.133 1 97.38 145 VAL B O 1
ATOM 2809 N N . ALA B 1 146 ? 4.816 4.035 11.586 1 96.12 146 ALA B N 1
ATOM 2810 C CA . ALA B 1 146 ? 3.775 3.145 12.094 1 96.12 146 ALA B CA 1
ATOM 2811 C C . ALA B 1 146 ? 2.865 2.662 10.969 1 96.12 146 ALA B C 1
ATOM 2813 O O . ALA B 1 146 ? 2.51 1.4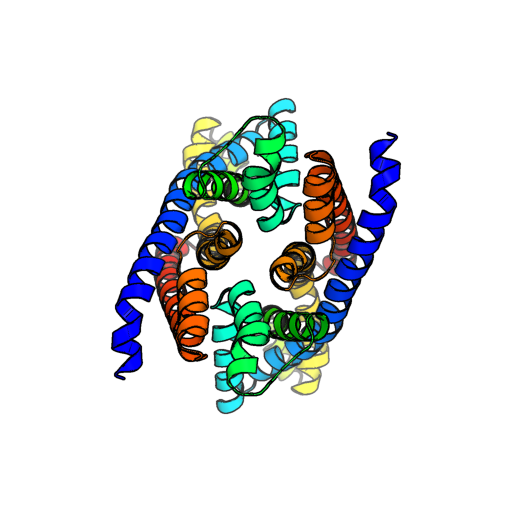81 10.914 1 96.12 146 ALA B O 1
ATOM 2814 N N . ASN B 1 147 ? 2.529 3.525 10.094 1 95.5 147 ASN B N 1
ATOM 2815 C CA . ASN B 1 147 ? 1.697 3.166 8.953 1 95.5 147 ASN B CA 1
ATOM 2816 C C . ASN B 1 147 ? 2.389 2.145 8.055 1 95.5 147 ASN B C 1
ATOM 2818 O O . ASN B 1 147 ? 1.762 1.186 7.602 1 95.5 147 ASN B O 1
ATOM 2822 N N . GLU B 1 148 ? 3.678 2.381 7.793 1 97.62 148 GLU B N 1
ATOM 2823 C CA . GLU B 1 148 ? 4.43 1.451 6.953 1 97.62 148 GLU B CA 1
ATOM 2824 C C . GLU B 1 148 ? 4.547 0.082 7.617 1 97.62 148 GLU B C 1
ATOM 2826 O O . GLU B 1 148 ? 4.551 -0.945 6.938 1 97.62 148 GLU B O 1
ATOM 2831 N N . ILE B 1 149 ? 4.668 0.094 8.891 1 97.94 149 ILE B N 1
ATOM 2832 C CA . ILE B 1 149 ? 4.793 -1.158 9.633 1 97.94 149 ILE B CA 1
ATOM 2833 C C . ILE B 1 149 ? 3.5 -1.963 9.5 1 97.94 149 ILE B C 1
ATOM 2835 O O . ILE B 1 149 ? 3.535 -3.168 9.242 1 97.94 149 ILE B O 1
ATOM 2839 N N . THR B 1 150 ? 2.354 -1.369 9.688 1 97.5 150 THR B N 1
ATOM 2840 C CA . THR B 1 150 ? 1.083 -2.072 9.555 1 97.5 150 THR B CA 1
ATOM 2841 C C . THR B 1 150 ? 0.858 -2.52 8.109 1 97.5 150 THR B C 1
ATOM 2843 O O . THR B 1 150 ? 0.307 -3.596 7.867 1 97.5 150 THR B O 1
ATOM 2846 N N . THR B 1 151 ? 1.278 -1.712 7.156 1 98.12 151 THR B N 1
ATOM 2847 C CA . THR B 1 151 ? 1.183 -2.082 5.746 1 98.12 151 THR B CA 1
ATOM 2848 C C . THR B 1 151 ? 2.029 -3.316 5.453 1 98.12 151 THR B C 1
ATOM 2850 O O . THR B 1 151 ? 1.619 -4.188 4.684 1 98.12 151 THR B O 1
ATOM 2853 N N . LEU B 1 152 ? 3.217 -3.361 6.059 1 98.75 152 LEU B N 1
ATOM 2854 C CA . LEU B 1 152 ? 4.129 -4.48 5.844 1 98.75 152 LEU B CA 1
ATOM 2855 C C . LEU B 1 152 ? 3.482 -5.797 6.258 1 98.75 152 LEU B C 1
ATOM 2857 O O . LEU B 1 152 ? 3.674 -6.82 5.598 1 98.75 152 LEU B O 1
ATOM 2861 N N . VAL B 1 153 ? 2.717 -5.797 7.316 1 98.38 153 VAL B N 1
ATOM 2862 C CA . VAL B 1 153 ? 2.02 -7.008 7.742 1 98.38 153 VAL B CA 1
ATOM 2863 C C . VAL B 1 153 ? 1.132 -7.52 6.613 1 98.38 153 VAL B C 1
ATOM 2865 O O . VAL B 1 153 ? 1.146 -8.711 6.297 1 98.38 153 VAL B O 1
ATOM 2868 N N . LYS B 1 154 ? 0.396 -6.668 6.023 1 98.5 154 LYS B N 1
ATOM 2869 C CA . LYS B 1 154 ? -0.514 -7.035 4.941 1 98.5 154 LYS B CA 1
ATOM 2870 C C . LYS B 1 154 ? 0.258 -7.457 3.695 1 98.5 154 LYS B C 1
ATOM 2872 O O . LYS B 1 154 ? -0.126 -8.414 3.016 1 98.5 154 LYS B O 1
ATOM 2877 N N . ASP B 1 155 ? 1.411 -6.766 3.434 1 98.69 155 ASP B N 1
ATOM 2878 C CA . ASP B 1 155 ? 2.207 -7.047 2.244 1 98.69 155 ASP B CA 1
ATOM 2879 C C . ASP B 1 155 ? 2.848 -8.43 2.326 1 98.69 155 ASP B C 1
ATOM 2881 O O . ASP B 1 155 ? 3.223 -9.008 1.305 1 98.69 155 ASP B O 1
ATOM 2885 N N . THR B 1 156 ? 3.002 -8.953 3.549 1 98.69 156 THR B N 1
ATOM 2886 C CA . THR B 1 156 ? 3.592 -10.281 3.684 1 98.69 156 THR B CA 1
ATOM 2887 C C . THR B 1 156 ? 2.783 -11.312 2.902 1 98.69 156 THR B C 1
ATOM 2889 O O . THR B 1 156 ? 3.316 -12.344 2.498 1 98.69 156 THR B O 1
ATOM 2892 N N . SER B 1 157 ? 1.52 -11.023 2.662 1 98.69 157 SER B N 1
ATOM 2893 C CA . SER B 1 157 ? 0.682 -11.953 1.906 1 98.69 157 SER B CA 1
ATOM 2894 C C . SER B 1 157 ? 1.194 -12.117 0.48 1 98.69 157 SER B C 1
ATOM 2896 O O . SER B 1 157 ? 0.892 -13.117 -0.18 1 98.69 157 SER B O 1
ATOM 2898 N N . LEU B 1 158 ? 2.004 -11.227 -0.02 1 98.75 158 LEU B N 1
ATOM 2899 C CA . LEU B 1 158 ? 2.461 -11.227 -1.405 1 98.75 158 LEU B CA 1
ATOM 2900 C C . LEU B 1 158 ? 3.395 -12.406 -1.665 1 98.75 158 LEU B C 1
ATOM 2902 O O . LEU B 1 158 ? 3.545 -12.844 -2.807 1 98.75 158 LEU B O 1
ATOM 2906 N N . VAL B 1 159 ? 4.008 -12.922 -0.626 1 98.25 159 VAL B N 1
ATOM 2907 C CA . VAL B 1 159 ? 4.957 -14.016 -0.829 1 98.25 159 VAL B CA 1
ATOM 2908 C C . VAL B 1 159 ? 4.207 -15.297 -1.172 1 98.25 159 VAL B C 1
ATOM 2910 O O . VAL B 1 159 ? 4.824 -16.328 -1.479 1 98.25 159 VAL B O 1
ATOM 2913 N N . TYR B 1 160 ? 2.871 -15.219 -1.123 1 97.69 160 TYR B N 1
ATOM 2914 C CA . TYR B 1 160 ? 2.016 -16.266 -1.664 1 97.69 160 TYR B CA 1
ATOM 2915 C C . TYR B 1 160 ? 2.469 -16.688 -3.061 1 97.69 160 TYR B C 1
ATOM 2917 O O . TYR B 1 160 ? 2.439 -17.859 -3.408 1 97.69 160 TYR B O 1
ATOM 2925 N N . VAL B 1 161 ? 2.924 -15.734 -3.803 1 96.5 161 VAL B N 1
ATOM 2926 C CA . VAL B 1 161 ? 3.303 -15.961 -5.195 1 96.5 161 VAL B CA 1
ATOM 2927 C C . VAL B 1 161 ? 4.551 -16.844 -5.254 1 96.5 161 VAL B C 1
ATOM 2929 O O . VAL B 1 161 ? 4.797 -17.5 -6.262 1 96.5 161 VAL B O 1
ATOM 2932 N N . LEU B 1 162 ? 5.34 -16.859 -4.203 1 97.62 162 LEU B N 1
ATOM 2933 C CA . LEU B 1 162 ? 6.562 -17.656 -4.145 1 97.62 162 LEU B CA 1
ATOM 2934 C C . LEU B 1 162 ? 6.27 -19.078 -3.662 1 97.62 162 LEU B C 1
ATOM 2936 O O . LEU B 1 162 ? 7.148 -19.938 -3.693 1 97.62 162 LEU B O 1
ATOM 2940 N N . GLY B 1 163 ? 5.074 -19.312 -3.17 1 96.81 163 GLY B N 1
ATOM 2941 C CA . GLY B 1 163 ? 4.719 -20.609 -2.627 1 96.81 163 GLY B CA 1
ATOM 2942 C C . GLY B 1 163 ? 5.199 -20.812 -1.204 1 96.81 163 GLY B C 1
ATOM 2943 O O . GLY B 1 163 ? 5.316 -21.953 -0.74 1 96.81 163 GLY B O 1
ATOM 2944 N N . LEU B 1 164 ? 5.547 -19.719 -0.587 1 97.62 164 LEU B N 1
ATOM 2945 C CA . LEU B 1 164 ? 5.93 -19.828 0.817 1 97.62 164 LEU B CA 1
ATOM 2946 C C . LEU B 1 164 ? 4.719 -20.141 1.688 1 97.62 164 LEU B C 1
ATOM 2948 O O . LEU B 1 164 ? 3.635 -19.609 1.472 1 97.62 164 LEU B O 1
ATOM 2952 N N . ASP B 1 165 ? 4.93 -20.984 2.688 1 96.62 165 ASP B N 1
ATOM 2953 C CA . ASP B 1 165 ? 3.824 -21.406 3.537 1 96.62 165 ASP B CA 1
ATOM 2954 C C . ASP B 1 165 ? 3.555 -20.406 4.648 1 96.62 165 ASP B C 1
ATOM 2956 O O . ASP B 1 165 ? 3.668 -20.734 5.832 1 96.62 165 ASP B O 1
ATOM 2960 N N . GLU B 1 166 ? 3.217 -19.188 4.195 1 97.88 166 GLU B N 1
ATOM 2961 C CA . GLU B 1 166 ? 2.756 -18.188 5.148 1 97.88 166 GLU B CA 1
ATOM 2962 C C . GLU B 1 166 ? 1.233 -18.188 5.266 1 97.88 166 GLU B C 1
ATOM 2964 O O . GLU B 1 166 ? 0.566 -19.047 4.676 1 97.88 166 GLU B O 1
ATOM 2969 N N . MET B 1 167 ? 0.592 -17.344 6.047 1 97.94 167 MET B N 1
ATOM 2970 C CA . MET B 1 167 ? -0.793 -17.422 6.504 1 97.94 167 MET B CA 1
ATOM 2971 C C . MET B 1 167 ? -1.75 -17.531 5.324 1 97.94 167 MET B C 1
ATOM 2973 O O . MET B 1 167 ? -2.654 -18.375 5.328 1 97.94 167 MET B O 1
ATOM 2977 N N . LEU B 1 168 ? -1.579 -16.719 4.328 1 98 168 LEU B N 1
ATOM 2978 C CA . LEU B 1 168 ? -2.516 -16.703 3.213 1 98 168 LEU B CA 1
ATOM 2979 C C . LEU B 1 168 ? -2.447 -18.016 2.438 1 98 168 LEU B C 1
ATOM 2981 O O . LEU B 1 168 ? -3.48 -18.594 2.096 1 98 168 LEU B O 1
ATOM 2985 N N . LYS B 1 169 ? -1.233 -18.5 2.148 1 97.94 169 LYS B N 1
ATOM 2986 C CA . LYS B 1 169 ? -1.1 -19.766 1.421 1 97.94 169 LYS B CA 1
ATOM 2987 C C . LYS B 1 169 ? -1.718 -20.922 2.203 1 97.94 169 LYS B C 1
ATOM 2989 O O . LYS B 1 169 ? -2.418 -21.75 1.632 1 97.94 169 LYS B O 1
ATOM 2994 N N . ILE B 1 170 ? -1.409 -20.969 3.486 1 97.31 170 ILE B N 1
ATOM 2995 C CA . ILE B 1 170 ? -1.945 -22.016 4.34 1 97.31 170 ILE B CA 1
ATOM 2996 C C . ILE B 1 170 ? -3.471 -21.984 4.309 1 97.31 170 ILE B C 1
ATOM 2998 O O . ILE B 1 170 ? -4.121 -23.031 4.207 1 97.31 170 ILE B O 1
ATOM 3002 N N . GLY B 1 171 ? -4.043 -20.766 4.461 1 97.12 171 GLY B N 1
ATOM 3003 C CA . GLY B 1 171 ? -5.488 -20.625 4.379 1 97.12 171 GLY B CA 1
ATOM 3004 C C . GLY B 1 171 ? -6.062 -21.094 3.057 1 97.12 171 GLY B C 1
ATOM 3005 O O . GLY B 1 171 ? -7.086 -21.781 3.025 1 97.12 171 GLY B O 1
ATOM 3006 N N . LYS B 1 172 ? -5.379 -20.703 1.972 1 97.12 172 LYS B N 1
ATOM 3007 C CA . LYS B 1 172 ? -5.84 -21.094 0.643 1 97.12 172 LYS B CA 1
ATOM 3008 C C . LYS B 1 172 ? -5.77 -22.609 0.459 1 97.12 172 LYS B C 1
ATOM 3010 O O . LYS B 1 172 ? -6.688 -23.219 -0.097 1 97.12 172 LYS B O 1
ATOM 3015 N N . MET B 1 173 ? -4.684 -23.25 0.886 1 96.88 173 MET B N 1
ATOM 3016 C CA . MET B 1 173 ? -4.523 -24.703 0.797 1 96.88 173 MET B CA 1
ATOM 3017 C C . MET B 1 173 ? -5.609 -25.422 1.593 1 96.88 173 MET B C 1
ATOM 3019 O O . MET B 1 173 ? -6.195 -26.391 1.114 1 96.88 173 MET B O 1
ATOM 3023 N N . ALA B 1 174 ? -5.84 -24.938 2.785 1 96.75 174 ALA B N 1
ATOM 3024 C CA . ALA B 1 174 ? -6.863 -25.547 3.639 1 96.75 174 ALA B CA 1
ATOM 3025 C C . ALA B 1 174 ? -8.25 -25.375 3.035 1 96.75 174 ALA B C 1
ATOM 3027 O O . ALA B 1 174 ? -9.086 -26.266 3.113 1 96.75 174 ALA B O 1
ATOM 3028 N N . ALA B 1 175 ? -8.539 -24.172 2.506 1 96.44 175 ALA B N 1
ATOM 3029 C CA . ALA B 1 175 ? -9.82 -23.906 1.864 1 96.44 175 ALA B CA 1
ATOM 3030 C C . ALA B 1 175 ? -10.07 -24.891 0.719 1 96.44 175 ALA B C 1
ATOM 3032 O O . ALA B 1 175 ? -11.195 -25.375 0.544 1 96.44 175 ALA B O 1
ATOM 3033 N N . ASN B 1 176 ? -9.031 -25.172 -0.038 1 95.5 176 ASN B N 1
ATOM 3034 C CA . ASN B 1 176 ? -9.141 -26.109 -1.152 1 95.5 176 ASN B CA 1
ATOM 3035 C C . ASN B 1 176 ? -9.32 -27.531 -0.665 1 95.5 176 ASN B C 1
ATOM 3037 O O . ASN B 1 176 ? -10.188 -28.266 -1.16 1 95.5 176 ASN B O 1
ATOM 3041 N N . ARG B 1 177 ? -8.461 -27.875 0.258 1 95.06 177 ARG B N 1
ATOM 3042 C CA . ARG B 1 177 ? -8.484 -29.234 0.798 1 95.06 177 ARG B CA 1
ATOM 3043 C C . ARG B 1 177 ? -9.836 -29.562 1.413 1 95.06 177 ARG B C 1
ATOM 3045 O O . ARG B 1 177 ? -10.398 -30.625 1.172 1 95.06 177 ARG B O 1
ATOM 3052 N N . ASP B 1 178 ? -10.383 -28.578 2.172 1 95.69 178 ASP B N 1
ATOM 3053 C CA . ASP B 1 178 ? -11.602 -28.812 2.939 1 95.69 178 ASP B CA 1
ATOM 3054 C C . ASP B 1 178 ? -12.836 -28.359 2.168 1 95.69 178 ASP B C 1
ATOM 3056 O O . ASP B 1 178 ? -13.961 -28.531 2.635 1 95.69 178 ASP B O 1
ATOM 3060 N N . VAL B 1 179 ? -12.594 -27.766 1.026 1 95.56 179 VAL B N 1
ATOM 3061 C CA . VAL B 1 179 ? -13.672 -27.203 0.223 1 95.56 179 VAL B CA 1
ATOM 3062 C C . VAL B 1 179 ? -14.562 -26.312 1.099 1 95.56 179 VAL B C 1
ATOM 3064 O O . VAL B 1 179 ? -15.781 -26.516 1.158 1 95.56 179 VAL B O 1
ATOM 3067 N N . SER B 1 180 ? -13.969 -25.469 1.756 1 96.44 180 SER B N 1
ATOM 3068 C CA . SER B 1 180 ? -14.648 -24.578 2.695 1 96.44 180 SER B CA 1
ATOM 3069 C C . SER B 1 180 ? -14.047 -23.172 2.668 1 96.44 180 SER B C 1
ATOM 3071 O O . SER B 1 180 ? -12.836 -23.016 2.549 1 96.44 180 SER B O 1
ATOM 3073 N N . LEU B 1 181 ? -14.93 -22.172 2.811 1 96 181 LEU B N 1
ATOM 3074 C CA . LEU B 1 181 ? -14.523 -20.766 2.855 1 96 181 LEU B CA 1
ATOM 3075 C C . LEU B 1 181 ? -13.938 -20.422 4.219 1 96 181 LEU B C 1
ATOM 3077 O O . LEU B 1 181 ? -13.25 -19.406 4.363 1 96 181 LEU B O 1
ATOM 3081 N N . MET B 1 182 ? -14.117 -21.203 5.152 1 95.81 182 MET B N 1
ATOM 3082 C CA . MET B 1 182 ? -13.867 -20.891 6.559 1 95.81 182 MET B CA 1
ATOM 3083 C C . MET B 1 182 ? -12.383 -20.641 6.805 1 95.81 182 MET B C 1
ATOM 3085 O O . MET B 1 182 ? -12.023 -19.688 7.512 1 95.81 182 MET B O 1
ATOM 3089 N N . PRO B 1 183 ? -11.492 -21.453 6.219 1 97.12 183 PRO B N 1
ATOM 3090 C CA . PRO B 1 183 ? -10.07 -21.188 6.477 1 97.12 183 PRO B CA 1
ATOM 3091 C C . PRO B 1 183 ? -9.633 -19.797 6.043 1 97.12 183 PRO B C 1
ATOM 3093 O O . PRO B 1 183 ? -8.852 -19.141 6.742 1 97.12 183 PRO B O 1
ATOM 3096 N N . LEU B 1 184 ? -10.133 -19.344 4.941 1 97.75 184 LEU B N 1
ATOM 3097 C CA . LEU B 1 184 ? -9.789 -18.016 4.457 1 97.75 184 LEU B CA 1
ATOM 3098 C C . LEU B 1 184 ? -10.344 -16.938 5.391 1 97.75 184 LEU B C 1
ATOM 3100 O O . LEU B 1 184 ? -9.672 -15.93 5.645 1 97.75 184 LEU B O 1
ATOM 3104 N N . LEU B 1 185 ? -11.508 -17.109 5.879 1 97.44 185 LEU B N 1
ATOM 3105 C CA . LEU B 1 185 ? -12.102 -16.172 6.82 1 97.44 185 LEU B CA 1
ATOM 3106 C C . LEU B 1 185 ? -11.32 -16.141 8.133 1 97.44 185 LEU B C 1
ATOM 3108 O O . LEU B 1 185 ? -11.125 -15.078 8.719 1 97.44 185 LEU B O 1
ATOM 3112 N N . ILE B 1 186 ? -10.922 -17.312 8.578 1 97.62 186 ILE B N 1
ATOM 3113 C CA . ILE B 1 186 ? -10.133 -17.406 9.797 1 97.62 186 ILE B CA 1
ATOM 3114 C C . ILE B 1 186 ? -8.812 -16.656 9.625 1 97.62 186 ILE B C 1
ATOM 3116 O O . ILE B 1 186 ? -8.414 -15.891 10.5 1 97.62 186 ILE B O 1
ATOM 3120 N N . VAL B 1 187 ? -8.133 -16.875 8.492 1 98.31 187 VAL B N 1
ATOM 3121 C CA . VAL B 1 187 ? -6.895 -16.172 8.18 1 98.31 187 VAL B CA 1
ATOM 3122 C C . VAL B 1 187 ? -7.145 -14.656 8.195 1 98.31 187 VAL B C 1
ATOM 3124 O O . VAL B 1 187 ? -6.336 -13.891 8.719 1 98.31 187 VAL B O 1
ATOM 3127 N N . GLY B 1 188 ? -8.289 -14.227 7.566 1 98.44 188 GLY B N 1
ATOM 3128 C CA . GLY B 1 188 ? -8.672 -12.828 7.602 1 98.44 188 GLY B CA 1
ATOM 3129 C C . GLY B 1 188 ? -8.797 -12.273 9.008 1 98.44 188 GLY B C 1
ATOM 3130 O O . GLY B 1 188 ? -8.305 -11.18 9.305 1 98.44 188 GLY B O 1
ATOM 3131 N N . VAL B 1 189 ? -9.383 -13.016 9.867 1 98.12 189 VAL B N 1
ATOM 3132 C CA . VAL B 1 189 ? -9.57 -12.609 11.258 1 98.12 189 VAL B CA 1
ATOM 3133 C C . VAL B 1 189 ? -8.211 -12.508 11.953 1 98.12 189 VAL B C 1
ATOM 3135 O O . VAL B 1 189 ? -7.969 -11.578 12.719 1 98.12 189 VAL B O 1
ATOM 3138 N N . VAL B 1 190 ? -7.336 -13.453 11.719 1 98.31 190 VAL B N 1
ATOM 3139 C CA . VAL B 1 190 ? -6.012 -13.43 12.336 1 98.31 190 VAL B CA 1
ATOM 3140 C C . VAL B 1 190 ? -5.238 -12.203 11.852 1 98.31 190 VAL B C 1
ATOM 3142 O O . VAL B 1 190 ? -4.582 -11.523 12.641 1 98.31 190 VAL B O 1
ATOM 3145 N N . TYR B 1 191 ? -5.324 -11.945 10.562 1 98.5 191 TYR B N 1
ATOM 3146 C CA . TYR B 1 191 ? -4.703 -10.719 10.062 1 98.5 191 TYR B CA 1
ATOM 3147 C C . TYR B 1 191 ? -5.234 -9.5 10.812 1 98.5 191 TYR B C 1
ATOM 3149 O O . TYR B 1 191 ? -4.461 -8.625 11.211 1 98.5 191 TYR B O 1
ATOM 3157 N N . LEU B 1 192 ? -6.551 -9.422 10.984 1 98.38 192 LEU B N 1
ATOM 3158 C CA . LEU B 1 192 ? -7.172 -8.297 11.672 1 98.38 192 LEU B CA 1
ATOM 3159 C C . LEU B 1 192 ? -6.641 -8.164 13.094 1 98.38 192 LEU B C 1
ATOM 3161 O O . LEU B 1 192 ? -6.367 -7.051 13.555 1 98.38 192 LEU B O 1
ATOM 3165 N N . ILE B 1 193 ? -6.488 -9.242 13.719 1 98.31 193 ILE B N 1
ATOM 3166 C CA . ILE B 1 193 ? -6.004 -9.25 15.094 1 98.31 193 ILE B CA 1
ATOM 3167 C C . ILE B 1 193 ? -4.555 -8.773 15.133 1 98.31 193 ILE B C 1
ATOM 3169 O O . ILE B 1 193 ? -4.195 -7.93 15.953 1 98.31 193 ILE B O 1
ATOM 3173 N N . VAL B 1 194 ? -3.693 -9.32 14.281 1 98.25 194 VAL B N 1
ATOM 3174 C CA . VAL B 1 194 ? -2.281 -8.945 14.227 1 98.25 194 VAL B CA 1
ATOM 3175 C C . VAL B 1 194 ? -2.15 -7.457 13.938 1 98.25 194 VAL B C 1
ATOM 3177 O O . VAL B 1 194 ? -1.386 -6.75 14.602 1 98.25 194 VAL B O 1
ATOM 3180 N N . ILE B 1 195 ? -2.928 -6.988 12.984 1 97.38 195 ILE B N 1
ATOM 3181 C CA . ILE B 1 195 ? -2.887 -5.582 12.602 1 97.38 195 ILE B CA 1
ATOM 3182 C C . ILE B 1 195 ? -3.361 -4.719 13.766 1 97.38 195 ILE B C 1
ATOM 3184 O O . ILE B 1 195 ? -2.77 -3.674 14.055 1 97.38 195 ILE B O 1
ATOM 3188 N N . ALA B 1 196 ? -4.41 -5.148 14.43 1 96.69 196 ALA B N 1
ATOM 3189 C CA . ALA B 1 196 ? -4.91 -4.43 15.594 1 96.69 196 ALA B CA 1
ATOM 3190 C C . ALA B 1 196 ? -3.852 -4.355 16.688 1 96.69 196 ALA B C 1
ATOM 3192 O O . ALA B 1 196 ? -3.674 -3.311 17.328 1 96.69 196 ALA B O 1
ATOM 3193 N N . ILE B 1 197 ? -3.178 -5.398 16.922 1 97.5 197 ILE B N 1
ATOM 3194 C CA . ILE B 1 197 ? -2.129 -5.457 17.938 1 97.5 197 ILE B CA 1
ATOM 3195 C C . ILE B 1 197 ? -1.021 -4.465 17.578 1 97.5 197 ILE B C 1
ATOM 3197 O O . ILE B 1 197 ? -0.638 -3.633 18.406 1 97.5 197 ILE B O 1
ATOM 3201 N N . PHE B 1 198 ? -0.554 -4.496 16.359 1 96.19 198 PHE B N 1
ATOM 3202 C CA . PHE B 1 198 ? 0.533 -3.609 15.961 1 96.19 198 PHE B CA 1
ATOM 3203 C C . PHE B 1 198 ? 0.076 -2.156 15.969 1 96.19 198 PHE B C 1
ATOM 3205 O O . PHE B 1 198 ? 0.84 -1.261 16.328 1 96.19 198 PHE B O 1
ATOM 3212 N N . THR B 1 199 ? -1.153 -1.988 15.531 1 94.81 199 THR B N 1
ATOM 3213 C CA . THR B 1 199 ? -1.699 -0.636 15.555 1 94.81 199 THR B CA 1
ATOM 3214 C C . THR B 1 199 ? -1.729 -0.088 16.969 1 94.81 199 THR B C 1
ATOM 3216 O O . THR B 1 199 ? -1.331 1.055 17.219 1 94.81 199 THR B O 1
ATOM 3219 N N . GLN B 1 200 ? -2.146 -0.848 17.953 1 95.31 200 GLN B N 1
ATOM 3220 C CA . GLN B 1 200 ? -2.238 -0.427 19.344 1 95.31 200 GLN B CA 1
ATOM 3221 C C . GLN B 1 200 ? -0.854 -0.189 19.938 1 95.31 200 GLN B C 1
ATOM 3223 O O . GLN B 1 200 ? -0.645 0.781 20.672 1 95.31 200 GLN B O 1
ATOM 3228 N N . VAL B 1 201 ? 0.022 -1.064 19.625 1 95.44 201 VAL B N 1
ATOM 3229 C CA . VAL B 1 201 ? 1.388 -0.933 20.125 1 95.44 201 VAL B CA 1
ATOM 3230 C C . VAL B 1 201 ? 2.016 0.347 19.578 1 95.44 201 VAL B C 1
ATOM 3232 O O . VAL B 1 201 ? 2.639 1.106 20.328 1 95.44 201 VAL B O 1
ATOM 3235 N N . LEU B 1 202 ? 1.826 0.583 18.312 1 92.69 202 LEU B N 1
ATOM 3236 C CA . LEU B 1 202 ? 2.436 1.736 17.656 1 92.69 202 LEU B CA 1
ATOM 3237 C C . LEU B 1 202 ? 1.767 3.031 18.109 1 92.69 202 LEU B C 1
ATOM 3239 O O . LEU B 1 202 ? 2.422 4.07 18.219 1 92.69 202 LEU B O 1
ATOM 3243 N N . LYS B 1 203 ? 0.493 2.957 18.359 1 92.38 203 LYS B N 1
ATOM 3244 C CA . LYS B 1 203 ? -0.216 4.113 18.906 1 92.38 203 LYS B CA 1
ATOM 3245 C C . LYS B 1 203 ? 0.332 4.5 20.281 1 92.38 203 LYS B C 1
ATOM 3247 O O . LYS B 1 203 ? 0.481 5.684 20.578 1 92.38 203 LYS B O 1
ATOM 3252 N N . LYS B 1 204 ? 0.587 3.553 21.125 1 93.06 204 LYS B N 1
ATOM 3253 C CA . LYS B 1 204 ? 1.164 3.803 22.438 1 93.06 204 LYS B CA 1
ATOM 3254 C C . LYS B 1 204 ? 2.539 4.453 22.328 1 93.06 204 LYS B C 1
ATOM 3256 O O . LYS B 1 204 ? 2.873 5.355 23.094 1 93.06 204 LYS B O 1
ATOM 3261 N N . ILE B 1 205 ? 3.271 4.031 21.344 1 90.31 205 ILE B N 1
ATOM 3262 C CA . ILE B 1 205 ? 4.59 4.613 21.094 1 90.31 205 ILE B CA 1
ATOM 3263 C C . ILE B 1 205 ? 4.438 6.059 20.625 1 90.31 205 ILE B C 1
ATOM 3265 O O . ILE B 1 205 ? 5.18 6.938 21.078 1 90.31 205 ILE B O 1
ATOM 3269 N N . GLU B 1 206 ? 3.486 6.246 19.75 1 88.81 206 GLU B N 1
ATOM 3270 C CA . GLU B 1 206 ? 3.213 7.59 19.25 1 88.81 206 GLU B CA 1
ATOM 3271 C C . GLU B 1 206 ? 2.816 8.531 20.375 1 88.81 206 GLU B C 1
ATOM 3273 O O . GLU B 1 206 ? 3.254 9.688 20.406 1 88.81 206 GLU B O 1
ATOM 3278 N N . GLU B 1 207 ? 1.992 8.109 21.281 1 88.62 207 GLU B N 1
ATOM 3279 C CA . GLU B 1 207 ? 1.497 8.922 22.391 1 88.62 207 GLU B CA 1
ATOM 3280 C C . GLU B 1 207 ? 2.617 9.258 23.359 1 88.62 207 GLU B C 1
ATOM 3282 O O . GLU B 1 207 ? 2.631 10.344 23.953 1 88.62 207 GLU B O 1
ATOM 3287 N N . LYS B 1 208 ? 3.412 8.391 23.516 1 85.62 208 LYS B N 1
ATOM 3288 C CA . LYS B 1 208 ? 4.539 8.617 24.406 1 85.62 208 LYS B CA 1
ATOM 3289 C C . LYS B 1 208 ? 5.453 9.727 23.875 1 85.62 208 LYS B C 1
ATOM 3291 O O . LYS B 1 208 ? 5.992 10.516 24.656 1 85.62 208 LYS B O 1
ATOM 3296 N N . TYR B 1 209 ? 5.539 9.812 22.625 1 79.62 209 TYR B N 1
ATOM 3297 C CA . TYR B 1 209 ? 6.434 10.805 22.047 1 79.62 209 TYR B CA 1
ATOM 3298 C C . TYR B 1 209 ? 5.676 12.078 21.672 1 79.62 209 TYR B C 1
ATOM 3300 O O . TYR B 1 209 ? 6.289 13.094 21.344 1 79.62 209 TYR B O 1
ATOM 3308 N N . ASP B 1 210 ? 4.312 12.086 21.484 1 70.25 210 ASP B N 1
ATOM 3309 C CA . ASP B 1 210 ? 3.488 13.258 21.219 1 70.25 210 ASP B CA 1
ATOM 3310 C C . ASP B 1 210 ? 3.494 14.219 22.406 1 70.25 210 ASP B C 1
ATOM 3312 O O . ASP B 1 210 ? 3.158 15.398 22.25 1 70.25 210 ASP B O 1
ATOM 3316 N N . TYR B 1 211 ? 3.779 13.797 23.656 1 50.88 211 TYR B N 1
ATOM 3317 C CA . TYR B 1 211 ? 3.719 14.688 24.812 1 50.88 211 TYR B CA 1
ATOM 3318 C C . TYR B 1 211 ? 4.457 15.992 24.531 1 50.88 211 TYR B C 1
ATOM 3320 O O . TYR B 1 211 ? 4.098 17.047 25.062 1 50.88 211 TYR B O 1
ATOM 3328 N N . TYR B 1 212 ? 5.348 16.031 23.688 1 47.75 212 TYR B N 1
ATOM 3329 C CA . TYR B 1 212 ? 6.062 17.297 23.609 1 47.75 212 TYR B CA 1
ATOM 3330 C C . TYR B 1 212 ? 5.434 18.203 22.562 1 47.75 212 TYR B C 1
ATOM 3332 O O . TYR B 1 212 ? 6.059 19.172 22.109 1 47.75 212 TYR B O 1
ATOM 3340 N N . LYS B 1 213 ? 4.164 18.016 22.125 1 45.97 213 LYS B N 1
ATOM 3341 C CA . LYS B 1 213 ? 3.512 19.109 21.406 1 45.97 213 LYS B CA 1
ATOM 3342 C C . LYS B 1 213 ? 2.93 20.141 22.375 1 45.97 213 LYS B C 1
ATOM 3344 O O . LYS B 1 213 ? 2.43 19.781 23.453 1 45.97 213 LYS B O 1
#

Solvent-accessible surface area (backbone atoms only — not comparable to full-atom values): 21412 Å² total; per-residue (Å²): 111,66,64,56,64,68,47,42,63,57,44,52,54,6,40,50,47,39,49,48,54,42,50,52,24,50,66,51,8,49,62,48,2,50,54,38,16,52,28,54,70,41,89,48,64,68,44,25,51,52,38,45,51,51,32,48,52,39,74,36,33,35,67,66,56,47,39,46,40,48,52,66,28,34,40,67,78,71,46,77,53,58,64,67,61,26,45,44,50,38,48,19,55,34,46,11,32,54,41,6,51,45,48,36,50,20,54,66,65,55,59,61,64,62,55,51,51,41,47,73,73,64,48,48,71,68,52,42,40,64,70,50,45,45,59,53,18,54,58,61,31,44,65,63,50,45,52,51,53,55,48,42,59,39,54,53,50,60,46,42,80,65,68,45,68,22,34,57,40,42,16,51,52,47,18,61,76,66,63,36,48,58,40,46,53,52,44,43,50,50,40,34,50,55,43,50,51,52,51,53,55,41,49,54,54,44,54,67,59,49,66,80,110,113,68,63,56,64,68,47,41,61,57,44,52,53,6,41,51,46,38,49,48,55,44,50,52,24,50,67,51,8,50,60,48,3,50,54,38,15,52,29,52,69,41,88,48,64,66,44,24,50,54,38,46,49,53,31,48,51,39,73,36,30,34,66,67,57,46,38,46,40,48,52,67,28,33,39,67,78,72,44,79,54,58,63,69,60,26,49,43,51,37,46,18,56,34,46,11,32,53,42,7,51,45,48,34,50,21,54,67,65,54,59,61,64,62,54,50,52,41,46,72,73,64,50,49,72,66,52,41,40,66,68,49,45,45,59,54,16,54,58,62,29,44,64,63,51,45,52,50,53,53,48,43,59,38,52,53,50,59,45,40,81,66,66,45,67,22,35,57,40,43,18,52,51,46,17,62,75,66,62,36,48,58,40,46,52,50,44,42,50,49,41,34,50,53,41,49,49,52,50,53,54,43,49,53,55,46,54,68,60,50,66,81,110

Secondary structure (DSSP, 8-state):
-HHHHHHHHHHHHHHHHHHHHHHHHHHHHHHHHHHHHHHHT-S-HHHHHHHHHHHHHHHHS-HHHHHHIIIIIGGGGT----HHHHHHHHHHHHHHHHHHHHHHHHHHTS-HHHHHHHHHTT--HHHHIIIIIHHHHHHHHHHHHHHHHHHHHHHGGGGGGGT--SHHHHHHHHHHHHT-SHHHHHHHHHHHHHHHHHHHHHHHHHHHHHTT-/-HHHHHHHHHHHHHHHHHHHHHHHHHHHHHHHHHHHHHHHT-S-HHHHHHHHHHHHHHHHS-HHHHHHIIIIIGGGGT----HHHHHHHHHHHHHHHHHHHHHHHHHHTS-HHHHHHHHHTT--HHHHIIIIIHHHHHHHHHHHHHHHHHHHHHHGGGGGGGT--SHHHHHHHHHHHHT-SHHHHHHHHHHHHHHHHHHHHHHHHHHHHHTT-

Organism: NCBI:txid704125

Sequence (426 aa):
MTYILEIMPQVLEGLKVTLEIFALTLILSIPLGIVVAVMRTSKSLILREISGLYVLIMRGTPLLLQIIVIFFGLPIVGITFDRFPAAIFAFTLNYAAYFGEIFRSGIMSIDDGQVEGAQVLGLSSKNIFFRIILPQAFKRVIPPVANEITTLVKDTSLVYVLGLDEMLKIGKMAANRDVSLMPLLIVGVVYLIVIAIFTQVLKKIEEKYDYYKMTYILEIMPQVLEGLKVTLEIFALTLILSIPLGIVVAVMRTSKSLILREISGLYVLIMRGTPLLLQIIVIFFGLPIVGITFDRFPAAIFAFTLNYAAYFGEIFRSGIMSIDDGQVEGAQVLGLSSKNIFFRIILPQAFKRVIPPVANEITTLVKDTSLVYVLGLDEMLKIGKMAANRDVSLMPLLIVGVVYLIVIAIFTQVLKKIEEKYDYYK